Protein AF-A0A0S7ZNC5-F1 (afdb_monomer)

pLDDT: mean 86.97, std 15.05, range [23.03, 98.75]

Radius of gyration: 23.92 Å; Cα contacts (8 Å, |Δi|>4): 588; chains: 1; bounding box: 57×58×69 Å

Sequence (385 aa):
SVFAGPYMVTHHKSTLLIAGLWSFFNAGSGTNQSNHMYKLGPVHQGVFERGCKSGSFSYHIMECHVSPFTVIIGKHMANVNISPFPFSILTELHSKSNLLPGLNLYSIGTYRDGIKWPARDRRKCRKKRDLIIFDVFSPYTVERMRKGRVILQELLEKAPRKGSFVHYGGVQIKRLLLKKSIHLYTLAIDRYLIGKVLDAIEREAPSATTWSEVTRIFRNSEGKIGPAAWLDLAGLIASAERVEKIVREVRTGTIDTVKSLISRFDEVYIAYEEDERAYVKAALKEEYGISPASMTVDELFRLGELWKTSAFSLNALTLESVKGEFSEAARISYGLDQDEERRQRDFSAVRGSFEENPVTQAVIEEGERIGKRIEGLKALIGRLI

Mean predicted aligned error: 6.97 Å

Secondary structure (DSSP, 8-state):
-----TT------S-----EEESSEEPPTT-EEE---TTT-S---EEE-TTEEE-TT-EEESSEEEPTT-EEESEE-S--B-TT--S-EEEEETTEEEEETTGGGG-HHHHHHHHHHHHH-----SS--S-----SSSHHHHHHHHHHHHHHHHHHHS--TT-SEEEETTEEEEGGGHHHHHHHHHHHHHHHHHHHHHHHHHHH-TT--SHHHHHHTTTT------SPPEEEETTEEEEHHHHHHHHHHHHTTSS-SHHHHHHHHHHHHHTHHHHHHHHHHHHHHHHHS--TTT--HHHHHHHHHHHHHHHHHHHHHHHHHHHGGGSGGGGTTSSTT--HHHHHHHHHHHH--TTT-HHHHHHHHHHHHHHHHHHHHHHHHHHH-

Nearest PDB structures (foldseek):
  7tgh-assembly1_C2  TM=8.176E-01  e=5.622E-01  Tetrahymena thermophila
  4aaw-assembly1_A  TM=8.217E-01  e=1.093E+00  Streptococcus pneumoniae
  7k47-assembly1_A  TM=7.154E-01  e=2.352E+00  Stenotrophomonas maltophilia K279a
  3eh0-assembly1_C  TM=4.873E-01  e=4.127E+00  Escherichia coli K-12

Foldseek 3Di:
DDDDDPPPDDDDDQDPDPEEDEQAEEEAASEHEDCPDVPPPSPFYEYDYALEYEHHNEYDYGQEYHDHNEYEYHYDPDHFYPNLAHLWYWYDDPNATEIQGLLNLLALSLVVQLVVVVVPPPDPDPDDLDQADSDPDALQNLLSLVVSLVVLVVQLVPPDPPDQWTDDRRHTYGSVNSVVNNVSSLLSNLLPLLVLLLVQCVVQPLPPLAPLSSLVSLVPLPDPLESAHWDDPSRQIAHPVLVVVLVVCVVVCVPVDPVVSSVSSVVRSVCRVSSRSNHSQNVCCVPPVAGSNDHDLVRNLVSLVSNLVSQLVSLVSNLVSLVVCVDPVVLPPAPVVDDPVRSNVRCCVVQNDCVPHPSNVVSVVSNVVSVVSSVSSVVVSVSHD

Structure (mmCIF, N/CA/C/O backbone):
data_AF-A0A0S7ZNC5-F1
#
_entry.id   AF-A0A0S7ZNC5-F1
#
loop_
_atom_site.group_PDB
_atom_site.id
_atom_site.type_symbol
_atom_site.label_atom_id
_atom_site.label_alt_id
_atom_site.label_comp_id
_atom_site.label_asym_id
_atom_site.label_entity_id
_atom_site.label_seq_id
_atom_site.pdbx_PDB_ins_code
_atom_site.Cartn_x
_atom_site.Cartn_y
_atom_site.Cartn_z
_atom_site.occupancy
_atom_site.B_iso_or_equiv
_atom_site.auth_seq_id
_atom_site.auth_comp_id
_atom_site.auth_asym_id
_atom_site.auth_atom_id
_atom_site.pdbx_PDB_model_num
ATOM 1 N N . SER A 1 1 ? -17.867 -15.619 -35.790 1.00 31.95 1 SER A N 1
ATOM 2 C CA . SER A 1 1 ? -18.874 -16.697 -35.747 1.00 31.95 1 SER A CA 1
ATOM 3 C C . SER A 1 1 ? -18.158 -18.019 -35.939 1.00 31.95 1 SER A C 1
ATOM 5 O O . SER A 1 1 ? -17.188 -18.011 -36.686 1.00 31.95 1 SER A O 1
ATOM 7 N N . VAL A 1 2 ? -18.559 -19.102 -35.260 1.00 33.81 2 VAL A N 1
ATOM 8 C CA . VAL A 1 2 ? -17.978 -20.440 -35.483 1.00 33.81 2 VAL A CA 1
ATOM 9 C C . VAL A 1 2 ? -19.044 -21.380 -36.040 1.00 33.81 2 VAL A C 1
ATOM 11 O O . VAL A 1 2 ? -20.194 -21.320 -35.611 1.00 33.81 2 VAL A O 1
ATOM 14 N N . PHE A 1 3 ? -18.652 -22.228 -36.987 1.00 31.34 3 PHE A N 1
ATOM 15 C CA . PHE A 1 3 ? -19.417 -23.385 -37.441 1.00 31.34 3 PHE A CA 1
ATOM 16 C C . PHE A 1 3 ? -18.745 -24.630 -36.847 1.00 31.34 3 PHE A C 1
ATOM 18 O O . PHE A 1 3 ? -17.545 -24.819 -37.046 1.00 31.34 3 PHE A O 1
ATOM 25 N N . ALA A 1 4 ? -19.481 -25.416 -36.056 1.00 38.22 4 ALA A N 1
ATOM 26 C CA . ALA A 1 4 ? -18.933 -26.466 -35.198 1.00 38.22 4 ALA A CA 1
ATOM 27 C C . ALA A 1 4 ? -19.590 -27.834 -35.435 1.00 38.22 4 ALA A C 1
ATOM 29 O O . ALA A 1 4 ? -20.812 -27.916 -35.524 1.00 38.22 4 ALA A O 1
ATOM 30 N N . GLY A 1 5 ? -18.780 -28.897 -35.517 1.00 31.48 5 GLY A N 1
ATOM 31 C CA . GLY A 1 5 ? -19.235 -30.289 -35.637 1.00 31.48 5 GLY A CA 1
ATOM 32 C C . GLY A 1 5 ? -19.460 -30.987 -34.282 1.00 31.48 5 GLY A C 1
ATOM 33 O O . GLY A 1 5 ? -19.137 -30.415 -33.235 1.00 31.48 5 GLY A O 1
ATOM 34 N N . PRO A 1 6 ? -19.984 -32.231 -34.278 1.00 23.03 6 PRO A N 1
ATOM 35 C CA . PRO A 1 6 ? -20.134 -33.027 -33.058 1.00 23.03 6 PRO A CA 1
ATOM 36 C C . PRO A 1 6 ? -18.765 -33.267 -32.396 1.00 23.03 6 PRO A C 1
ATOM 38 O O . PRO A 1 6 ? -17.778 -33.475 -33.098 1.00 23.03 6 PRO A O 1
ATOM 41 N N . TYR A 1 7 ? -18.712 -33.246 -31.058 1.00 30.20 7 TYR A N 1
ATOM 42 C CA . TYR A 1 7 ? -17.499 -33.337 -30.215 1.00 30.20 7 TYR A CA 1
ATOM 43 C C . TYR A 1 7 ? -16.603 -32.084 -30.122 1.00 30.20 7 TYR A C 1
ATOM 45 O O . TYR A 1 7 ? -15.518 -32.160 -29.545 1.00 30.20 7 TYR A O 1
ATOM 53 N N . MET A 1 8 ? -17.038 -30.906 -30.588 1.00 32.22 8 MET A N 1
ATOM 54 C CA . MET A 1 8 ? -16.387 -29.653 -30.170 1.00 32.22 8 MET A CA 1
ATOM 55 C C . MET A 1 8 ? -16.670 -29.362 -28.688 1.00 32.22 8 MET A C 1
ATOM 57 O O . MET A 1 8 ? -17.823 -29.204 -28.298 1.00 32.22 8 MET A O 1
ATOM 61 N N . VAL A 1 9 ? -15.614 -29.284 -27.868 1.00 39.34 9 VAL A N 1
ATOM 62 C CA . VAL A 1 9 ? -15.733 -29.185 -26.399 1.00 39.34 9 VAL A CA 1
ATOM 63 C C . VAL A 1 9 ? -15.761 -27.733 -25.904 1.00 39.34 9 VAL A C 1
ATOM 65 O O . VAL A 1 9 ? -16.554 -27.416 -25.023 1.00 39.34 9 VAL A O 1
ATOM 68 N N . THR A 1 10 ? -14.957 -26.822 -26.471 1.00 42.34 10 THR A N 1
ATOM 69 C CA . THR A 1 10 ? -14.986 -25.384 -26.129 1.00 42.34 10 THR A CA 1
ATOM 70 C C . THR A 1 10 ? -14.574 -24.499 -27.316 1.00 42.34 10 THR A C 1
ATOM 72 O O . THR A 1 10 ? -13.691 -24.843 -28.098 1.00 42.34 10 THR A O 1
ATOM 75 N N . HIS A 1 11 ? -15.208 -23.327 -27.453 1.00 37.25 11 HIS A N 1
ATOM 76 C CA . HIS A 1 11 ? -14.797 -22.258 -28.373 1.00 37.25 11 HIS A CA 1
ATOM 77 C C . HIS A 1 11 ? -14.895 -20.910 -27.641 1.00 37.25 11 HIS A C 1
ATOM 79 O O . HIS A 1 11 ? -15.992 -20.391 -27.422 1.00 37.25 11 HIS A O 1
ATOM 85 N N . HIS A 1 12 ? -13.762 -20.339 -27.223 1.00 48.53 12 HIS A N 1
ATOM 86 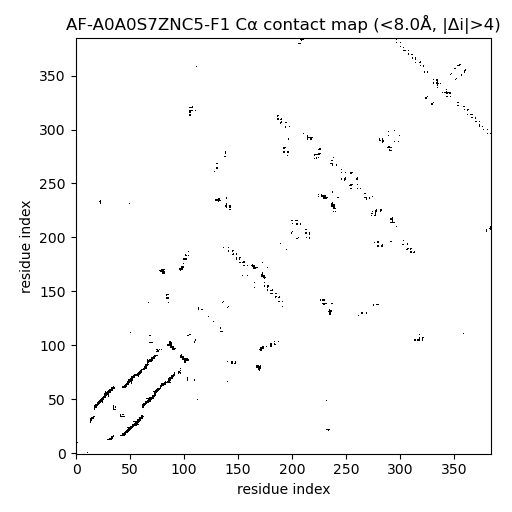C CA . HIS A 1 12 ? -13.755 -19.115 -26.418 1.00 48.53 12 HIS A CA 1
ATOM 87 C C . HIS A 1 12 ? -13.739 -17.860 -27.296 1.00 48.53 12 HIS A C 1
ATOM 89 O O . HIS A 1 12 ? -12.799 -17.610 -28.048 1.00 48.53 12 HIS A O 1
ATOM 95 N N . LYS A 1 13 ? -14.764 -17.016 -27.139 1.00 42.66 13 LYS A N 1
ATOM 96 C CA . LYS A 1 13 ? -14.627 -15.577 -27.388 1.00 42.66 13 LYS A CA 1
ATOM 97 C C . LYS A 1 13 ? -13.716 -15.030 -26.281 1.00 42.66 13 LYS A C 1
ATOM 99 O O . LYS A 1 13 ? -13.785 -15.518 -25.155 1.00 42.66 13 LYS A O 1
ATOM 104 N N . SER A 1 14 ? -12.853 -14.065 -26.589 1.00 44.44 14 SER A N 1
ATOM 105 C CA . SER A 1 14 ? -12.018 -13.363 -25.602 1.00 44.44 14 SER A CA 1
ATOM 106 C C . SER A 1 14 ? -12.862 -13.010 -24.370 1.00 44.44 14 SER A C 1
ATOM 108 O O . SER A 1 14 ? -13.779 -12.201 -24.506 1.00 44.44 14 SER A O 1
ATOM 110 N N . THR A 1 15 ? -12.571 -13.655 -23.227 1.00 42.91 15 THR A N 1
ATOM 111 C CA . THR A 1 15 ? -13.317 -13.729 -21.942 1.00 42.91 15 THR A CA 1
ATOM 112 C C . THR A 1 15 ? -14.393 -14.833 -21.801 1.00 42.91 15 THR A C 1
ATOM 114 O O . THR A 1 15 ? -15.584 -14.549 -21.760 1.00 42.91 15 THR A O 1
ATOM 117 N N . LEU A 1 16 ? -13.997 -16.103 -21.596 1.00 46.97 16 LEU A N 1
ATOM 118 C CA . LEU A 1 16 ? -14.813 -17.002 -20.753 1.00 46.97 16 LEU A CA 1
ATOM 119 C C . LEU A 1 16 ? -14.295 -16.896 -19.315 1.00 46.97 16 LEU A C 1
ATOM 121 O O . LEU A 1 16 ? -13.298 -17.510 -18.948 1.00 46.97 16 LEU A O 1
ATOM 125 N N . LEU A 1 17 ? -14.969 -16.070 -18.523 1.00 50.31 17 LEU A N 1
ATOM 126 C CA . LEU A 1 17 ? -14.771 -15.950 -17.082 1.00 50.31 17 LEU A CA 1
ATOM 127 C C . LEU A 1 17 ? -15.658 -16.988 -16.392 1.00 50.31 17 LEU A C 1
ATOM 129 O O . LEU A 1 17 ? -16.878 -16.876 -16.466 1.00 50.31 17 LEU A O 1
ATOM 133 N N . ILE A 1 18 ? -15.065 -17.991 -15.742 1.00 50.50 18 ILE A N 1
ATOM 134 C CA . ILE A 1 18 ? -15.836 -18.980 -14.970 1.00 50.50 18 ILE A CA 1
ATOM 135 C C . ILE A 1 18 ? -15.943 -18.567 -13.499 1.00 50.50 18 ILE A C 1
ATOM 137 O O . ILE A 1 18 ? -17.039 -18.575 -12.950 1.00 50.50 18 ILE A O 1
ATOM 141 N N . ALA A 1 19 ? -14.837 -18.145 -12.875 1.00 50.62 19 ALA A N 1
ATOM 142 C CA . ALA A 1 19 ? -14.831 -17.574 -11.528 1.00 50.62 19 ALA A CA 1
ATOM 143 C C . ALA A 1 19 ? -13.580 -16.709 -11.292 1.00 50.62 19 ALA A C 1
ATOM 145 O O . ALA A 1 19 ? -12.474 -17.078 -11.693 1.00 50.62 19 ALA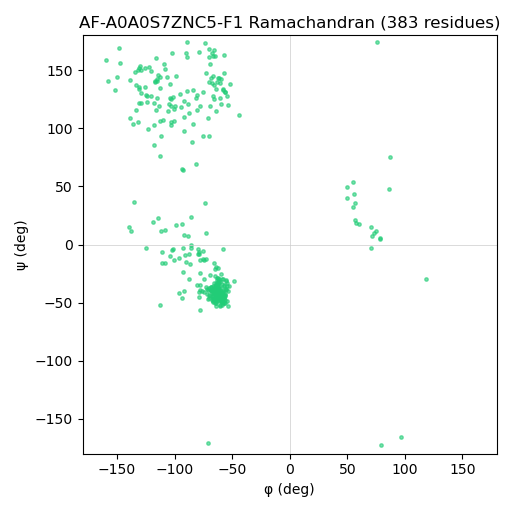 A O 1
ATOM 146 N N . GLY A 1 20 ? -13.741 -15.577 -10.607 1.00 49.81 20 GLY A N 1
ATOM 147 C CA . GLY A 1 20 ? -12.638 -14.753 -10.117 1.00 49.81 20 GLY A CA 1
ATOM 148 C C . GLY A 1 20 ? -13.091 -13.840 -8.977 1.00 49.81 20 GLY A C 1
ATOM 149 O O . GLY A 1 20 ? -14.286 -13.602 -8.805 1.00 49.81 20 GLY A O 1
ATOM 150 N N . LEU A 1 21 ? -12.135 -13.377 -8.171 1.00 53.06 21 LEU A N 1
ATOM 151 C CA . LEU A 1 21 ? -12.364 -12.449 -7.059 1.00 53.06 21 LEU A CA 1
ATOM 152 C C . LEU A 1 21 ? -11.658 -11.122 -7.351 1.00 53.06 21 LEU A C 1
ATOM 154 O O . LEU A 1 21 ? -10.448 -11.123 -7.592 1.00 53.06 21 LEU A O 1
ATOM 158 N N . TRP A 1 22 ? -12.405 -10.013 -7.293 1.00 61.75 22 TRP A N 1
ATOM 159 C CA . TRP A 1 22 ? -11.914 -8.653 -7.545 1.00 61.75 22 TRP A CA 1
ATOM 160 C C . TRP A 1 22 ? -12.504 -7.660 -6.540 1.00 61.75 22 TRP A C 1
ATOM 162 O O . TRP A 1 22 ? -13.684 -7.737 -6.217 1.00 61.75 22 TRP A O 1
ATOM 172 N N . SER A 1 23 ? -11.693 -6.699 -6.093 1.00 42.72 23 SER A N 1
ATOM 173 C CA . SER A 1 23 ? -12.124 -5.600 -5.207 1.00 42.72 23 SER A CA 1
ATOM 174 C C . SER A 1 23 ? -12.064 -4.250 -5.940 1.00 42.72 23 SER A C 1
ATOM 176 O O . SER A 1 23 ? -13.069 -3.566 -6.097 1.00 42.72 23 SER A O 1
ATOM 178 N N . PHE A 1 24 ? -10.915 -3.928 -6.544 1.00 54.81 24 PHE A N 1
ATOM 179 C CA . PHE A 1 24 ? -10.749 -2.810 -7.481 1.00 54.81 24 PHE A CA 1
ATOM 180 C C . PHE A 1 24 ? -9.867 -3.288 -8.637 1.00 54.81 24 PHE A C 1
ATOM 182 O O . PHE A 1 24 ? -8.681 -3.523 -8.424 1.00 54.81 24 PHE A O 1
ATOM 189 N N . PHE A 1 25 ? -10.419 -3.471 -9.838 1.00 65.94 25 PHE A N 1
ATOM 190 C CA . PHE A 1 25 ? -9.677 -4.015 -10.981 1.00 65.94 25 PHE A CA 1
ATOM 191 C C . PHE A 1 25 ? -9.866 -3.158 -12.235 1.00 65.94 25 PHE A C 1
ATOM 193 O O . PHE A 1 25 ? -10.986 -2.769 -12.563 1.00 65.94 25 PHE A O 1
ATOM 200 N N . ASN A 1 26 ? -8.772 -2.864 -12.942 1.00 61.38 26 ASN A N 1
ATOM 201 C CA . ASN A 1 26 ? -8.807 -2.187 -14.240 1.00 61.38 26 ASN A CA 1
ATOM 202 C C . ASN A 1 26 ? -8.253 -3.113 -15.333 1.00 61.38 26 ASN A C 1
ATOM 204 O O . ASN A 1 26 ? -7.078 -3.493 -15.306 1.00 61.38 26 ASN A O 1
ATOM 208 N N . ALA A 1 27 ? -9.114 -3.485 -16.280 1.00 64.44 27 ALA A N 1
ATOM 209 C CA . ALA A 1 27 ? -8.752 -4.343 -17.396 1.00 64.44 27 ALA A CA 1
ATOM 210 C C . ALA A 1 27 ? -8.314 -3.517 -18.615 1.00 64.44 27 ALA A C 1
ATOM 212 O O . ALA A 1 27 ? -9.084 -2.695 -19.114 1.00 64.44 27 ALA A O 1
ATOM 213 N N . GLY A 1 28 ? -7.103 -3.769 -19.115 1.00 58.16 28 GLY A N 1
ATOM 214 C CA . GLY A 1 28 ? -6.641 -3.242 -20.396 1.00 58.16 28 GLY A CA 1
ATOM 215 C C . GLY A 1 28 ? -7.442 -3.796 -21.581 1.00 58.16 28 GLY A C 1
ATOM 216 O O . GLY A 1 28 ? -8.135 -4.814 -21.486 1.00 58.16 28 GLY A O 1
ATOM 217 N N . SER A 1 29 ? -7.354 -3.130 -22.734 1.00 57.34 29 SER A N 1
ATOM 218 C CA . SER A 1 29 ? -8.018 -3.602 -23.953 1.00 57.34 29 SER A CA 1
ATOM 219 C C . SER A 1 29 ? -7.447 -4.953 -24.399 1.00 57.34 29 SER A C 1
ATOM 221 O O . SER A 1 29 ? -6.234 -5.147 -24.434 1.00 57.34 29 SER A O 1
ATOM 223 N N . GLY A 1 30 ? -8.319 -5.909 -24.736 1.00 65.12 30 GLY A N 1
ATOM 224 C CA . GLY A 1 30 ? -7.895 -7.245 -25.169 1.00 65.12 30 GLY A CA 1
ATOM 225 C C . GLY A 1 30 ? -7.294 -8.125 -24.064 1.00 65.12 30 GLY A C 1
ATOM 226 O O . GLY A 1 30 ? -6.666 -9.131 -24.395 1.00 65.12 30 GLY A O 1
ATOM 227 N N . THR A 1 31 ? -7.468 -7.774 -22.781 1.00 66.69 31 THR A N 1
ATOM 228 C CA . THR A 1 31 ? -7.079 -8.644 -21.663 1.00 66.69 31 THR A CA 1
ATOM 229 C C . THR A 1 31 ? -7.826 -9.971 -21.749 1.00 66.69 31 THR A C 1
ATOM 231 O O . THR A 1 31 ? -9.056 -10.015 -21.715 1.00 66.69 31 THR A O 1
ATOM 234 N N . ASN A 1 32 ? -7.067 -11.060 -21.847 1.00 72.12 32 ASN A N 1
ATOM 235 C CA . ASN A 1 32 ? -7.585 -12.413 -21.962 1.00 72.12 32 ASN A CA 1
ATOM 236 C C . ASN A 1 32 ? -7.221 -13.242 -20.737 1.00 72.12 32 ASN A C 1
ATOM 238 O O . ASN A 1 32 ? -6.159 -13.106 -20.133 1.00 72.12 32 ASN A O 1
ATOM 242 N N . GLN A 1 33 ? -8.131 -14.130 -20.380 1.00 69.75 33 GLN A N 1
ATOM 243 C CA . GLN A 1 33 ? -8.005 -15.004 -19.232 1.00 69.75 33 GLN A CA 1
ATOM 244 C C . GLN A 1 33 ? -8.381 -16.405 -19.676 1.00 69.75 33 GLN A C 1
ATOM 246 O O . GLN A 1 33 ? -9.337 -16.573 -20.434 1.00 69.75 33 GLN A O 1
ATOM 251 N N . SER A 1 34 ? -7.607 -17.391 -19.242 1.00 66.69 34 SER A N 1
ATOM 252 C CA . SER A 1 34 ? -7.831 -18.778 -19.624 1.00 66.69 34 SER A CA 1
ATOM 253 C C . SER A 1 34 ? -7.861 -19.657 -18.399 1.00 66.69 34 SER A C 1
ATOM 255 O O . SER A 1 34 ? -6.888 -19.743 -17.663 1.00 66.69 34 SER A O 1
ATOM 257 N N . ASN A 1 35 ? -8.967 -20.354 -18.213 1.00 62.00 35 ASN A N 1
ATOM 258 C CA . ASN A 1 35 ? -9.093 -21.470 -17.289 1.00 62.00 35 ASN A CA 1
ATOM 259 C C . ASN A 1 35 ? -8.834 -22.814 -17.985 1.00 62.00 35 ASN A C 1
ATOM 261 O O . ASN A 1 35 ? -9.249 -23.856 -17.493 1.00 62.00 35 ASN A O 1
ATOM 265 N N . HIS A 1 36 ? -8.199 -22.803 -19.158 1.00 59.88 36 HIS A N 1
ATOM 266 C CA . HIS A 1 36 ? -8.070 -23.979 -20.002 1.00 59.88 36 HIS A CA 1
ATOM 267 C C . HIS A 1 36 ? -6.917 -24.895 -19.553 1.00 59.88 36 HIS A C 1
ATOM 269 O O . HIS A 1 36 ? -5.920 -25.048 -20.261 1.00 59.88 36 HIS A O 1
ATOM 275 N N . MET A 1 37 ? -7.055 -25.556 -18.401 1.00 58.62 37 MET A N 1
ATOM 276 C CA . MET A 1 37 ? -6.150 -26.630 -17.986 1.00 58.62 37 MET A CA 1
ATOM 277 C C . MET A 1 37 ? -6.843 -27.980 -18.201 1.00 58.62 37 MET A C 1
ATOM 279 O O . MET A 1 37 ? -7.726 -28.380 -17.451 1.00 58.62 37 MET A O 1
ATOM 283 N N . TYR A 1 38 ? -6.436 -28.717 -19.238 1.00 55.06 38 TYR A N 1
ATOM 284 C CA . TYR A 1 38 ? -7.050 -29.994 -19.651 1.00 55.06 38 TYR A CA 1
ATOM 285 C C . TYR A 1 38 ? -7.062 -31.103 -18.571 1.00 55.06 38 TYR A C 1
ATOM 287 O O . TYR A 1 38 ? -7.594 -32.180 -18.817 1.00 55.06 38 TYR A O 1
ATOM 295 N N . LYS A 1 39 ? -6.466 -30.883 -17.392 1.00 55.12 39 LYS A N 1
ATOM 296 C CA . LYS A 1 39 ? -6.197 -31.931 -16.400 1.00 55.12 39 LYS A CA 1
ATOM 297 C C . LYS A 1 39 ? -7.288 -32.116 -15.337 1.00 55.12 39 LYS A C 1
ATOM 299 O O . LYS A 1 39 ? -7.347 -33.203 -14.777 1.00 55.12 39 LYS A O 1
ATOM 304 N N . LEU A 1 40 ? -8.123 -31.108 -15.048 1.00 53.38 40 LEU A N 1
ATOM 305 C CA . LEU A 1 40 ? -9.097 -31.153 -13.933 1.00 53.38 40 LEU A CA 1
ATOM 306 C C . LEU A 1 40 ? -10.494 -30.580 -14.271 1.00 53.38 40 LEU A C 1
ATOM 308 O O . LEU A 1 40 ? -11.323 -30.402 -13.380 1.00 53.38 40 LEU A O 1
ATOM 312 N N . GLY A 1 41 ? -10.791 -30.320 -15.549 1.00 58.97 41 GLY A N 1
ATOM 313 C CA . GLY A 1 41 ? -12.046 -29.680 -15.967 1.00 58.97 41 GLY A CA 1
ATOM 314 C C . GLY A 1 41 ? -12.038 -28.152 -15.771 1.00 58.97 41 GLY A C 1
ATOM 315 O O . GLY A 1 41 ? -11.002 -27.578 -15.475 1.00 58.97 41 GLY A O 1
ATOM 316 N N . PRO A 1 42 ? -13.166 -27.447 -15.960 1.00 56.31 42 PRO A N 1
ATOM 317 C CA . PRO A 1 42 ? -13.210 -25.977 -16.022 1.00 56.31 42 PRO A CA 1
ATOM 318 C C . PRO A 1 42 ? -13.021 -25.223 -14.683 1.00 56.31 42 PRO A C 1
ATOM 320 O O . PRO A 1 42 ? -13.234 -24.008 -14.640 1.00 56.31 42 PRO A O 1
ATOM 323 N N . VAL A 1 43 ? -12.637 -25.895 -13.592 1.00 61.94 43 VAL A N 1
ATOM 324 C CA . VAL A 1 43 ? -12.670 -25.355 -12.217 1.00 61.94 43 VAL A CA 1
ATOM 325 C C . VAL A 1 43 ? -11.327 -24.725 -11.826 1.00 61.94 43 VAL A C 1
ATOM 327 O O . VAL A 1 43 ? -10.635 -25.191 -10.927 1.00 61.94 43 VAL A O 1
ATOM 330 N N . HIS A 1 44 ? -10.955 -23.643 -12.507 1.00 70.38 44 HIS A N 1
ATOM 331 C CA . HIS A 1 44 ? -9.741 -22.880 -12.204 1.00 70.38 44 HIS A CA 1
ATOM 332 C C . HIS A 1 44 ? -10.102 -21.436 -11.854 1.00 70.38 44 HIS A C 1
ATOM 334 O O . HIS A 1 44 ? -10.804 -20.773 -12.619 1.00 70.38 44 HIS A O 1
ATOM 340 N N . GLN A 1 45 ? -9.619 -20.948 -10.707 1.00 72.75 45 GLN A N 1
ATOM 341 C CA . GLN A 1 45 ? -9.911 -19.603 -10.198 1.00 72.75 45 GLN A CA 1
ATOM 342 C C . GLN A 1 45 ? -8.672 -18.707 -10.195 1.00 72.75 45 GLN A C 1
ATOM 344 O O . GLN A 1 45 ? -7.558 -19.155 -9.919 1.00 72.75 45 GLN A O 1
ATOM 349 N N . GLY A 1 46 ? -8.871 -17.422 -10.473 1.00 79.19 46 GLY A N 1
ATOM 350 C CA . GLY A 1 46 ? -7.860 -16.383 -10.290 1.00 79.19 46 GLY A CA 1
ATOM 351 C C . GLY A 1 46 ? -8.268 -15.415 -9.187 1.00 79.19 46 GLY A C 1
ATOM 352 O O . GLY A 1 46 ? -9.406 -14.945 -9.152 1.00 79.19 46 GLY A O 1
ATOM 353 N N . VAL A 1 47 ? -7.330 -15.090 -8.302 1.00 83.38 47 VAL A N 1
ATOM 354 C CA . VAL A 1 47 ? -7.498 -14.063 -7.272 1.00 83.38 47 VAL A CA 1
ATOM 355 C C . VAL A 1 47 ? -6.703 -12.833 -7.686 1.00 83.38 47 VAL A C 1
ATOM 357 O O . VAL A 1 47 ? -5.474 -12.878 -7.759 1.00 83.38 47 VAL A O 1
ATOM 360 N N . PHE A 1 48 ? -7.408 -11.733 -7.950 1.00 84.94 48 PHE A N 1
ATOM 361 C CA . PHE A 1 48 ? -6.813 -10.439 -8.268 1.00 84.94 48 PHE A CA 1
ATOM 362 C C . PHE A 1 48 ? -7.233 -9.447 -7.199 1.00 84.94 48 PHE A C 1
ATOM 364 O O . PHE A 1 48 ? -8.364 -8.961 -7.167 1.00 84.94 48 PHE A O 1
ATOM 371 N N . GLU A 1 49 ? -6.315 -9.160 -6.289 1.00 86.94 49 GLU A N 1
ATOM 372 C CA . GLU A 1 49 ? -6.644 -8.336 -5.139 1.00 86.94 49 GLU A CA 1
ATOM 373 C C . GLU A 1 49 ? -6.813 -6.855 -5.506 1.00 86.94 49 GLU A C 1
ATOM 375 O O . GLU A 1 49 ? -6.601 -6.432 -6.647 1.00 86.94 49 GLU A O 1
ATOM 380 N N . ARG A 1 50 ? -7.241 -6.041 -4.536 1.00 88.06 50 ARG A N 1
ATOM 381 C CA . ARG A 1 50 ? -7.564 -4.630 -4.769 1.00 88.06 50 ARG A CA 1
ATOM 382 C C . ARG A 1 50 ? -6.459 -3.857 -5.473 1.00 88.06 50 ARG A C 1
ATOM 384 O O . ARG A 1 50 ? -5.285 -3.977 -5.145 1.00 88.06 50 ARG A O 1
ATOM 391 N N . GLY A 1 51 ? -6.852 -3.021 -6.419 1.00 85.06 51 GLY A N 1
ATOM 392 C CA . GLY A 1 51 ? -5.968 -2.138 -7.165 1.00 85.06 51 GLY A CA 1
ATOM 393 C C . GLY A 1 51 ? -5.187 -2.819 -8.282 1.00 85.06 51 GLY A C 1
ATOM 394 O O . GLY A 1 51 ? -4.352 -2.160 -8.896 1.00 85.06 51 GLY A O 1
ATOM 395 N N . CYS A 1 52 ? -5.422 -4.106 -8.565 1.00 87.12 52 CYS A N 1
ATOM 396 C CA . CYS A 1 52 ? -4.770 -4.764 -9.692 1.00 87.12 52 CYS A CA 1
ATOM 397 C C . CYS A 1 52 ? -5.152 -4.107 -11.025 1.00 87.12 52 CYS A C 1
ATOM 399 O O . CYS A 1 52 ? -6.298 -3.704 -11.253 1.00 87.12 52 CYS A O 1
ATOM 401 N N . LYS A 1 53 ? -4.187 -4.037 -11.941 1.00 86.31 53 LYS A N 1
ATOM 402 C CA . LYS A 1 53 ? -4.382 -3.504 -13.292 1.00 86.31 53 LYS A CA 1
ATOM 403 C C . LYS A 1 53 ? -3.746 -4.417 -14.316 1.00 8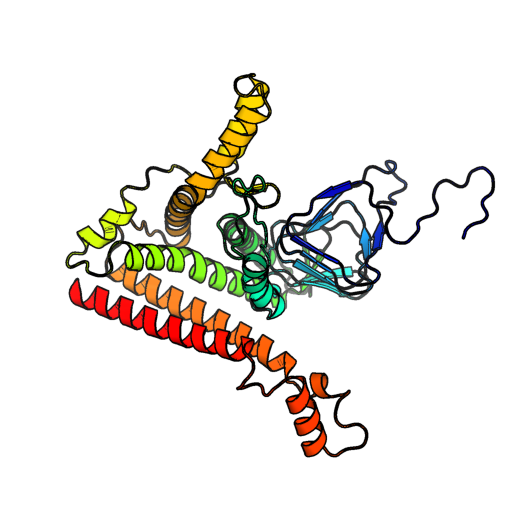6.31 53 LYS A C 1
ATOM 405 O O . LYS A 1 53 ? -2.707 -5.007 -14.046 1.00 86.31 53 LYS A O 1
ATOM 410 N N . SER A 1 54 ? -4.320 -4.472 -15.509 1.00 86.38 54 SER A N 1
ATOM 411 C CA . SER A 1 54 ? -3.682 -5.111 -16.660 1.00 86.38 54 SER A CA 1
ATOM 412 C C . SER A 1 54 ? -3.408 -4.102 -17.771 1.00 86.38 54 SER A C 1
ATOM 414 O O . SER A 1 54 ? -4.219 -3.213 -18.025 1.00 86.38 54 SER A O 1
ATOM 416 N N . GLY A 1 55 ? -2.252 -4.235 -18.417 1.00 83.25 55 GLY A N 1
ATOM 417 C CA . GLY A 1 55 ? -1.963 -3.585 -19.690 1.00 83.25 55 GLY A CA 1
ATOM 418 C C . GLY A 1 55 ? -2.776 -4.190 -20.836 1.00 83.25 55 GLY A C 1
ATOM 419 O O . GLY A 1 55 ? -3.405 -5.241 -20.692 1.00 83.25 55 GLY A O 1
ATOM 420 N N . SER A 1 56 ? -2.768 -3.521 -21.989 1.00 78.00 56 SER A N 1
ATOM 421 C CA . SER A 1 56 ? -3.427 -4.039 -23.189 1.00 78.00 56 SER A CA 1
ATOM 422 C C . SER A 1 56 ? -2.815 -5.371 -23.627 1.00 78.00 56 SER A C 1
ATOM 424 O O . SER A 1 56 ? -1.603 -5.568 -23.538 1.00 78.00 56 SER A O 1
ATOM 426 N N . PHE A 1 57 ? -3.664 -6.276 -24.116 1.00 81.12 57 PHE A N 1
ATOM 427 C CA . PHE A 1 57 ? -3.311 -7.627 -24.567 1.00 81.12 57 PHE A CA 1
ATOM 428 C C . PHE A 1 57 ? -2.616 -8.509 -23.519 1.00 81.12 57 PHE A C 1
ATOM 430 O O . PHE A 1 57 ? -1.978 -9.506 -23.871 1.00 81.12 57 PHE A O 1
ATOM 437 N N . SER A 1 58 ? -2.764 -8.183 -22.233 1.00 86.00 58 SER A N 1
ATOM 438 C CA . SER A 1 58 ? -2.314 -9.057 -21.155 1.00 86.00 58 SER A CA 1
ATOM 439 C C . SER A 1 58 ? -3.073 -10.386 -21.178 1.00 86.00 58 SER A C 1
ATOM 441 O O . SER A 1 58 ? -4.282 -10.429 -21.413 1.00 86.00 58 SER A O 1
ATOM 443 N N . TYR A 1 59 ? -2.365 -11.485 -20.927 1.00 85.19 59 TYR A N 1
ATOM 444 C CA . TYR A 1 59 ? -2.952 -12.825 -20.866 1.00 85.19 59 TYR A CA 1
ATOM 445 C C . TYR A 1 59 ? -2.539 -13.532 -19.587 1.00 85.19 59 TYR A C 1
ATOM 447 O O . TYR A 1 59 ? -1.344 -13.574 -19.297 1.00 85.19 59 TYR A O 1
ATOM 455 N N . HIS A 1 60 ? -3.482 -14.113 -18.842 1.00 84.00 60 HIS A N 1
ATOM 456 C CA . HIS A 1 60 ? -3.183 -14.877 -17.622 1.00 84.00 60 HIS A CA 1
ATOM 457 C C . HIS A 1 60 ? -3.897 -16.230 -17.628 1.00 84.00 60 HIS A C 1
ATOM 459 O O . HIS A 1 60 ? -5.090 -16.312 -17.938 1.00 84.00 60 HIS A O 1
ATOM 465 N N . ILE A 1 61 ? -3.171 -17.280 -17.243 1.0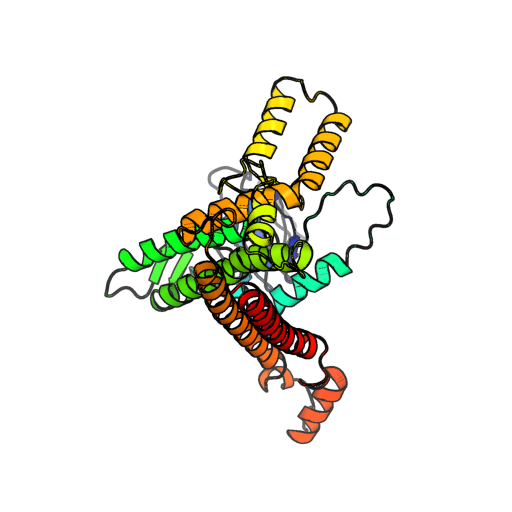0 82.88 61 ILE A N 1
ATOM 466 C CA . ILE A 1 61 ? -3.775 -18.561 -16.869 1.00 82.88 61 ILE A CA 1
ATOM 467 C C . ILE A 1 61 ? -4.406 -18.436 -15.474 1.00 82.88 61 ILE A C 1
ATOM 469 O O . ILE A 1 61 ? -3.782 -17.922 -14.546 1.00 82.88 61 ILE A O 1
ATOM 473 N N . MET A 1 62 ? -5.652 -18.892 -15.348 1.00 71.94 62 MET A N 1
ATOM 474 C CA . MET A 1 62 ? -6.389 -19.032 -14.091 1.00 71.94 62 MET A CA 1
ATOM 475 C C . MET A 1 62 ? -5.830 -20.214 -13.292 1.00 71.94 62 MET A C 1
ATOM 477 O O . MET A 1 62 ? -5.418 -21.203 -13.884 1.00 71.94 62 MET A O 1
ATOM 481 N N . GLU A 1 63 ? -5.852 -20.118 -11.960 1.00 82.75 63 GLU A N 1
ATOM 482 C CA . GLU A 1 63 ? -4.849 -20.615 -10.989 1.00 82.75 63 GLU A CA 1
ATOM 483 C C . GLU A 1 63 ? -3.702 -19.629 -10.728 1.00 82.75 63 GLU A C 1
ATOM 485 O O . GLU A 1 63 ? -2.513 -19.965 -10.720 1.00 82.75 63 GLU A O 1
ATOM 490 N N . CYS A 1 64 ? -4.082 -18.378 -10.475 1.00 87.56 64 CYS A N 1
ATOM 491 C CA . CYS A 1 64 ? -3.158 -17.329 -10.079 1.00 87.56 64 CYS A CA 1
ATOM 492 C C . CYS A 1 64 ? -3.647 -16.559 -8.850 1.00 87.56 64 CYS A C 1
ATOM 494 O O . CYS A 1 64 ? -4.848 -16.400 -8.637 1.00 87.56 64 CYS A O 1
ATOM 496 N N . HIS A 1 65 ? -2.708 -16.017 -8.080 1.00 92.12 65 HIS A N 1
ATOM 497 C CA . HIS A 1 65 ? -2.966 -15.118 -6.963 1.00 92.12 65 HIS A CA 1
ATOM 498 C C . HIS A 1 65 ? -2.061 -13.893 -7.069 1.00 92.12 65 HIS A C 1
ATOM 500 O O . HIS A 1 65 ? -0.853 -13.951 -6.822 1.00 92.12 65 HIS A O 1
ATOM 506 N N . VAL A 1 66 ? -2.665 -12.779 -7.473 1.00 92.69 66 VAL A N 1
ATOM 507 C CA . VAL A 1 66 ? -2.007 -11.495 -7.696 1.00 92.69 66 VAL A CA 1
ATOM 508 C C . VAL A 1 66 ? -2.263 -10.569 -6.506 1.00 92.69 66 VAL A C 1
ATOM 510 O O . VAL A 1 66 ? -3.405 -10.352 -6.108 1.00 92.69 66 VAL A O 1
ATOM 513 N N . SER A 1 67 ? -1.178 -10.032 -5.947 1.00 95.00 67 SER A N 1
ATOM 514 C CA . SER A 1 67 ? -1.174 -9.152 -4.771 1.00 95.00 67 SER A CA 1
ATOM 515 C C . SER A 1 67 ? -1.761 -7.761 -5.062 1.00 95.00 67 SER A C 1
ATOM 517 O O . SER A 1 67 ? -1.777 -7.349 -6.227 1.00 95.00 67 SER A O 1
ATOM 519 N N . PRO A 1 68 ? -2.166 -6.982 -4.040 1.00 94.56 68 PRO A N 1
ATOM 520 C CA . PRO A 1 68 ? -2.801 -5.684 -4.213 1.00 94.56 68 PRO A CA 1
ATOM 521 C C . PRO A 1 68 ? -1.938 -4.715 -5.009 1.00 94.56 68 PRO A C 1
ATOM 523 O O . PRO A 1 68 ? -0.711 -4.727 -4.903 1.00 94.56 68 PRO A O 1
ATOM 526 N N . PHE A 1 69 ? -2.589 -3.835 -5.764 1.00 95.56 69 PHE A N 1
ATOM 527 C CA . PHE A 1 69 ? -1.949 -2.771 -6.532 1.00 95.56 69 PHE A CA 1
ATOM 528 C C . PHE A 1 69 ? -0.861 -3.284 -7.483 1.00 95.56 69 PHE A C 1
ATOM 530 O O . PHE A 1 69 ? 0.129 -2.596 -7.723 1.00 95.56 69 PHE A O 1
ATOM 537 N N . THR A 1 70 ? -1.017 -4.496 -8.020 1.00 96.62 70 THR A N 1
ATOM 538 C CA . THR A 1 70 ? -0.081 -5.044 -9.005 1.00 96.62 70 THR A CA 1
ATOM 539 C C . THR A 1 70 ? -0.499 -4.664 -10.420 1.00 96.62 70 THR A C 1
ATOM 541 O O . THR A 1 70 ? -1.654 -4.854 -10.806 1.00 96.62 70 THR A O 1
ATOM 544 N N . VAL A 1 71 ? 0.445 -4.167 -11.219 1.00 95.44 71 VAL A N 1
ATOM 545 C CA . VAL A 1 71 ? 0.244 -3.944 -12.659 1.00 95.44 71 VAL A CA 1
ATOM 546 C C . VAL A 1 71 ? 0.769 -5.150 -13.424 1.00 95.44 71 VAL A C 1
ATOM 548 O O . VAL A 1 71 ? 1.903 -5.565 -13.202 1.00 95.44 71 VAL A O 1
ATOM 551 N N . ILE A 1 72 ? -0.037 -5.698 -14.330 1.00 94.69 72 ILE A N 1
ATOM 552 C CA . ILE A 1 72 ? 0.281 -6.912 -15.079 1.00 94.69 72 ILE A CA 1
ATOM 553 C C . ILE A 1 72 ? 0.361 -6.620 -16.575 1.00 94.69 72 ILE A C 1
ATOM 555 O O . ILE A 1 72 ? -0.610 -6.166 -17.184 1.00 94.69 72 ILE A O 1
ATOM 559 N N . ILE A 1 73 ? 1.510 -6.897 -17.182 1.00 94.25 73 ILE A N 1
ATOM 560 C CA . ILE A 1 73 ? 1.826 -6.538 -18.565 1.00 94.25 73 ILE A CA 1
ATOM 561 C C . ILE A 1 73 ? 2.376 -7.762 -19.301 1.00 94.25 73 ILE A C 1
ATOM 563 O O . ILE A 1 73 ? 3.428 -8.291 -18.944 1.00 94.25 73 ILE A O 1
ATOM 567 N N . GLY A 1 74 ? 1.712 -8.153 -20.387 1.00 92.38 74 GLY A N 1
ATOM 568 C CA . GLY A 1 74 ? 2.159 -9.244 -21.256 1.00 92.38 74 GLY A CA 1
ATOM 569 C C . GLY A 1 74 ? 1.487 -10.583 -20.951 1.00 92.38 74 GLY A C 1
ATOM 570 O O . GLY A 1 74 ? 0.436 -10.646 -20.302 1.00 92.38 74 GLY A O 1
ATOM 571 N N . LYS A 1 75 ? 2.054 -11.667 -21.489 1.00 91.88 75 LYS A N 1
ATOM 572 C CA . LYS A 1 75 ? 1.442 -12.998 -21.466 1.00 91.88 75 LYS A CA 1
ATOM 573 C C . LYS A 1 75 ? 2.103 -13.888 -20.419 1.00 91.88 75 LYS A C 1
ATOM 575 O O . LYS A 1 75 ? 3.280 -14.229 -20.481 1.00 91.88 75 LYS A O 1
ATOM 580 N N . HIS A 1 76 ? 1.292 -14.322 -19.468 1.00 92.62 76 HIS A N 1
ATOM 581 C CA . HIS A 1 76 ? 1.673 -15.143 -18.331 1.00 92.62 76 HIS A CA 1
ATOM 582 C C . HIS A 1 76 ? 1.040 -16.524 -18.479 1.00 92.62 76 HIS A C 1
ATOM 584 O O . HIS A 1 76 ? -0.107 -16.760 -18.099 1.00 92.62 76 HIS A O 1
ATOM 590 N N . MET A 1 77 ? 1.816 -17.426 -19.080 1.00 87.06 77 MET A N 1
ATOM 591 C CA . MET A 1 77 ? 1.409 -18.793 -19.431 1.00 87.06 77 MET A CA 1
ATOM 592 C C . MET A 1 77 ? 1.652 -19.811 -18.305 1.00 87.06 77 MET A C 1
ATOM 594 O O . MET A 1 77 ? 1.543 -21.010 -18.533 1.00 87.06 77 MET A O 1
ATOM 598 N N . ALA A 1 78 ? 2.042 -19.357 -17.117 1.00 87.25 78 ALA A N 1
ATOM 599 C CA . ALA A 1 78 ? 2.293 -20.202 -15.957 1.00 87.25 78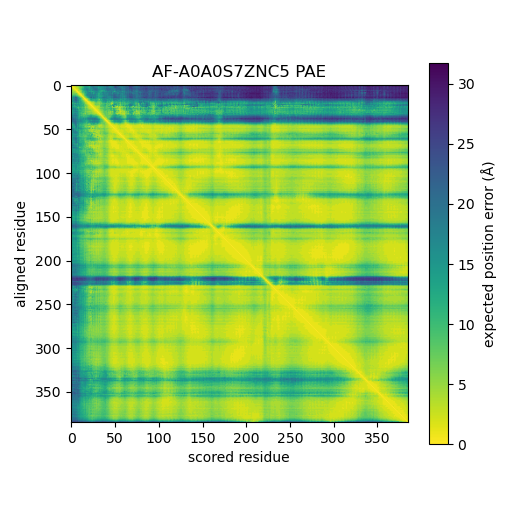 ALA A CA 1
ATOM 600 C C . ALA A 1 78 ? 1.464 -19.707 -14.774 1.00 87.25 78 ALA A C 1
ATOM 602 O O . ALA A 1 78 ? 1.195 -18.508 -14.666 1.00 87.25 78 ALA A O 1
ATOM 603 N N . ASN A 1 79 ? 1.111 -20.625 -13.878 1.00 89.88 79 ASN A N 1
ATOM 604 C CA . ASN A 1 79 ? 0.506 -20.309 -12.593 1.00 89.88 79 ASN A CA 1
ATOM 605 C C . ASN A 1 79 ? 1.420 -19.358 -11.816 1.00 89.88 79 ASN A C 1
ATOM 607 O O . ASN A 1 79 ? 2.619 -19.616 -11.686 1.00 89.88 79 ASN A O 1
ATOM 611 N N . VAL A 1 80 ? 0.855 -18.279 -11.279 1.00 92.62 80 VAL A N 1
ATOM 612 C CA . VAL A 1 80 ? 1.601 -17.303 -10.476 1.00 92.62 80 VAL A CA 1
ATOM 613 C C . VAL A 1 80 ? 0.951 -17.141 -9.111 1.00 92.62 80 VAL A C 1
ATOM 615 O O . VAL A 1 80 ? -0.238 -16.866 -9.020 1.00 92.62 80 VAL A O 1
ATOM 618 N N . ASN A 1 81 ? 1.725 -17.270 -8.040 1.00 95.50 81 ASN A N 1
ATOM 619 C CA . ASN A 1 81 ? 1.314 -16.904 -6.690 1.00 95.50 81 ASN A CA 1
ATOM 620 C C . ASN A 1 81 ? 2.307 -15.884 -6.140 1.00 95.50 81 ASN A C 1
ATOM 622 O O . ASN A 1 81 ? 3.393 -16.224 -5.678 1.00 95.50 81 ASN A O 1
ATO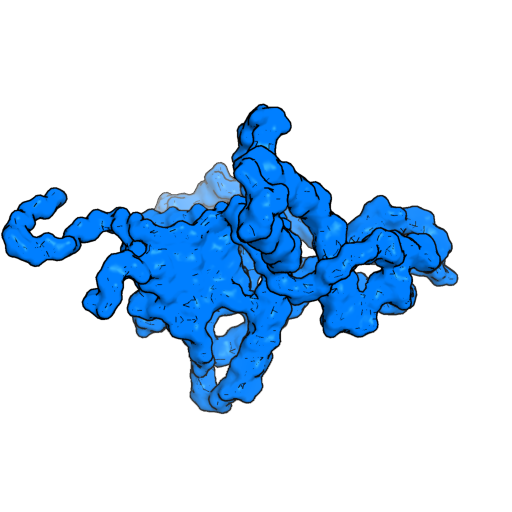M 626 N N . ILE A 1 82 ? 1.912 -14.621 -6.212 1.00 96.25 82 ILE A N 1
ATOM 627 C CA . ILE A 1 82 ? 2.709 -13.482 -5.760 1.00 96.25 82 ILE A CA 1
ATOM 628 C C . ILE A 1 82 ? 1.999 -12.720 -4.644 1.00 96.25 82 ILE A C 1
ATOM 630 O O . ILE A 1 82 ? 2.327 -11.567 -4.391 1.00 96.25 82 ILE A O 1
ATOM 634 N N . SER A 1 83 ? 1.033 -13.353 -3.971 1.00 94.06 83 SER A N 1
ATOM 635 C CA . SER A 1 83 ? 0.211 -12.751 -2.916 1.00 94.06 83 SER A CA 1
ATOM 636 C C . SER A 1 83 ? 0.979 -11.976 -1.832 1.00 94.06 83 SER A C 1
ATOM 638 O O . SER A 1 83 ? 0.439 -10.954 -1.394 1.00 94.06 83 SER A O 1
ATOM 640 N N . PRO A 1 84 ? 2.229 -12.310 -1.447 1.00 95.56 84 PRO A N 1
ATOM 641 C CA . PRO A 1 84 ? 2.972 -11.521 -0.460 1.00 95.56 84 PRO A CA 1
ATOM 642 C C . PRO A 1 84 ? 3.605 -10.229 -0.991 1.00 95.56 84 PRO A C 1
ATOM 644 O O . PRO A 1 84 ? 4.163 -9.480 -0.198 1.00 95.56 84 PRO A O 1
ATOM 647 N N . PHE A 1 85 ? 3.571 -9.960 -2.301 1.00 97.88 85 PHE A N 1
ATOM 648 C CA . PHE A 1 85 ? 4.301 -8.845 -2.918 1.00 97.88 85 PHE A CA 1
ATOM 649 C C . PHE A 1 85 ? 3.364 -7.758 -3.473 1.00 97.88 85 PHE A C 1
ATOM 651 O O . PHE A 1 85 ? 3.178 -7.672 -4.694 1.00 97.88 85 PHE A O 1
ATOM 658 N N . PRO A 1 86 ? 2.775 -6.902 -2.616 1.00 97.69 86 PRO A N 1
ATOM 659 C CA . PRO A 1 86 ? 1.901 -5.822 -3.059 1.00 97.69 86 PRO A CA 1
ATOM 660 C C . PRO A 1 86 ? 2.692 -4.773 -3.844 1.00 97.69 86 PRO A C 1
ATOM 662 O O . PRO A 1 86 ? 3.922 -4.689 -3.746 1.00 97.69 86 PRO A O 1
ATOM 665 N N . PHE A 1 87 ? 1.981 -3.938 -4.599 1.00 98.38 87 PHE A N 1
ATOM 666 C CA . PHE A 1 87 ? 2.562 -2.849 -5.384 1.00 98.38 87 PHE A CA 1
ATOM 667 C C . PHE A 1 87 ? 3.634 -3.323 -6.372 1.00 98.38 87 PHE A C 1
ATOM 669 O O . PHE A 1 87 ? 4.645 -2.653 -6.591 1.00 98.38 87 PHE A O 1
ATOM 676 N N . SER A 1 88 ? 3.447 -4.501 -6.956 1.00 98.31 88 SER A N 1
ATOM 677 C CA . SER A 1 88 ? 4.400 -5.062 -7.907 1.00 98.31 88 SER A CA 1
ATOM 678 C C . SER A 1 88 ? 4.107 -4.629 -9.343 1.00 98.31 88 SER A C 1
ATOM 680 O O . SER A 1 88 ? 2.993 -4.238 -9.686 1.00 98.31 88 SER A O 1
ATOM 682 N N . ILE A 1 89 ? 5.103 -4.757 -10.216 1.00 97.69 89 ILE A N 1
ATOM 683 C CA . ILE A 1 89 ? 4.874 -4.807 -11.663 1.00 97.69 89 ILE A CA 1
ATOM 684 C C . ILE A 1 89 ? 5.264 -6.204 -12.145 1.00 97.69 89 ILE A C 1
ATOM 686 O O . ILE A 1 89 ? 6.404 -6.633 -11.967 1.00 97.69 89 ILE A O 1
ATOM 690 N N . LEU A 1 90 ? 4.303 -6.925 -12.711 1.00 97.44 90 LEU A N 1
ATOM 691 C CA . LEU A 1 90 ? 4.477 -8.245 -13.301 1.00 97.44 90 LEU A CA 1
ATOM 692 C C . LEU A 1 90 ? 4.562 -8.080 -14.821 1.00 97.44 90 LEU A C 1
ATOM 694 O O . LEU A 1 90 ? 3.611 -7.620 -15.446 1.00 97.44 90 LEU A O 1
ATOM 698 N N . THR A 1 91 ? 5.706 -8.424 -15.406 1.00 96.69 91 THR A N 1
ATOM 699 C CA . THR A 1 91 ? 5.970 -8.293 -16.843 1.00 96.69 91 THR A CA 1
ATOM 700 C C . THR A 1 91 ? 6.341 -9.628 -17.467 1.00 96.69 91 THR A C 1
ATOM 702 O O . THR A 1 91 ? 6.893 -10.507 -16.806 1.00 96.69 91 THR A O 1
ATOM 705 N N . GLU A 1 92 ? 6.079 -9.799 -18.754 1.00 94.31 92 GLU A N 1
ATOM 706 C CA . GLU A 1 92 ? 6.662 -10.895 -19.525 1.00 94.31 92 GLU A CA 1
ATOM 707 C C . GLU A 1 92 ? 8.098 -10.540 -19.954 1.00 94.31 92 GLU A C 1
ATOM 709 O O . GLU A 1 92 ? 8.344 -9.480 -20.528 1.00 94.31 92 GLU A O 1
ATOM 714 N N . LEU A 1 93 ? 9.059 -11.427 -19.684 1.00 91.69 93 LEU A N 1
ATOM 715 C CA . LEU A 1 93 ? 10.427 -11.343 -20.199 1.00 91.69 93 LEU A CA 1
ATOM 716 C C . LEU A 1 93 ? 10.842 -12.713 -20.741 1.00 91.69 93 LEU A C 1
ATOM 718 O O . LEU A 1 93 ? 10.939 -13.666 -19.971 1.00 91.69 93 LEU A O 1
ATOM 722 N N . HIS A 1 94 ? 11.092 -12.808 -22.050 1.00 88.69 94 HIS A N 1
ATOM 723 C CA . HIS A 1 94 ? 11.436 -14.064 -22.738 1.00 88.69 94 HIS A CA 1
ATOM 724 C C . HIS A 1 94 ? 10.458 -15.211 -22.408 1.00 88.69 94 HIS A C 1
ATOM 726 O O . HIS A 1 94 ? 10.868 -16.296 -21.994 1.00 88.69 94 HIS A O 1
ATOM 732 N N . SER A 1 95 ? 9.149 -14.942 -22.514 1.00 87.94 95 SER A N 1
ATOM 733 C CA . SER A 1 95 ? 8.069 -15.895 -22.203 1.00 87.94 95 SER A CA 1
ATOM 734 C C . SER A 1 95 ? 8.045 -16.407 -20.754 1.00 87.94 95 SER A C 1
ATOM 736 O O . SER A 1 95 ? 7.415 -17.422 -20.451 1.00 87.94 95 SER A O 1
ATOM 738 N N . LYS A 1 96 ? 8.723 -15.712 -19.835 1.00 93.38 96 LYS A N 1
ATOM 739 C CA . LYS A 1 96 ? 8.687 -15.970 -18.393 1.00 93.38 96 LYS A CA 1
ATOM 740 C C . LYS A 1 96 ? 8.071 -14.786 -17.658 1.00 93.38 96 LYS A C 1
ATOM 742 O O . LYS A 1 96 ? 8.337 -13.629 -17.975 1.00 93.38 96 LYS A O 1
ATOM 747 N N . SER A 1 97 ? 7.296 -15.090 -16.624 1.00 96.44 97 SER A N 1
ATOM 748 C CA . SER A 1 97 ? 6.723 -14.098 -15.716 1.00 96.44 97 SER A CA 1
ATOM 749 C C . SER A 1 97 ? 7.819 -13.491 -14.837 1.00 96.44 97 SER A C 1
ATOM 751 O O . SER A 1 97 ? 8.352 -14.164 -13.959 1.00 96.44 97 SER A O 1
ATOM 753 N N . ASN A 1 98 ? 8.171 -12.232 -15.076 1.00 97.12 98 ASN A N 1
ATOM 754 C CA . ASN A 1 98 ? 9.165 -11.472 -14.328 1.00 97.12 98 ASN A CA 1
ATOM 755 C C . ASN A 1 98 ? 8.483 -10.481 -13.375 1.00 97.12 98 ASN A C 1
ATOM 757 O O . ASN A 1 98 ? 7.696 -9.643 -13.805 1.00 97.12 98 ASN A O 1
ATOM 761 N N . LEU A 1 99 ? 8.812 -10.546 -12.089 1.00 98.06 99 LEU A N 1
ATOM 762 C CA . LEU A 1 99 ? 8.231 -9.693 -11.058 1.00 98.06 99 LEU A CA 1
ATOM 763 C C . LEU A 1 99 ? 9.210 -8.591 -10.633 1.00 98.06 99 LEU A C 1
ATOM 765 O O . LEU A 1 99 ? 10.403 -8.829 -10.435 1.00 98.06 99 LEU A O 1
ATOM 769 N N . LEU A 1 100 ? 8.674 -7.385 -10.459 1.00 97.94 100 LEU A N 1
ATOM 770 C CA . LEU A 1 100 ? 9.353 -6.199 -9.943 1.00 97.94 100 LEU A CA 1
ATOM 771 C C . LEU A 1 100 ? 8.648 -5.765 -8.640 1.00 97.94 100 LEU A C 1
ATOM 773 O O . LEU A 1 100 ? 7.731 -4.938 -8.694 1.00 97.94 100 LEU A O 1
ATOM 777 N N . PRO A 1 101 ? 9.013 -6.341 -7.476 1.00 98.25 101 PRO A N 1
ATOM 778 C CA . PRO A 1 101 ? 8.295 -6.100 -6.227 1.00 98.25 101 PRO A CA 1
ATOM 779 C C . PRO A 1 101 ? 8.417 -4.654 -5.741 1.00 98.25 101 PRO A C 1
ATOM 781 O O . PRO A 1 101 ? 9.506 -4.072 -5.788 1.00 98.25 101 PRO A O 1
ATOM 784 N N . GLY A 1 102 ? 7.304 -4.082 -5.277 1.00 97.88 102 GLY A N 1
ATOM 785 C CA . GLY A 1 102 ? 7.228 -2.727 -4.714 1.00 97.88 102 GLY A CA 1
ATOM 786 C C . GLY A 1 102 ? 7.396 -1.584 -5.722 1.00 97.88 102 GLY A C 1
ATOM 787 O O . GLY A 1 102 ? 7.271 -0.421 -5.351 1.00 97.88 102 GLY A O 1
ATOM 788 N N . LEU A 1 103 ? 7.659 -1.873 -6.999 1.00 97.19 103 LEU A N 1
ATOM 789 C CA . LEU A 1 103 ? 7.947 -0.844 -8.000 1.00 97.19 103 LEU A CA 1
ATOM 790 C C . LEU A 1 103 ? 6.747 0.077 -8.275 1.00 97.19 103 LEU A C 1
ATOM 792 O O . LEU A 1 103 ? 6.925 1.235 -8.639 1.00 97.19 103 LEU A O 1
ATOM 796 N N . ASN A 1 104 ? 5.528 -0.422 -8.075 1.00 97.50 104 ASN A N 1
ATOM 797 C CA . ASN A 1 104 ? 4.307 0.335 -8.304 1.00 97.50 104 ASN A CA 1
ATOM 798 C C . ASN A 1 104 ? 3.976 1.316 -7.157 1.00 97.50 104 ASN A C 1
ATOM 800 O O . ASN A 1 104 ? 3.088 2.148 -7.339 1.00 97.50 104 ASN A O 1
ATOM 804 N N . LEU A 1 105 ? 4.700 1.268 -6.021 1.00 97.25 105 LEU A N 1
ATOM 805 C CA . LEU A 1 105 ? 4.484 2.127 -4.839 1.00 97.25 105 LEU A CA 1
ATOM 806 C C . LEU A 1 105 ? 4.522 3.621 -5.163 1.00 97.25 105 LEU A C 1
ATOM 808 O O . LEU A 1 105 ? 3.741 4.390 -4.616 1.00 97.25 105 LEU A O 1
ATOM 812 N N . TYR A 1 106 ? 5.437 4.016 -6.045 1.00 94.62 106 TYR A N 1
ATOM 813 C CA . TYR A 1 106 ? 5.675 5.411 -6.417 1.00 94.62 106 TYR A CA 1
ATOM 814 C C . TYR A 1 106 ? 5.182 5.733 -7.834 1.00 94.62 106 TYR A C 1
ATOM 816 O O . TYR A 1 106 ? 5.527 6.759 -8.412 1.00 94.62 106 TYR A O 1
ATOM 824 N N . SER A 1 107 ? 4.392 4.843 -8.439 1.00 94.56 107 SER A N 1
ATOM 825 C CA . SER A 1 107 ? 3.846 5.099 -9.770 1.00 94.56 107 SER A CA 1
ATOM 826 C C . SER A 1 107 ? 2.792 6.206 -9.726 1.00 94.56 107 SER A C 1
ATOM 828 O O . SER A 1 107 ? 1.893 6.212 -8.876 1.00 94.56 107 SER A O 1
ATOM 830 N N . ILE A 1 108 ? 2.811 7.080 -10.732 1.00 91.19 108 ILE A N 1
ATOM 831 C CA . ILE A 1 108 ? 1.760 8.088 -10.916 1.00 91.19 108 ILE A CA 1
ATOM 832 C C . ILE A 1 108 ? 0.364 7.466 -11.069 1.00 91.19 108 ILE A C 1
ATOM 834 O O . ILE A 1 108 ? -0.647 8.046 -10.669 1.00 91.19 108 ILE A O 1
ATOM 838 N N . GLY A 1 109 ? 0.299 6.246 -11.612 1.00 90.00 109 GLY A N 1
ATOM 839 C CA . GLY A 1 109 ? -0.934 5.477 -11.735 1.00 90.00 109 GLY A CA 1
ATOM 840 C C . GLY A 1 109 ? -1.546 5.106 -10.384 1.00 90.00 109 GLY A C 1
ATOM 841 O O . GLY A 1 109 ? -2.760 5.220 -10.234 1.00 90.00 109 GLY A O 1
ATOM 842 N N . THR A 1 110 ? -0.730 4.690 -9.413 1.00 92.38 110 THR A N 1
ATOM 843 C CA . THR A 1 110 ? -1.194 4.346 -8.057 1.00 92.38 110 THR A CA 1
ATOM 844 C C . THR A 1 110 ? -1.530 5.595 -7.255 1.00 92.38 110 THR A C 1
ATOM 846 O O . THR A 1 110 ? -2.578 5.642 -6.614 1.00 92.38 110 THR A O 1
ATOM 849 N N . TYR A 1 111 ? -0.711 6.646 -7.367 1.00 91.62 111 TYR A N 1
ATOM 850 C CA . TYR A 1 111 ? -1.002 7.945 -6.754 1.00 91.62 111 TYR A CA 1
ATOM 851 C C . TYR A 1 111 ? -2.379 8.477 -7.189 1.00 91.62 111 TYR A C 1
ATOM 853 O O . TYR A 1 111 ? -3.228 8.819 -6.366 1.00 91.62 111 TYR A O 1
ATOM 861 N N . ARG A 1 112 ? -2.656 8.459 -8.501 1.00 88.88 112 ARG A N 1
ATOM 862 C CA . ARG A 1 112 ? -3.950 8.887 -9.052 1.00 88.88 112 ARG A CA 1
ATOM 863 C C . ARG A 1 112 ? -5.115 8.011 -8.615 1.00 88.88 112 ARG A C 1
ATOM 865 O O . ARG A 1 112 ? -6.213 8.541 -8.482 1.00 88.88 112 ARG A O 1
ATOM 872 N N . ASP A 1 113 ? -4.921 6.707 -8.447 1.00 88.38 113 ASP A N 1
ATOM 873 C CA . ASP A 1 113 ? -5.988 5.816 -7.977 1.00 88.38 113 ASP A CA 1
ATOM 874 C C . ASP A 1 113 ? -6.460 6.203 -6.578 1.00 88.38 113 ASP A C 1
ATOM 876 O O . ASP A 1 113 ? -7.666 6.347 -6.373 1.00 88.38 113 ASP A O 1
ATOM 880 N N . GLY A 1 114 ? -5.516 6.452 -5.663 1.00 88.00 114 GLY A N 1
ATOM 881 C CA . GLY A 1 114 ? -5.822 6.854 -4.289 1.00 88.00 114 GLY A CA 1
ATOM 882 C C . GLY A 1 114 ? -6.671 8.125 -4.215 1.00 88.00 114 GLY A C 1
ATOM 883 O O . GLY A 1 114 ? -7.571 8.213 -3.390 1.00 88.00 114 GLY A O 1
ATOM 884 N N . ILE A 1 115 ? -6.455 9.073 -5.133 1.00 87.88 115 ILE A N 1
ATOM 885 C CA . ILE A 1 115 ? -7.261 10.300 -5.234 1.00 87.88 115 ILE A CA 1
ATOM 886 C C . ILE A 1 115 ? -8.597 10.033 -5.942 1.00 87.88 115 ILE A C 1
ATOM 888 O O . ILE A 1 115 ? -9.657 10.507 -5.529 1.00 87.88 115 ILE A O 1
ATOM 892 N N . LYS A 1 116 ? -8.566 9.288 -7.052 1.00 85.44 116 LYS A N 1
ATOM 893 C CA . LYS A 1 116 ? -9.726 9.122 -7.933 1.00 85.44 116 LYS A CA 1
ATOM 894 C C . LYS A 1 116 ? -10.804 8.237 -7.333 1.00 85.44 116 LYS A C 1
ATOM 896 O O . LYS A 1 116 ? -11.970 8.492 -7.619 1.00 85.44 116 LYS A O 1
ATOM 901 N N . TRP A 1 117 ? -10.468 7.184 -6.591 1.00 85.12 117 TRP A N 1
ATOM 902 C CA . TRP A 1 117 ? -11.488 6.252 -6.104 1.00 85.12 117 TRP A CA 1
ATOM 903 C C . TRP A 1 117 ? -12.467 6.898 -5.118 1.00 85.12 117 TRP A C 1
ATOM 905 O O . TRP A 1 117 ? -13.663 6.825 -5.409 1.00 85.12 117 TRP A O 1
ATOM 915 N N . PRO A 1 118 ? -12.027 7.613 -4.059 1.00 87.06 118 PRO A N 1
ATOM 916 C CA . PRO A 1 118 ? -12.945 8.365 -3.203 1.00 87.06 118 PRO A CA 1
ATOM 917 C C . PRO A 1 118 ? -13.754 9.402 -3.991 1.00 87.06 118 PRO A C 1
ATOM 919 O O . PRO A 1 118 ? -14.975 9.456 -3.877 1.00 87.06 118 PRO A O 1
ATOM 922 N N . ALA A 1 119 ? -13.098 10.178 -4.864 1.00 87.31 119 ALA A N 1
ATOM 923 C CA . ALA A 1 119 ? -13.754 11.226 -5.654 1.00 87.31 119 ALA A CA 1
ATOM 924 C C . ALA A 1 119 ? -14.794 10.689 -6.660 1.00 87.31 119 ALA A C 1
ATOM 926 O O . ALA A 1 119 ? -15.667 11.424 -7.130 1.00 87.31 119 ALA A O 1
ATOM 927 N N . ARG A 1 120 ? -14.702 9.405 -7.026 1.00 85.69 120 ARG A N 1
ATOM 928 C CA . ARG A 1 120 ? -15.649 8.720 -7.915 1.00 85.69 120 ARG A CA 1
ATOM 929 C C . ARG A 1 120 ? -16.797 8.049 -7.168 1.00 85.69 120 ARG A C 1
ATOM 931 O O . ARG A 1 120 ? -17.742 7.627 -7.837 1.00 85.69 120 ARG A O 1
ATOM 938 N N . ASP A 1 121 ? -16.768 7.972 -5.836 1.00 84.50 121 ASP A N 1
ATOM 939 C CA . ASP A 1 121 ? -17.907 7.466 -5.069 1.00 84.50 121 ASP A CA 1
ATOM 940 C C . ASP A 1 121 ? -19.075 8.462 -5.128 1.00 84.50 121 ASP A C 1
ATOM 942 O O . ASP A 1 121 ? -19.192 9.393 -4.335 1.00 84.50 121 ASP A O 1
ATOM 946 N N . ARG A 1 122 ? -19.972 8.250 -6.095 1.00 87.81 122 ARG A N 1
ATOM 947 C CA . ARG A 1 122 ? -21.188 9.050 -6.304 1.00 87.81 122 ARG A CA 1
ATOM 948 C C . ARG A 1 122 ? -22.438 8.398 -5.709 1.00 87.81 122 ARG A C 1
ATOM 950 O O . ARG A 1 122 ? -23.551 8.756 -6.101 1.00 87.81 122 ARG A O 1
ATOM 957 N N . ARG A 1 123 ? -22.298 7.421 -4.803 1.00 87.12 123 ARG A N 1
ATOM 958 C CA . ARG A 1 123 ? -23.449 6.752 -4.173 1.00 87.12 123 ARG A CA 1
ATOM 959 C C . ARG A 1 123 ? -24.239 7.758 -3.331 1.00 87.12 123 ARG A C 1
ATOM 961 O O . ARG A 1 123 ? -23.740 8.259 -2.328 1.00 87.12 123 ARG A O 1
ATOM 968 N N . LYS A 1 124 ? -25.484 8.026 -3.741 1.00 88.88 124 LYS A N 1
ATOM 969 C CA . LYS A 1 124 ? -26.404 8.991 -3.102 1.00 88.88 124 LYS A CA 1
ATOM 970 C C . LYS A 1 124 ? -27.336 8.366 -2.057 1.00 88.88 124 LYS A C 1
ATOM 972 O O . LYS A 1 124 ? -28.156 9.064 -1.469 1.00 88.88 124 LYS A O 1
ATOM 977 N N . CYS A 1 125 ? -27.279 7.049 -1.863 1.00 85.81 125 CYS A N 1
ATOM 978 C CA . CYS A 1 125 ? -28.169 6.360 -0.935 1.00 85.81 125 CYS A CA 1
ATOM 979 C C . CYS A 1 125 ? -27.866 6.748 0.522 1.00 85.81 125 CYS A C 1
ATOM 981 O O . CYS A 1 125 ? -26.708 6.815 0.928 1.00 85.81 125 CYS A O 1
ATOM 983 N N . ARG A 1 126 ? -28.921 6.951 1.329 1.00 83.81 126 ARG A N 1
ATOM 984 C CA . ARG A 1 126 ? -28.789 7.291 2.759 1.00 83.81 126 ARG A CA 1
ATOM 985 C C . ARG A 1 126 ? -28.083 6.191 3.556 1.00 83.81 126 ARG A C 1
ATOM 987 O O . ARG A 1 126 ? -27.333 6.488 4.475 1.00 83.81 126 ARG A O 1
ATOM 994 N N . LYS A 1 127 ? -28.331 4.925 3.201 1.00 83.12 127 LYS A N 1
ATOM 995 C CA . LYS A 1 127 ? -27.615 3.764 3.741 1.00 83.12 127 LYS A CA 1
ATOM 996 C C . LYS A 1 127 ? -26.782 3.125 2.630 1.00 83.12 127 LYS A C 1
ATOM 998 O O . LYS A 1 127 ? -27.337 2.463 1.752 1.00 83.12 127 LYS A O 1
ATOM 1003 N N . LYS A 1 128 ? -25.464 3.320 2.685 1.00 82.38 128 LYS A N 1
ATOM 1004 C CA . LYS A 1 128 ? -24.492 2.619 1.836 1.00 82.38 128 LYS A CA 1
ATOM 1005 C C . LYS A 1 128 ? -24.295 1.213 2.407 1.00 82.38 128 LYS A C 1
ATOM 1007 O O . LYS A 1 128 ? -23.938 1.087 3.569 1.00 82.38 128 LYS A O 1
ATOM 1012 N N . ARG A 1 129 ? -24.615 0.176 1.625 1.00 80.81 129 ARG A N 1
ATOM 1013 C CA . ARG A 1 129 ? -24.469 -1.228 2.054 1.00 80.81 129 ARG A CA 1
ATOM 1014 C C . ARG A 1 129 ? -23.079 -1.783 1.763 1.00 80.81 129 ARG A C 1
ATOM 1016 O O . ARG A 1 129 ? -22.622 -2.639 2.505 1.00 80.81 129 ARG A O 1
ATOM 1023 N N . ASP A 1 130 ? -22.411 -1.285 0.723 1.00 83.94 130 ASP A N 1
ATOM 1024 C CA . ASP A 1 130 ? -21.007 -1.616 0.484 1.00 83.94 130 ASP A CA 1
ATOM 1025 C C . ASP A 1 130 ? -20.148 -0.736 1.389 1.00 83.94 130 ASP A C 1
ATOM 1027 O O . ASP A 1 130 ? -20.136 0.498 1.270 1.00 83.94 130 ASP A O 1
ATOM 1031 N N . LEU A 1 131 ? -19.452 -1.392 2.303 1.00 88.94 131 LEU A N 1
ATOM 1032 C CA . LEU A 1 131 ? -18.576 -0.783 3.286 1.00 88.94 131 LEU A CA 1
ATOM 1033 C C . LEU A 1 131 ? -17.181 -0.754 2.670 1.00 88.94 131 LEU A C 1
ATOM 1035 O O . LEU A 1 131 ? -16.599 -1.803 2.417 1.00 88.94 131 LEU A O 1
ATOM 1039 N N . ILE A 1 132 ? -16.695 0.439 2.321 1.00 88.44 132 ILE A N 1
ATOM 1040 C CA . ILE A 1 132 ? -15.505 0.592 1.479 1.00 88.44 132 ILE A CA 1
ATOM 1041 C C . ILE A 1 132 ? -14.472 1.451 2.193 1.00 88.44 132 ILE A C 1
ATOM 1043 O O . ILE A 1 132 ? -14.735 2.613 2.491 1.00 88.44 132 ILE A O 1
ATOM 1047 N N . ILE A 1 133 ? -13.279 0.895 2.379 1.00 93.19 133 ILE A N 1
ATOM 1048 C CA . ILE A 1 133 ? -12.090 1.607 2.844 1.00 93.19 133 ILE A CA 1
ATOM 1049 C C . ILE A 1 133 ? -11.219 1.896 1.625 1.00 93.19 133 ILE A C 1
ATOM 1051 O O . ILE A 1 133 ? -10.616 1.001 1.029 1.00 93.19 133 ILE A O 1
ATOM 1055 N N . PHE A 1 134 ? -11.194 3.158 1.200 1.00 90.56 134 PHE A N 1
ATOM 1056 C CA . PHE A 1 134 ? -10.538 3.560 -0.046 1.00 90.56 134 PHE A CA 1
ATOM 1057 C C . PHE A 1 134 ? -9.014 3.665 0.058 1.00 90.56 134 PHE A C 1
ATOM 1059 O O . PHE A 1 134 ? -8.352 3.716 -0.979 1.00 90.56 134 PHE A O 1
ATOM 1066 N N . ASP A 1 135 ? -8.459 3.667 1.271 1.00 93.94 135 ASP A N 1
ATOM 1067 C CA . ASP A 1 135 ? -7.038 3.902 1.506 1.00 93.94 135 ASP A CA 1
ATOM 1068 C C . ASP A 1 135 ? -6.146 2.923 0.741 1.00 93.94 135 ASP A C 1
ATOM 1070 O O . ASP A 1 135 ? -6.332 1.703 0.789 1.00 93.94 135 ASP A O 1
ATOM 1074 N N . VAL A 1 136 ? -5.142 3.465 0.050 1.00 93.88 136 VAL A N 1
ATOM 1075 C CA . VAL A 1 136 ? -4.114 2.676 -0.647 1.00 93.88 136 VAL A CA 1
ATOM 1076 C C . VAL A 1 136 ? -3.180 2.011 0.366 1.00 93.88 136 VAL A C 1
ATOM 1078 O O . VAL A 1 136 ? -2.906 0.808 0.290 1.00 93.88 136 VAL A O 1
ATOM 1081 N N . PHE A 1 137 ? -2.730 2.788 1.350 1.00 96.00 137 PHE A N 1
ATOM 1082 C CA . PHE A 1 137 ? -1.976 2.300 2.498 1.00 96.00 137 PHE A CA 1
ATOM 1083 C C . PHE A 1 137 ? -2.936 2.035 3.653 1.00 96.00 137 PHE A C 1
ATOM 1085 O O . PHE A 1 137 ? -3.612 2.937 4.127 1.00 96.00 137 PHE A O 1
ATOM 1092 N N . SER A 1 138 ? -2.998 0.782 4.078 1.00 96.00 138 SER A N 1
ATOM 1093 C CA . SER A 1 138 ? -3.864 0.287 5.151 1.00 96.00 138 SER A CA 1
ATOM 1094 C C . SER A 1 138 ? -3.143 -0.867 5.847 1.00 96.00 138 SER A C 1
ATOM 1096 O O . SER A 1 138 ? -2.167 -1.384 5.282 1.00 96.00 138 SER A O 1
ATOM 1098 N N . PRO A 1 139 ? -3.626 -1.359 6.999 1.00 96.06 139 PRO A N 1
ATOM 1099 C CA . PRO A 1 139 ? -3.031 -2.534 7.629 1.00 96.06 139 PRO A CA 1
ATOM 1100 C C . PRO A 1 139 ? -2.963 -3.735 6.674 1.00 96.06 139 PRO A C 1
ATOM 1102 O O . PRO A 1 139 ? -1.986 -4.477 6.662 1.00 96.06 139 PRO A O 1
ATOM 1105 N N . TYR A 1 140 ? -3.947 -3.857 5.775 1.00 95.56 140 TYR A N 1
ATOM 1106 C CA . TYR A 1 140 ? -3.984 -4.874 4.727 1.00 95.56 140 TYR A CA 1
ATOM 1107 C C . TYR A 1 140 ? -2.776 -4.849 3.786 1.00 95.56 140 TYR A C 1
ATOM 1109 O O . TYR A 1 140 ? -2.153 -5.884 3.537 1.00 95.56 140 TYR A O 1
ATOM 1117 N N . THR A 1 141 ? -2.438 -3.682 3.239 1.00 96.56 141 THR A N 1
ATOM 1118 C CA . THR A 1 141 ? -1.324 -3.565 2.292 1.00 96.56 141 THR A CA 1
ATOM 1119 C C . THR A 1 141 ? 0.022 -3.514 3.004 1.00 96.56 141 THR A C 1
ATOM 1121 O O . THR A 1 141 ? 0.991 -4.094 2.516 1.00 96.56 141 THR A O 1
ATOM 1124 N N . VAL A 1 142 ? 0.084 -2.888 4.179 1.00 97.31 142 VAL A N 1
ATOM 1125 C CA . VAL A 1 142 ? 1.317 -2.720 4.957 1.00 97.31 142 VAL A CA 1
ATOM 1126 C C . VAL A 1 142 ? 1.774 -4.032 5.570 1.00 97.31 142 VAL A C 1
ATOM 1128 O O . VAL A 1 142 ? 2.947 -4.371 5.443 1.00 97.31 142 VAL A O 1
ATOM 1131 N N . GLU A 1 143 ? 0.867 -4.840 6.115 1.00 95.69 143 GLU A N 1
ATOM 1132 C CA . GLU A 1 143 ? 1.231 -6.150 6.655 1.00 95.69 143 GLU A CA 1
ATOM 1133 C C . GLU A 1 143 ? 1.756 -7.091 5.560 1.00 95.69 143 GLU A C 1
ATOM 1135 O O . GLU A 1 143 ? 2.692 -7.864 5.775 1.00 95.69 143 GLU A O 1
ATOM 1140 N N . ARG A 1 144 ? 1.232 -6.976 4.333 1.00 95.25 144 ARG A N 1
ATOM 1141 C CA . ARG A 1 144 ? 1.793 -7.685 3.176 1.00 95.25 144 ARG A CA 1
ATOM 1142 C C . ARG A 1 144 ? 3.169 -7.164 2.789 1.00 95.25 144 ARG A C 1
ATOM 1144 O O . ARG A 1 144 ? 4.029 -7.978 2.483 1.00 95.25 144 ARG A O 1
ATOM 1151 N N . MET A 1 145 ? 3.416 -5.854 2.842 1.00 98.00 145 MET A N 1
ATOM 1152 C CA . MET A 1 145 ? 4.765 -5.313 2.633 1.00 98.00 145 MET A CA 1
ATOM 1153 C C . MET A 1 145 ? 5.745 -5.821 3.694 1.00 98.00 145 MET A C 1
ATOM 1155 O O . MET A 1 145 ? 6.850 -6.219 3.335 1.00 98.00 145 MET A O 1
ATOM 1159 N N . ARG A 1 146 ? 5.344 -5.874 4.974 1.00 97.44 146 ARG A N 1
ATOM 1160 C CA . ARG A 1 146 ? 6.171 -6.413 6.070 1.00 97.44 146 ARG A CA 1
ATOM 1161 C C . ARG A 1 146 ? 6.554 -7.870 5.801 1.00 97.44 146 ARG A C 1
ATOM 1163 O O . ARG A 1 146 ? 7.741 -8.188 5.750 1.00 97.44 146 ARG A O 1
ATOM 1170 N N . LYS A 1 147 ? 5.572 -8.730 5.505 1.00 95.88 147 LYS A N 1
ATOM 1171 C CA . LYS A 1 147 ? 5.798 -10.149 5.156 1.00 95.88 147 LYS A CA 1
ATOM 1172 C C . LYS A 1 147 ? 6.608 -10.321 3.870 1.00 95.88 147 LYS A C 1
ATOM 1174 O O . LYS A 1 147 ? 7.559 -11.096 3.829 1.00 95.88 147 LYS A O 1
ATOM 1179 N N . GLY A 1 148 ? 6.263 -9.575 2.824 1.00 97.56 148 GLY A N 1
ATOM 1180 C CA . GLY A 1 148 ? 6.963 -9.584 1.543 1.00 97.56 148 GLY A CA 1
ATOM 1181 C C . GLY A 1 148 ? 8.424 -9.167 1.682 1.00 97.56 148 GLY A C 1
ATOM 1182 O O . GLY A 1 148 ? 9.293 -9.783 1.073 1.00 97.56 148 GLY A O 1
ATOM 1183 N N . ARG A 1 149 ? 8.722 -8.173 2.526 1.00 98.25 149 ARG A N 1
ATOM 1184 C CA . ARG A 1 149 ? 10.092 -7.737 2.822 1.00 98.25 149 ARG A CA 1
ATOM 1185 C C . ARG A 1 149 ? 10.918 -8.848 3.471 1.00 98.25 149 ARG A C 1
ATOM 1187 O O . ARG A 1 149 ? 12.043 -9.056 3.025 1.00 98.25 149 ARG A O 1
ATOM 1194 N N . VAL A 1 150 ? 10.357 -9.582 4.436 1.00 97.88 150 VAL A N 1
ATOM 1195 C CA . VAL A 1 150 ? 11.019 -10.751 5.053 1.00 97.88 150 VAL A CA 1
ATOM 1196 C C . VAL A 1 150 ? 11.322 -11.816 3.998 1.00 97.88 150 VAL A C 1
ATOM 1198 O O . VAL A 1 150 ? 12.461 -12.253 3.864 1.00 97.88 150 VAL A O 1
ATOM 1201 N N . ILE A 1 151 ? 10.346 -12.155 3.150 1.00 98.12 151 ILE A N 1
ATOM 1202 C CA . ILE A 1 151 ? 10.551 -13.130 2.066 1.00 98.12 151 ILE A CA 1
ATOM 1203 C C . ILE A 1 151 ? 11.648 -12.661 1.096 1.00 98.12 151 ILE A C 1
ATOM 1205 O O . ILE A 1 151 ? 12.486 -13.455 0.675 1.00 98.12 151 ILE A O 1
ATOM 1209 N N . LEU A 1 152 ? 11.677 -11.376 0.729 1.00 98.38 152 LEU A N 1
ATOM 1210 C CA . LEU A 1 152 ? 12.713 -10.832 -0.155 1.00 98.38 152 LEU A CA 1
ATOM 1211 C C . LEU A 1 152 ? 14.108 -10.878 0.481 1.00 98.38 152 LEU A C 1
ATOM 1213 O O . LEU A 1 152 ? 15.081 -11.110 -0.238 1.00 98.38 152 LEU A O 1
ATOM 1217 N N . GLN A 1 153 ? 14.211 -10.664 1.795 1.00 98.12 153 GLN A N 1
ATOM 1218 C CA . GLN A 1 153 ? 15.463 -10.801 2.545 1.00 98.12 153 GLN A CA 1
ATOM 1219 C C . GLN A 1 153 ? 15.950 -12.251 2.517 1.00 98.12 153 GLN A C 1
ATOM 1221 O O . GLN A 1 153 ? 17.080 -12.498 2.101 1.00 98.12 153 GLN A O 1
ATOM 1226 N N . GLU A 1 154 ? 15.076 -13.217 2.803 1.00 97.69 154 GLU A N 1
ATOM 1227 C CA . GLU A 1 154 ? 15.426 -14.637 2.706 1.00 97.69 154 GLU A CA 1
ATOM 1228 C C . GLU A 1 154 ? 15.842 -15.047 1.286 1.00 97.69 154 GLU A C 1
ATOM 1230 O O . GLU A 1 154 ? 16.795 -15.806 1.097 1.00 97.69 154 GLU A O 1
ATOM 1235 N N . LEU A 1 155 ? 15.137 -14.552 0.263 1.00 96.56 155 LEU A N 1
ATOM 1236 C CA . LEU A 1 155 ? 15.488 -14.801 -1.136 1.00 96.56 155 LEU A CA 1
ATOM 1237 C C . LEU A 1 155 ? 16.857 -14.211 -1.484 1.00 96.56 155 LEU A C 1
ATOM 1239 O O . LEU A 1 155 ? 17.593 -14.818 -2.261 1.00 96.56 155 LEU A O 1
ATOM 1243 N N . LEU A 1 156 ? 17.202 -13.045 -0.932 1.00 95.75 156 LEU A N 1
ATOM 1244 C CA . LEU A 1 156 ? 18.503 -12.408 -1.125 1.00 95.75 156 LEU A CA 1
ATOM 1245 C C . LEU A 1 156 ? 19.626 -13.207 -0.456 1.00 95.75 156 LEU A C 1
ATOM 1247 O O . LEU A 1 156 ? 20.675 -13.386 -1.072 1.00 95.75 156 LEU A O 1
ATOM 1251 N N . GLU A 1 157 ? 19.402 -13.711 0.756 1.00 94.88 157 GLU A N 1
ATOM 1252 C CA . GLU A 1 157 ? 20.358 -14.545 1.495 1.00 94.88 157 GLU A CA 1
ATOM 1253 C C . GLU A 1 157 ? 20.612 -15.888 0.802 1.00 94.88 157 GLU A C 1
ATOM 1255 O O . GLU A 1 157 ? 21.757 -16.322 0.672 1.00 94.88 157 GLU A O 1
ATOM 1260 N N . LYS A 1 158 ? 19.550 -16.522 0.290 1.00 93.75 158 LYS A N 1
ATOM 1261 C CA . LYS A 1 158 ? 19.611 -17.813 -0.417 1.00 93.75 158 LYS A CA 1
ATOM 1262 C C . LYS A 1 158 ? 20.060 -17.679 -1.882 1.00 93.75 158 LYS A C 1
ATOM 1264 O O . LYS A 1 158 ? 20.272 -18.691 -2.553 1.00 93.75 158 LYS A O 1
ATOM 1269 N N . ALA A 1 159 ? 20.191 -16.460 -2.416 1.00 89.88 159 ALA A N 1
ATOM 1270 C CA . ALA A 1 159 ? 20.476 -16.242 -3.833 1.00 89.88 159 ALA A CA 1
ATOM 1271 C C . ALA A 1 159 ? 21.884 -16.742 -4.230 1.00 89.88 159 ALA A C 1
ATOM 1273 O O . ALA A 1 159 ? 22.887 -16.293 -3.668 1.00 89.88 159 ALA A O 1
ATOM 1274 N N . PRO A 1 160 ? 22.017 -17.581 -5.278 1.00 84.50 160 PRO A N 1
ATOM 1275 C CA . PRO A 1 160 ? 23.322 -18.026 -5.757 1.00 84.50 160 PRO A CA 1
ATOM 1276 C C . PRO A 1 160 ? 24.191 -16.852 -6.219 1.00 84.50 160 PRO A C 1
ATOM 1278 O O . PRO A 1 160 ? 23.728 -15.973 -6.954 1.00 84.50 160 PRO A O 1
ATOM 1281 N N . ARG A 1 161 ? 25.492 -16.871 -5.893 1.00 79.12 161 ARG A N 1
ATOM 1282 C CA . ARG A 1 161 ? 26.449 -15.811 -6.285 1.00 79.12 161 ARG A CA 1
ATOM 1283 C C . ARG A 1 161 ? 26.580 -15.613 -7.801 1.00 79.12 161 ARG A C 1
ATOM 1285 O O . ARG A 1 161 ? 26.877 -14.498 -8.225 1.00 79.12 161 ARG A O 1
ATOM 1292 N N . LYS A 1 162 ? 26.295 -16.636 -8.611 1.00 80.12 162 LYS A N 1
ATOM 1293 C CA . LYS A 1 162 ? 26.351 -16.578 -10.086 1.00 80.12 162 LYS A CA 1
ATOM 1294 C C . LYS A 1 162 ? 24.978 -16.442 -10.773 1.00 80.12 162 LYS A C 1
ATOM 1296 O O . LYS A 1 162 ? 24.935 -16.305 -11.987 1.00 80.12 162 LYS A O 1
ATOM 1301 N N . GLY A 1 163 ? 23.866 -16.476 -10.031 1.00 78.12 163 GLY A N 1
ATOM 1302 C CA . GLY A 1 163 ? 22.517 -16.422 -10.608 1.00 78.12 163 GLY A CA 1
ATOM 1303 C C . GLY A 1 163 ? 22.031 -14.996 -10.886 1.00 78.12 163 GLY A C 1
ATOM 1304 O O . GLY A 1 163 ? 22.112 -14.131 -10.012 1.00 78.12 163 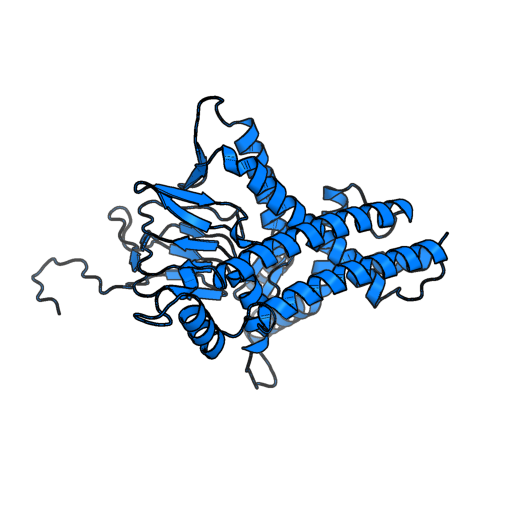GLY A O 1
ATOM 1305 N N . SER A 1 164 ? 21.483 -14.754 -12.081 1.00 90.56 164 SER A N 1
ATOM 1306 C CA . SER A 1 164 ? 20.874 -13.463 -12.452 1.00 90.56 164 SER A CA 1
ATOM 1307 C C . SER A 1 164 ? 19.467 -13.273 -11.873 1.00 90.56 164 SER A C 1
ATOM 1309 O O . SER A 1 164 ? 19.032 -12.136 -11.668 1.00 90.56 164 SER A O 1
ATOM 1311 N N . PHE A 1 165 ? 18.769 -14.373 -11.579 1.00 94.56 165 PHE A N 1
ATOM 1312 C CA . PHE A 1 165 ? 17.388 -14.388 -11.102 1.00 94.56 165 PHE A CA 1
ATOM 1313 C C . PHE A 1 165 ? 17.224 -15.298 -9.882 1.00 94.56 165 PHE A C 1
ATOM 1315 O O . PHE A 1 165 ? 17.920 -16.304 -9.748 1.00 94.56 165 PHE A O 1
ATOM 1322 N N . VAL A 1 166 ? 16.266 -14.950 -9.028 1.00 95.69 166 VAL A N 1
ATOM 1323 C CA . VAL A 1 166 ? 15.674 -15.842 -8.022 1.00 95.69 166 VAL A CA 1
ATOM 1324 C C . VAL A 1 166 ? 14.246 -16.182 -8.441 1.00 95.69 166 VAL A C 1
ATOM 1326 O O . VAL A 1 166 ? 13.629 -15.421 -9.186 1.00 95.69 166 VAL A O 1
ATOM 1329 N N . HIS A 1 167 ? 13.722 -17.315 -7.981 1.00 95.12 167 HIS A N 1
ATOM 1330 C CA . HIS A 1 167 ? 12.387 -17.788 -8.346 1.00 95.12 167 HIS A CA 1
ATOM 1331 C C . HIS A 1 167 ? 11.491 -17.856 -7.115 1.00 95.12 167 HIS A C 1
ATOM 1333 O O . HIS A 1 167 ? 11.932 -18.275 -6.047 1.00 95.12 167 HIS A O 1
ATOM 1339 N N . TYR A 1 168 ? 10.233 -17.461 -7.275 1.00 96.12 168 TYR A N 1
ATOM 1340 C CA . TYR A 1 168 ? 9.221 -17.537 -6.227 1.00 96.12 168 TYR A CA 1
ATOM 1341 C C . TYR A 1 168 ? 7.847 -17.684 -6.870 1.00 96.12 168 TYR A C 1
ATOM 1343 O O . TYR A 1 168 ? 7.545 -16.941 -7.795 1.00 96.12 168 TYR A O 1
ATOM 1351 N N . GLY A 1 169 ? 7.010 -18.614 -6.403 1.00 93.94 169 GLY A N 1
ATOM 1352 C CA . GLY A 1 169 ? 5.588 -18.657 -6.771 1.00 93.94 169 GLY A CA 1
ATOM 1353 C C . GLY A 1 169 ? 5.297 -18.581 -8.277 1.00 93.94 169 GLY A C 1
ATOM 1354 O O . GLY A 1 169 ? 4.392 -17.862 -8.687 1.00 93.94 169 GLY A O 1
ATOM 1355 N N . GLY A 1 170 ? 6.095 -19.254 -9.113 1.00 94.12 170 GLY A N 1
ATOM 1356 C CA . GLY A 1 170 ? 5.920 -19.257 -10.573 1.00 94.12 170 GLY A CA 1
ATOM 1357 C C . GLY A 1 170 ? 6.434 -18.012 -11.314 1.00 94.12 170 GLY A C 1
ATOM 1358 O O . GLY A 1 170 ? 6.268 -17.916 -12.530 1.00 94.12 170 GLY A O 1
ATOM 1359 N N . VAL A 1 171 ? 7.090 -17.077 -10.621 1.00 96.69 171 VAL A N 1
ATOM 1360 C CA . VAL A 1 171 ? 7.747 -15.904 -11.217 1.00 96.69 171 VAL A CA 1
ATOM 1361 C C . VAL A 1 171 ? 9.261 -15.921 -11.000 1.00 96.69 171 VAL A C 1
ATOM 1363 O O . VAL A 1 171 ? 9.776 -16.585 -10.098 1.00 96.69 171 VAL A O 1
ATOM 1366 N N . GLN A 1 172 ? 9.976 -15.155 -11.821 1.00 96.69 172 GLN A N 1
ATOM 1367 C CA . GLN A 1 172 ? 11.388 -14.826 -11.632 1.00 96.69 172 GLN A CA 1
ATOM 1368 C C . GLN A 1 172 ? 11.549 -13.368 -11.183 1.00 96.69 172 GLN A C 1
ATOM 1370 O O . GLN A 1 172 ? 10.817 -12.489 -11.632 1.00 96.69 172 GLN A O 1
ATOM 1375 N N . ILE A 1 173 ? 12.524 -13.093 -10.321 1.00 96.88 173 ILE A N 1
ATOM 1376 C CA . ILE A 1 173 ? 12.887 -11.748 -9.862 1.00 96.88 173 ILE A CA 1
ATOM 1377 C C . ILE A 1 173 ? 14.376 -11.548 -10.138 1.00 96.88 173 ILE A C 1
ATOM 1379 O O . ILE A 1 173 ? 15.199 -12.376 -9.743 1.00 96.88 173 ILE A O 1
ATOM 1383 N N . LYS A 1 174 ? 14.755 -10.446 -10.799 1.00 95.19 174 LYS A N 1
ATOM 1384 C CA . LYS A 1 174 ? 16.177 -10.112 -10.998 1.00 95.19 174 LYS A CA 1
ATOM 1385 C C . LYS A 1 174 ? 16.855 -9.946 -9.640 1.00 95.19 174 LYS A C 1
ATOM 1387 O O . LYS A 1 174 ? 16.441 -9.105 -8.844 1.00 95.19 174 LYS A O 1
ATOM 1392 N N . ARG A 1 175 ? 17.954 -10.666 -9.404 1.00 94.31 175 ARG A N 1
ATOM 1393 C CA . ARG A 1 175 ? 18.682 -10.628 -8.122 1.00 94.31 175 ARG A CA 1
ATOM 1394 C C . ARG A 1 175 ? 19.104 -9.208 -7.734 1.00 94.31 175 ARG A C 1
ATOM 1396 O O . ARG A 1 175 ? 19.017 -8.828 -6.572 1.00 94.31 175 ARG A O 1
ATOM 1403 N N . LEU A 1 176 ? 19.518 -8.409 -8.720 1.00 93.25 176 LEU A N 1
ATOM 1404 C CA . LEU A 1 176 ? 19.940 -7.017 -8.524 1.00 93.25 176 LEU A CA 1
ATOM 1405 C C . LEU A 1 176 ? 18.815 -6.098 -8.019 1.00 93.25 176 LEU A C 1
ATOM 1407 O O . LEU A 1 176 ? 19.103 -5.042 -7.467 1.00 93.25 176 LEU A O 1
ATOM 1411 N N . LEU A 1 177 ? 17.548 -6.491 -8.179 1.00 94.38 177 LEU A N 1
ATOM 1412 C CA . LEU A 1 177 ? 16.404 -5.707 -7.717 1.00 94.38 177 LEU A CA 1
ATOM 1413 C C . LEU A 1 177 ? 15.979 -6.035 -6.287 1.00 94.38 177 LEU A C 1
ATOM 1415 O O . LEU A 1 177 ? 15.279 -5.225 -5.694 1.00 94.38 177 LEU A O 1
ATOM 1419 N N . LEU A 1 178 ? 16.430 -7.151 -5.702 1.00 96.44 178 LEU A N 1
ATOM 1420 C CA . LEU A 1 178 ? 16.002 -7.568 -4.361 1.00 96.44 178 LEU A CA 1
ATOM 1421 C C . LEU A 1 178 ? 16.274 -6.486 -3.309 1.00 96.44 178 LEU A C 1
ATOM 1423 O O . LEU A 1 178 ? 15.367 -6.104 -2.578 1.00 96.44 178 LEU A O 1
ATOM 1427 N N . LYS A 1 179 ? 17.489 -5.918 -3.294 1.00 97.31 179 LYS A N 1
ATOM 1428 C CA . LYS A 1 179 ? 17.845 -4.823 -2.374 1.00 97.31 179 LYS A CA 1
ATOM 1429 C C . LYS A 1 179 ? 16.961 -3.590 -2.571 1.00 97.31 179 LYS A C 1
ATOM 1431 O O . LYS A 1 179 ? 16.518 -2.998 -1.592 1.00 97.31 179 LYS A O 1
ATOM 1436 N N . LYS A 1 180 ? 16.673 -3.230 -3.828 1.00 97.81 180 LYS A N 1
ATOM 1437 C CA . LYS A 1 180 ? 15.785 -2.106 -4.153 1.00 97.81 180 LYS A CA 1
ATOM 1438 C C . LYS A 1 180 ? 14.363 -2.376 -3.657 1.00 97.81 180 LYS A C 1
ATOM 1440 O O . LYS A 1 180 ? 13.777 -1.508 -3.028 1.00 97.81 180 LYS A O 1
ATOM 1445 N N . SER A 1 181 ? 13.822 -3.566 -3.896 1.00 98.19 181 SER A N 1
ATOM 1446 C CA . SER A 1 181 ? 12.477 -3.943 -3.454 1.00 98.19 181 SER A CA 1
ATOM 1447 C C . SER A 1 181 ? 12.342 -3.978 -1.930 1.00 98.19 181 SER A C 1
ATOM 1449 O O . SER A 1 181 ? 11.367 -3.453 -1.402 1.00 98.19 181 SER A O 1
ATOM 1451 N N . ILE A 1 182 ? 13.340 -4.521 -1.220 1.00 98.69 182 ILE A N 1
ATOM 1452 C CA . ILE A 1 182 ? 13.404 -4.488 0.252 1.00 98.69 182 ILE A CA 1
ATOM 1453 C C . ILE A 1 182 ? 13.374 -3.040 0.742 1.00 98.69 182 ILE A C 1
ATOM 1455 O O . ILE A 1 182 ? 12.576 -2.703 1.611 1.00 98.69 182 ILE A O 1
ATOM 1459 N N . HIS A 1 183 ? 14.208 -2.180 0.152 1.00 98.62 183 HIS A N 1
ATOM 1460 C CA . HIS A 1 183 ? 14.272 -0.770 0.514 1.00 98.62 183 HIS A CA 1
ATOM 1461 C C . HIS A 1 183 ? 12.939 -0.048 0.274 1.00 98.62 183 HIS A C 1
ATOM 1463 O O . HIS A 1 183 ? 12.464 0.644 1.166 1.00 98.62 183 HIS A O 1
ATOM 1469 N N . LEU A 1 184 ? 12.295 -0.258 -0.879 1.00 98.69 184 LEU A N 1
ATOM 1470 C CA . LEU A 1 184 ? 10.993 0.343 -1.188 1.00 98.69 184 LEU A CA 1
ATOM 1471 C C . LEU A 1 184 ? 9.911 -0.054 -0.175 1.00 98.69 184 LEU A C 1
ATOM 1473 O O . LEU A 1 184 ? 9.158 0.810 0.272 1.00 98.69 184 LEU A O 1
ATOM 1477 N N . TYR A 1 185 ? 9.850 -1.331 0.218 1.00 98.75 185 TYR A N 1
ATOM 1478 C CA . TYR A 1 185 ? 8.932 -1.757 1.276 1.00 98.75 185 TYR A CA 1
ATOM 1479 C C . TYR A 1 185 ? 9.279 -1.135 2.623 1.00 98.75 185 TYR A C 1
ATOM 1481 O O . TYR A 1 185 ? 8.363 -0.684 3.298 1.00 98.75 185 TYR A O 1
ATOM 1489 N N . THR A 1 186 ? 10.558 -1.030 2.994 1.00 98.69 186 THR A N 1
ATOM 1490 C CA . THR A 1 186 ? 10.954 -0.321 4.221 1.00 98.69 186 THR A CA 1
ATOM 1491 C C . THR A 1 186 ? 10.461 1.125 4.219 1.00 98.69 186 THR A C 1
ATOM 1493 O O . THR A 1 186 ? 9.746 1.500 5.140 1.00 98.69 186 THR A O 1
ATOM 1496 N N . LEU A 1 187 ? 10.711 1.898 3.153 1.00 98.69 187 LEU A N 1
ATOM 1497 C CA . LEU A 1 187 ? 10.240 3.287 3.071 1.00 98.69 187 LEU A CA 1
ATOM 1498 C C . LEU A 1 187 ? 8.714 3.389 3.242 1.00 98.69 187 LEU A C 1
ATOM 1500 O O . LEU A 1 187 ? 8.212 4.274 3.929 1.00 98.69 187 LEU A O 1
ATOM 1504 N N . ALA A 1 188 ? 7.963 2.486 2.610 1.00 98.56 188 ALA A N 1
ATOM 1505 C CA . ALA A 1 188 ? 6.505 2.491 2.671 1.00 98.56 188 ALA A CA 1
ATOM 1506 C C . ALA A 1 188 ? 5.958 2.077 4.048 1.00 98.56 188 ALA A C 1
ATOM 1508 O O . ALA A 1 188 ? 4.987 2.671 4.519 1.00 98.56 188 ALA A O 1
ATOM 1509 N N . ILE A 1 189 ? 6.589 1.093 4.696 1.00 98.62 189 ILE A N 1
ATOM 1510 C CA . ILE A 1 189 ? 6.260 0.656 6.060 1.00 98.62 189 ILE A CA 1
ATOM 1511 C C . ILE A 1 189 ? 6.525 1.798 7.045 1.00 98.62 189 ILE A C 1
ATOM 1513 O O . ILE A 1 189 ? 5.615 2.166 7.788 1.00 98.62 189 ILE A O 1
ATOM 1517 N N . ASP A 1 190 ? 7.712 2.411 6.990 1.00 98.62 190 ASP A N 1
ATOM 1518 C CA . ASP A 1 190 ? 8.091 3.534 7.854 1.00 98.62 190 ASP A CA 1
ATOM 1519 C C . ASP A 1 190 ? 7.124 4.715 7.677 1.00 98.62 190 ASP A C 1
ATOM 1521 O O . ASP A 1 190 ? 6.595 5.258 8.650 1.00 98.62 190 ASP A O 1
ATOM 1525 N N . ARG A 1 191 ? 6.843 5.092 6.417 1.00 98.19 191 ARG A N 1
ATOM 1526 C CA . ARG A 1 191 ? 5.939 6.203 6.087 1.00 98.19 191 ARG A CA 1
ATOM 1527 C C . ARG A 1 191 ? 4.546 5.987 6.674 1.00 98.19 191 ARG A C 1
ATOM 1529 O O . ARG A 1 191 ? 3.950 6.947 7.159 1.00 98.19 191 ARG A O 1
ATOM 1536 N N . TYR A 1 192 ? 4.026 4.762 6.616 1.00 98.38 192 TYR A N 1
ATOM 1537 C CA . TYR A 1 192 ? 2.692 4.451 7.120 1.00 98.38 192 TYR A CA 1
ATOM 1538 C C . TYR A 1 192 ? 2.654 4.329 8.647 1.00 98.38 192 TYR A C 1
ATOM 1540 O O . TYR A 1 192 ? 1.879 5.038 9.281 1.00 98.38 192 TYR A O 1
ATOM 1548 N N . LEU A 1 193 ? 3.476 3.458 9.246 1.00 97.94 193 LEU A N 1
ATOM 1549 C CA . LEU A 1 193 ? 3.395 3.166 10.682 1.00 97.94 193 LEU A CA 1
ATOM 1550 C C . LEU A 1 193 ? 3.695 4.406 11.516 1.00 97.94 193 LEU A C 1
ATOM 1552 O O . LEU A 1 193 ? 2.924 4.761 12.406 1.00 97.94 193 LEU A O 1
ATOM 1556 N N . ILE A 1 194 ? 4.789 5.094 11.193 1.00 98.38 194 ILE A N 1
ATOM 1557 C CA . ILE A 1 194 ? 5.180 6.297 11.921 1.00 98.38 194 ILE A CA 1
ATOM 1558 C C . ILE A 1 194 ? 4.226 7.442 11.581 1.00 98.38 194 ILE A C 1
ATOM 1560 O O . ILE A 1 194 ? 3.810 8.172 12.475 1.00 98.38 194 ILE A O 1
ATOM 1564 N N . GLY A 1 195 ? 3.799 7.552 10.319 1.00 97.94 195 GLY A N 1
ATOM 1565 C CA . GLY A 1 195 ? 2.825 8.557 9.893 1.00 97.94 195 GLY A CA 1
ATOM 1566 C C . GLY A 1 195 ? 1.528 8.482 10.695 1.00 97.94 195 GLY A C 1
ATOM 1567 O O . GLY A 1 195 ? 1.065 9.506 11.178 1.00 97.94 195 GLY A O 1
ATOM 1568 N N . LYS A 1 196 ? 1.004 7.276 10.943 1.00 97.25 196 LYS A N 1
ATOM 1569 C CA . LYS A 1 196 ? -0.203 7.073 11.761 1.00 97.25 196 LYS A CA 1
ATOM 1570 C C . LYS A 1 196 ? -0.012 7.460 13.230 1.00 97.25 196 LYS A C 1
ATOM 1572 O O . LYS A 1 196 ? -0.950 7.952 13.854 1.00 97.25 196 LYS A O 1
ATOM 1577 N N . VAL A 1 197 ? 1.187 7.271 13.786 1.00 96.81 197 VAL A N 1
ATOM 1578 C CA . VAL A 1 197 ? 1.524 7.765 15.135 1.00 96.81 197 VAL A CA 1
ATOM 1579 C C . VAL A 1 197 ? 1.527 9.292 15.151 1.00 96.81 197 VAL A C 1
ATOM 1581 O O . VAL A 1 197 ? 0.903 9.891 16.024 1.00 96.81 197 VAL A O 1
ATOM 1584 N N . LEU A 1 198 ? 2.178 9.919 14.171 1.00 96.88 198 LEU A N 1
ATOM 1585 C CA . LEU A 1 198 ? 2.216 11.374 14.045 1.00 96.88 198 LEU A CA 1
ATOM 1586 C C . LEU A 1 198 ? 0.809 11.957 13.808 1.00 96.88 198 LEU A C 1
ATOM 1588 O O . LEU A 1 198 ? 0.467 12.962 14.424 1.00 96.88 198 LEU A O 1
ATOM 1592 N N . ASP A 1 199 ? -0.036 11.300 13.000 1.00 95.81 199 ASP A N 1
ATOM 1593 C CA . ASP A 1 199 ? -1.410 11.740 12.709 1.00 95.81 199 ASP A CA 1
ATOM 1594 C C . ASP A 1 199 ? -2.237 11.767 14.004 1.00 95.81 199 ASP A C 1
ATOM 1596 O O . ASP A 1 199 ? -2.993 12.705 14.259 1.00 95.81 199 ASP A O 1
ATOM 1600 N N . ALA A 1 200 ? -2.072 10.747 14.855 1.00 94.75 200 ALA A N 1
ATOM 1601 C CA . ALA A 1 200 ? -2.740 10.682 16.149 1.00 94.75 200 ALA A CA 1
ATOM 1602 C C . ALA A 1 200 ? -2.280 11.811 17.086 1.00 94.75 200 ALA A C 1
ATOM 1604 O O . ALA A 1 200 ? -3.119 12.449 17.719 1.00 94.75 200 ALA A O 1
ATOM 1605 N N . ILE A 1 201 ? -0.974 12.095 17.145 1.00 95.00 201 ILE A N 1
ATOM 1606 C CA . ILE A 1 201 ? -0.423 13.186 17.966 1.00 95.00 201 ILE A CA 1
ATOM 1607 C C . ILE A 1 201 ? -0.944 14.544 17.485 1.00 95.00 201 ILE A C 1
ATOM 1609 O O . ILE A 1 201 ? -1.403 15.344 18.294 1.00 95.00 201 ILE A O 1
ATOM 1613 N N . GLU A 1 202 ? -0.930 14.796 16.178 1.00 94.19 202 GLU A N 1
ATOM 1614 C CA . GLU A 1 202 ? -1.412 16.050 15.588 1.00 94.19 202 GLU A CA 1
ATOM 1615 C C . GLU A 1 202 ? -2.908 16.268 15.821 1.00 94.19 202 GLU A C 1
ATOM 1617 O O . GLU A 1 202 ? -3.343 17.395 16.056 1.00 94.19 202 GLU A O 1
ATOM 1622 N N . ARG A 1 203 ? -3.702 15.194 15.787 1.00 93.56 203 ARG A N 1
ATOM 1623 C CA . ARG A 1 203 ? -5.151 15.271 15.981 1.00 93.56 203 ARG A CA 1
ATOM 1624 C C . ARG A 1 203 ? -5.552 15.403 17.449 1.00 93.56 203 ARG A C 1
ATOM 1626 O O . ARG A 1 203 ? -6.486 16.136 17.755 1.00 93.56 203 ARG A O 1
ATOM 1633 N N . GLU A 1 204 ? -4.898 14.668 18.344 1.00 93.62 204 GLU A N 1
ATOM 1634 C CA . GLU A 1 204 ? -5.371 14.472 19.726 1.00 93.62 204 GLU A CA 1
ATOM 1635 C C . GLU A 1 204 ? -4.490 15.157 20.779 1.00 93.62 204 GLU A C 1
ATOM 1637 O O . GLU A 1 204 ? -4.934 15.357 21.908 1.00 93.62 204 GLU A O 1
ATOM 1642 N N . ALA A 1 205 ? -3.266 15.550 20.422 1.00 92.00 205 ALA A N 1
ATOM 1643 C CA . ALA A 1 205 ? -2.310 16.220 21.301 1.00 92.00 205 ALA A CA 1
ATOM 1644 C C . ALA A 1 205 ? -1.587 17.441 20.660 1.00 92.00 205 ALA A C 1
ATOM 1646 O O . ALA A 1 205 ? -0.415 17.669 20.974 1.00 92.00 205 ALA A O 1
ATOM 1647 N N . PRO A 1 206 ? -2.232 18.281 19.814 1.00 88.50 206 PRO A N 1
ATOM 1648 C CA . PRO A 1 206 ? -1.548 19.380 19.104 1.00 88.50 206 PRO A CA 1
ATOM 1649 C C . PRO A 1 206 ? -0.958 20.455 20.036 1.00 88.50 206 PRO A C 1
ATOM 1651 O O . PRO A 1 206 ? 0.042 21.110 19.718 1.00 88.50 206 PRO A O 1
ATOM 1654 N N . SER A 1 207 ? -1.574 20.626 21.205 1.00 88.88 207 SER A N 1
ATOM 1655 C CA . SER A 1 207 ? -1.205 21.620 22.219 1.00 88.88 207 SER A CA 1
ATOM 1656 C C . SER A 1 207 ? -0.692 20.978 23.507 1.00 88.88 207 SER A C 1
ATOM 1658 O O . SER A 1 207 ? -0.781 21.599 24.562 1.00 88.88 207 SER A O 1
ATOM 1660 N N . ALA A 1 208 ? -0.198 19.736 23.441 1.00 90.56 208 ALA A N 1
ATOM 1661 C CA . ALA A 1 208 ? 0.372 19.076 24.608 1.00 90.56 208 ALA A CA 1
ATOM 1662 C C . ALA A 1 208 ? 1.536 19.899 25.185 1.00 90.56 208 ALA A C 1
ATOM 1664 O O . ALA A 1 208 ? 2.408 20.372 24.455 1.00 90.56 208 ALA A O 1
ATOM 1665 N N . THR A 1 209 ? 1.519 20.053 26.505 1.00 89.62 209 THR A N 1
ATOM 1666 C CA . THR A 1 209 ? 2.519 20.766 27.313 1.00 89.62 209 THR A CA 1
ATOM 1667 C C . THR A 1 209 ? 3.371 19.807 28.133 1.00 89.62 209 THR A C 1
ATOM 1669 O O . THR A 1 209 ? 4.441 20.176 28.604 1.00 89.62 209 THR A O 1
ATOM 1672 N N . THR A 1 210 ? 2.923 18.558 28.284 1.00 92.12 210 THR A N 1
ATOM 1673 C CA . THR A 1 210 ? 3.681 17.511 28.971 1.00 92.12 210 THR A CA 1
ATOM 1674 C C . THR A 1 210 ? 3.783 16.251 28.123 1.00 92.12 210 THR A C 1
ATOM 1676 O O . THR A 1 210 ? 2.879 15.899 27.363 1.00 92.12 210 THR A O 1
ATOM 1679 N N . TRP A 1 211 ? 4.875 15.504 28.291 1.00 93.38 211 TRP A N 1
ATOM 1680 C CA . TRP A 1 211 ? 5.065 14.238 27.578 1.00 93.38 211 TRP A CA 1
ATOM 1681 C C . TRP A 1 211 ? 4.000 13.181 27.926 1.00 93.38 211 TRP A C 1
ATOM 1683 O O . TRP A 1 211 ? 3.618 12.336 27.110 1.00 93.38 211 TRP A O 1
ATOM 1693 N N . SER A 1 212 ? 3.463 13.257 29.145 1.00 91.69 212 SER A N 1
ATOM 1694 C CA . SER A 1 212 ? 2.367 12.400 29.596 1.00 91.69 212 SER A CA 1
ATOM 1695 C C . SER A 1 212 ? 1.100 12.605 28.759 1.00 91.69 212 SER A C 1
ATOM 1697 O O . SER A 1 212 ? 0.429 11.631 28.427 1.00 91.69 212 SER A O 1
ATOM 1699 N N . GLU A 1 213 ? 0.792 13.842 28.351 1.00 92.44 213 GLU A N 1
ATOM 1700 C CA . GLU A 1 213 ? -0.365 14.134 27.494 1.00 92.44 213 GLU A CA 1
ATOM 1701 C C . GLU A 1 213 ? -0.242 13.468 26.123 1.00 92.44 213 GLU A C 1
ATOM 1703 O O . GLU A 1 213 ? -1.216 12.874 25.660 1.00 92.44 213 GLU A O 1
ATOM 1708 N N . VAL A 1 214 ? 0.957 13.482 25.529 1.00 92.75 214 VAL A N 1
ATOM 1709 C CA . VAL A 1 214 ? 1.241 12.819 24.246 1.00 92.75 214 VAL A CA 1
ATOM 1710 C C . VAL A 1 214 ? 1.086 11.305 24.370 1.00 92.75 214 VAL A C 1
ATOM 1712 O O . VAL A 1 214 ? 0.344 10.692 23.611 1.00 92.75 214 VAL A O 1
ATOM 1715 N N . THR A 1 215 ? 1.743 10.673 25.344 1.00 92.88 215 THR A N 1
ATOM 1716 C CA . THR A 1 215 ? 1.703 9.203 25.472 1.00 92.88 215 THR A CA 1
ATOM 1717 C C . THR A 1 215 ? 0.331 8.671 25.902 1.00 92.88 215 THR A C 1
ATOM 1719 O O . THR A 1 215 ? -0.034 7.541 25.564 1.00 92.88 215 THR A O 1
ATOM 1722 N N . ARG A 1 216 ? -0.475 9.478 26.609 1.00 92.06 216 ARG A N 1
ATOM 1723 C CA . ARG A 1 216 ? -1.814 9.095 27.084 1.00 92.06 216 ARG A CA 1
ATOM 1724 C C . ARG A 1 216 ? -2.788 8.777 25.946 1.00 92.06 216 ARG A C 1
ATOM 1726 O O . ARG A 1 216 ? -3.600 7.870 26.122 1.00 92.06 216 ARG A O 1
ATOM 1733 N N . ILE A 1 217 ? -2.680 9.423 24.780 1.00 91.81 217 ILE A N 1
ATOM 1734 C CA . ILE A 1 217 ? -3.592 9.181 23.637 1.00 91.81 217 ILE A CA 1
ATOM 1735 C C . ILE A 1 217 ? -3.505 7.738 23.101 1.00 91.81 217 ILE A C 1
ATOM 1737 O O . ILE A 1 217 ? -4.430 7.228 22.467 1.00 91.81 217 ILE A O 1
ATOM 1741 N N . PHE A 1 218 ? -2.402 7.042 23.394 1.00 89.06 218 PHE A N 1
ATOM 1742 C CA . PHE A 1 218 ? -2.173 5.660 22.979 1.00 89.06 218 PHE A CA 1
ATOM 1743 C C . PHE A 1 218 ? -2.544 4.622 24.049 1.00 89.06 218 PHE A C 1
ATOM 1745 O O . PHE A 1 218 ? -2.622 3.432 23.730 1.00 89.06 218 PHE A O 1
ATOM 1752 N N . ARG A 1 219 ? -2.804 5.042 25.299 1.00 82.44 219 ARG A N 1
ATOM 1753 C CA . ARG A 1 219 ? -3.140 4.136 26.416 1.00 82.44 219 ARG A CA 1
ATOM 1754 C C . ARG A 1 219 ? -4.563 3.582 26.330 1.00 82.44 219 ARG A C 1
ATOM 1756 O O . ARG A 1 219 ? -4.779 2.447 26.726 1.00 82.44 219 ARG A O 1
ATOM 1763 N N . ASN A 1 220 ? -5.493 4.338 25.744 1.00 64.31 220 ASN A N 1
ATOM 1764 C CA . ASN A 1 220 ? -6.921 3.988 25.697 1.00 64.31 220 ASN A CA 1
ATOM 1765 C C . ASN A 1 220 ? -7.322 3.070 24.529 1.00 64.31 220 ASN A C 1
ATOM 1767 O O . ASN A 1 220 ? -8.492 2.738 24.391 1.00 64.31 220 ASN A O 1
ATOM 1771 N N . SER A 1 221 ? -6.391 2.673 23.656 1.00 60.09 221 SER A N 1
ATOM 1772 C CA . SER A 1 221 ? -6.715 1.707 22.594 1.00 60.09 221 SER A CA 1
ATOM 1773 C C . SER A 1 221 ? -6.586 0.290 23.144 1.00 60.09 221 SER A C 1
ATOM 1775 O O . SER A 1 221 ? -5.516 -0.316 23.084 1.00 60.09 221 SER A O 1
ATOM 1777 N N . GLU A 1 222 ? -7.675 -0.214 23.714 1.00 51.19 222 GLU A N 1
ATOM 1778 C CA . GLU A 1 222 ? -7.780 -1.562 24.289 1.00 51.19 222 GLU A CA 1
ATOM 1779 C C . GLU A 1 222 ? -7.898 -2.671 23.229 1.00 51.19 222 GLU A C 1
ATOM 1781 O O . GLU A 1 222 ? -7.850 -3.858 23.560 1.00 51.19 222 GLU A O 1
ATOM 1786 N N . GLY A 1 223 ? -8.005 -2.306 21.945 1.00 55.88 223 GLY A N 1
ATOM 1787 C CA . GLY A 1 223 ? -8.031 -3.251 20.834 1.00 55.88 223 GLY A CA 1
ATOM 1788 C C . GLY A 1 223 ? -6.833 -4.207 20.854 1.00 55.88 223 GLY A C 1
ATOM 1789 O O . GLY A 1 223 ? -5.678 -3.794 20.750 1.00 55.88 223 GLY A O 1
ATOM 1790 N N . LYS A 1 224 ? -7.118 -5.511 20.949 1.00 63.25 224 LYS A N 1
ATOM 1791 C CA . LYS A 1 224 ? -6.134 -6.608 20.878 1.00 63.25 224 LYS A CA 1
ATOM 1792 C C . LYS A 1 224 ? -5.838 -7.047 19.440 1.00 63.25 224 LYS A C 1
ATOM 1794 O O . LYS A 1 224 ? -5.414 -8.177 19.218 1.00 63.25 224 LYS A O 1
ATOM 1799 N N . ILE A 1 225 ? -6.062 -6.174 18.458 1.00 70.62 225 ILE A N 1
ATOM 1800 C CA . ILE A 1 225 ? -5.759 -6.478 17.060 1.00 70.62 225 ILE A CA 1
ATOM 1801 C C . ILE A 1 225 ? -4.243 -6.378 16.886 1.00 70.62 225 ILE A C 1
ATOM 1803 O O . ILE A 1 225 ? -3.686 -5.299 16.690 1.00 70.62 225 ILE A O 1
ATOM 1807 N N . GLY A 1 226 ? -3.567 -7.516 17.031 1.00 65.12 226 GLY A N 1
ATOM 1808 C CA . GLY A 1 226 ? -2.148 -7.643 16.718 1.00 65.12 226 GLY A CA 1
ATOM 1809 C C . GLY A 1 226 ? -1.885 -7.599 15.204 1.00 65.12 226 GLY A C 1
ATOM 1810 O O . GLY A 1 226 ? -2.800 -7.376 14.408 1.00 65.12 226 GLY A O 1
ATOM 1811 N N . PRO A 1 227 ? -0.654 -7.897 14.764 1.00 62.50 227 PRO A N 1
ATOM 1812 C CA . PRO A 1 227 ? -0.283 -8.009 13.349 1.00 62.50 227 PRO A CA 1
ATOM 1813 C C . PRO A 1 227 ? -0.815 -9.295 12.686 1.00 62.50 227 PRO A C 1
ATOM 1815 O O . PRO A 1 227 ? -0.191 -9.901 11.814 1.00 62.50 227 PRO A O 1
ATOM 1818 N N . ALA A 1 228 ? -2.012 -9.723 13.092 1.00 69.19 228 ALA A N 1
ATOM 1819 C CA . ALA A 1 228 ? -2.744 -10.808 12.467 1.00 69.19 228 ALA A CA 1
ATOM 1820 C C . ALA A 1 228 ? -2.986 -10.522 10.974 1.00 69.19 228 ALA A C 1
ATOM 1822 O O . ALA A 1 228 ? -2.861 -9.394 10.491 1.00 69.19 228 ALA A O 1
ATOM 1823 N N . ALA A 1 229 ? -3.337 -11.561 10.213 1.00 82.00 229 ALA A N 1
ATOM 1824 C CA . ALA A 1 229 ? -3.689 -11.383 8.811 1.00 82.00 229 ALA A CA 1
ATOM 1825 C C . ALA A 1 229 ? -4.862 -10.399 8.676 1.00 82.00 229 ALA A C 1
ATOM 1827 O O . ALA A 1 229 ? -5.865 -10.510 9.374 1.00 82.00 229 ALA A O 1
ATOM 1828 N N . TRP A 1 230 ? -4.730 -9.445 7.764 1.00 92.94 230 TRP A N 1
ATOM 1829 C CA . TRP A 1 230 ? -5.805 -8.547 7.369 1.00 92.94 230 TRP A CA 1
ATOM 1830 C C . TRP A 1 230 ? -6.423 -9.054 6.070 1.00 92.94 230 TRP A C 1
ATOM 1832 O O . TRP A 1 230 ? -5.719 -9.586 5.206 1.00 92.94 230 TRP A O 1
ATOM 1842 N N . LEU A 1 231 ? -7.732 -8.882 5.931 1.00 92.38 231 LEU A N 1
ATOM 1843 C CA . LEU A 1 231 ? -8.523 -9.348 4.798 1.00 92.38 231 LEU A CA 1
ATOM 1844 C C . LEU A 1 231 ? -9.205 -8.163 4.114 1.00 92.38 231 LEU A C 1
ATOM 1846 O O . LEU A 1 231 ? -9.563 -7.188 4.770 1.00 92.38 231 LEU A O 1
ATOM 1850 N N . ASP A 1 232 ? -9.402 -8.277 2.802 1.00 89.12 232 ASP A N 1
ATOM 1851 C CA . ASP A 1 232 ? -10.241 -7.375 2.013 1.00 89.12 232 ASP A CA 1
ATOM 1852 C C . ASP A 1 232 ? -11.500 -8.132 1.573 1.00 89.12 232 ASP A C 1
ATOM 1854 O O . ASP A 1 232 ? -11.451 -9.004 0.701 1.00 89.12 232 ASP A O 1
ATOM 1858 N N . LEU A 1 233 ? -12.630 -7.804 2.196 1.00 87.44 233 LEU A N 1
ATOM 1859 C CA . LEU A 1 233 ? -13.948 -8.343 1.878 1.00 87.44 233 LEU A CA 1
ATOM 1860 C C . LEU A 1 233 ? -14.653 -7.430 0.865 1.00 87.44 233 LEU A C 1
ATOM 1862 O O . LEU A 1 233 ? -15.673 -6.813 1.170 1.00 87.44 233 LEU A O 1
ATOM 1866 N N . ALA A 1 234 ? -14.082 -7.332 -0.339 1.00 82.31 234 ALA A N 1
ATOM 1867 C CA . ALA A 1 234 ? -14.602 -6.525 -1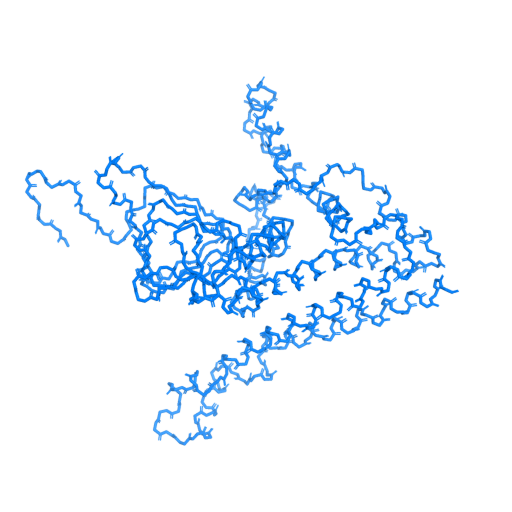.450 1.00 82.31 234 ALA A CA 1
ATOM 1868 C C . ALA A 1 234 ? -14.811 -5.033 -1.104 1.00 82.31 234 ALA A C 1
ATOM 1870 O O . ALA A 1 234 ? -15.818 -4.423 -1.459 1.00 82.31 234 ALA A O 1
ATOM 1871 N N . GLY A 1 235 ? -13.842 -4.443 -0.407 1.00 83.44 235 GLY A N 1
ATOM 1872 C CA . GLY A 1 235 ? -13.826 -3.048 0.022 1.00 83.44 235 GLY A CA 1
ATOM 1873 C C . GLY A 1 235 ? -13.788 -2.899 1.540 1.00 83.44 235 GLY A C 1
ATOM 1874 O O . GLY A 1 235 ? -13.186 -1.939 2.028 1.00 83.44 235 GLY A O 1
ATOM 1875 N N . LEU A 1 236 ? -14.363 -3.848 2.285 1.00 90.75 236 LEU A N 1
ATOM 1876 C CA . LEU A 1 236 ? -14.294 -3.854 3.743 1.00 90.75 236 LEU A CA 1
ATOM 1877 C C . LEU A 1 236 ? -12.982 -4.500 4.183 1.00 90.75 236 LEU A C 1
ATOM 1879 O O . LEU A 1 236 ? -12.826 -5.721 4.150 1.00 90.75 236 LEU A O 1
ATOM 1883 N N . ILE A 1 237 ? -12.040 -3.666 4.606 1.00 93.81 237 ILE A N 1
ATOM 1884 C CA . ILE A 1 237 ? -10.796 -4.115 5.223 1.00 93.81 237 ILE A CA 1
ATOM 1885 C C . ILE A 1 237 ? -11.057 -4.431 6.692 1.00 93.81 237 ILE A C 1
ATOM 1887 O O . ILE A 1 237 ? -11.557 -3.589 7.434 1.00 93.81 237 ILE A O 1
ATOM 1891 N N . ALA A 1 238 ? -10.698 -5.640 7.109 1.00 94.06 238 ALA A N 1
ATOM 1892 C CA . ALA A 1 238 ? -10.913 -6.112 8.470 1.00 94.06 238 ALA A CA 1
ATOM 1893 C C . ALA A 1 238 ? -9.800 -7.065 8.914 1.00 94.06 238 ALA A C 1
ATOM 1895 O O . ALA A 1 238 ? -9.157 -7.722 8.089 1.00 94.06 238 ALA A O 1
ATOM 1896 N N . SER A 1 239 ? -9.591 -7.182 10.224 1.00 93.00 239 SER A N 1
ATOM 1897 C CA . SER A 1 239 ? -8.726 -8.229 10.766 1.00 93.00 239 SER A CA 1
ATOM 1898 C C . SER A 1 239 ? -9.346 -9.609 10.530 1.00 93.00 239 SER A C 1
ATOM 1900 O O . SER A 1 239 ? -10.566 -9.786 10.615 1.00 93.00 239 SER A O 1
ATOM 1902 N N . ALA A 1 240 ? -8.509 -10.616 10.276 1.00 91.62 240 ALA A N 1
ATOM 1903 C CA . ALA A 1 240 ? -8.963 -11.998 10.157 1.00 91.62 240 ALA A CA 1
ATOM 1904 C C . ALA A 1 240 ? -9.702 -12.456 11.422 1.00 91.62 240 ALA A C 1
ATOM 1906 O O . ALA A 1 240 ? -10.704 -13.149 11.309 1.00 91.62 240 ALA A O 1
ATOM 1907 N N . GLU A 1 241 ? -9.293 -11.993 12.607 1.00 89.81 241 GLU A N 1
ATOM 1908 C CA . GLU A 1 241 ? -9.956 -12.314 13.875 1.00 89.81 241 GLU A CA 1
ATOM 1909 C C . GLU A 1 241 ? -11.431 -11.878 13.898 1.00 89.81 241 GLU A C 1
ATOM 1911 O O . GLU A 1 241 ? -12.309 -12.660 14.280 1.00 89.81 241 GLU A O 1
ATOM 1916 N N . ARG A 1 242 ? -11.736 -10.650 13.450 1.00 92.00 242 ARG A N 1
ATOM 1917 C CA . ARG A 1 242 ? -13.124 -10.164 13.370 1.00 92.00 242 ARG A CA 1
ATOM 1918 C C . ARG A 1 242 ? -13.935 -10.961 12.358 1.00 92.00 242 ARG A C 1
ATOM 1920 O O . ARG A 1 242 ? -15.079 -11.319 12.637 1.00 92.00 242 ARG A O 1
ATOM 1927 N N . VAL A 1 243 ? -13.343 -11.276 11.208 1.00 93.31 243 VAL A N 1
ATOM 1928 C CA . VAL A 1 243 ? -14.008 -12.064 10.163 1.00 93.31 243 VAL A CA 1
ATOM 1929 C C . VAL A 1 243 ? -14.269 -13.494 10.637 1.00 93.31 243 VAL A C 1
ATOM 1931 O O . VAL A 1 243 ? -15.380 -13.995 10.488 1.00 93.31 243 VAL A O 1
ATOM 1934 N N . GLU A 1 244 ? -13.299 -14.141 11.277 1.00 93.06 244 GLU A N 1
ATOM 1935 C CA . GLU A 1 244 ? -13.450 -15.478 11.854 1.00 93.06 244 GLU A CA 1
ATOM 1936 C C . GLU A 1 244 ? -14.524 -15.514 12.940 1.00 93.06 244 GLU A C 1
ATOM 1938 O O . GLU A 1 244 ? -15.288 -16.477 13.017 1.00 93.06 244 GLU A O 1
ATOM 1943 N N . LYS A 1 245 ? -14.631 -14.459 13.757 1.00 94.00 245 LYS A N 1
ATOM 1944 C CA . LYS A 1 245 ? -15.719 -14.328 14.727 1.00 94.00 245 LYS A CA 1
ATOM 1945 C C . LYS A 1 245 ? -17.084 -14.323 14.034 1.00 94.00 245 LYS A C 1
ATOM 1947 O O . LYS A 1 245 ? -17.947 -15.095 14.440 1.00 94.00 245 LYS A O 1
ATOM 1952 N N . ILE A 1 246 ? -17.252 -13.541 12.966 1.00 95.94 246 ILE A N 1
ATOM 1953 C CA . ILE A 1 246 ? -18.493 -13.524 12.173 1.00 95.94 246 ILE A CA 1
ATOM 1954 C C . ILE A 1 246 ? -18.771 -14.908 11.571 1.00 95.94 246 ILE A C 1
ATOM 1956 O O . ILE A 1 246 ? -19.885 -15.412 11.678 1.00 95.94 246 ILE A O 1
ATOM 1960 N N . VAL A 1 247 ? -17.761 -15.566 10.990 1.00 96.06 247 VAL A N 1
ATOM 1961 C CA . VAL A 1 247 ? -17.903 -16.920 10.424 1.00 96.06 247 VAL A CA 1
ATOM 1962 C C . VAL A 1 247 ? -18.353 -17.925 11.487 1.00 96.06 247 VAL A C 1
ATOM 1964 O O . VAL A 1 247 ? -19.221 -18.756 11.215 1.00 96.06 247 VAL A O 1
ATOM 1967 N N . ARG A 1 248 ? -17.794 -17.854 12.702 1.00 97.44 248 ARG A N 1
ATOM 1968 C CA . ARG A 1 248 ? -18.228 -18.694 13.827 1.00 97.44 248 ARG A CA 1
ATOM 1969 C C . ARG A 1 248 ? -19.678 -18.411 14.206 1.00 97.44 248 ARG A C 1
ATOM 1971 O O . ARG A 1 248 ? -20.443 -19.357 14.313 1.00 97.44 248 ARG A O 1
ATOM 1978 N N . GLU A 1 249 ? -20.058 -17.145 14.344 1.00 97.56 249 GLU A N 1
ATOM 1979 C CA . GLU A 1 249 ? -21.419 -16.743 14.719 1.00 97.56 249 GLU A CA 1
ATOM 1980 C C . GLU A 1 249 ? -22.473 -17.164 13.682 1.00 97.56 249 GLU A C 1
ATOM 1982 O O . GLU A 1 249 ? -23.577 -17.552 14.058 1.00 97.56 249 GLU A O 1
ATOM 1987 N N . VAL A 1 250 ? -22.134 -17.157 12.388 1.00 97.31 250 VAL A N 1
ATOM 1988 C CA . VAL A 1 250 ? -22.993 -17.721 11.330 1.00 97.31 250 VAL A CA 1
ATOM 1989 C C . VAL A 1 250 ? -23.106 -19.239 11.475 1.00 97.31 250 VAL A C 1
ATOM 1991 O O . VAL A 1 250 ? -24.203 -19.790 11.434 1.00 97.31 250 VAL A O 1
ATOM 1994 N N . ARG A 1 251 ? -21.982 -19.936 11.681 1.00 97.06 251 ARG A N 1
ATOM 1995 C CA . ARG A 1 251 ? -21.962 -21.402 11.833 1.00 97.06 251 ARG A CA 1
ATOM 1996 C C . ARG A 1 251 ? -22.749 -21.894 13.045 1.00 97.06 251 ARG A C 1
ATOM 1998 O O . ARG A 1 251 ? -23.321 -22.975 12.980 1.00 97.06 251 ARG A O 1
ATOM 2005 N N . THR A 1 252 ? -22.762 -21.132 14.136 1.00 97.31 252 THR A N 1
ATOM 2006 C CA . THR A 1 252 ? -23.494 -21.477 15.364 1.00 97.31 252 THR A CA 1
ATOM 2007 C C . THR A 1 252 ? -24.958 -21.040 15.337 1.00 97.31 252 THR A C 1
ATOM 2009 O O . THR A 1 252 ? -25.673 -21.304 16.298 1.00 97.31 252 THR A O 1
ATOM 2012 N N . GLY A 1 253 ? -25.411 -20.358 14.280 1.00 96.31 253 GLY A N 1
ATOM 2013 C CA . GLY A 1 253 ? -26.765 -19.804 14.194 1.00 96.31 253 GLY A CA 1
ATOM 2014 C C . GLY A 1 253 ? -26.996 -18.571 15.074 1.00 96.31 253 GLY A C 1
ATOM 2015 O O . GLY A 1 253 ? -28.127 -18.125 15.210 1.00 96.31 253 GLY A O 1
ATOM 2016 N N . THR A 1 254 ? -25.944 -17.993 15.668 1.00 97.31 254 THR A N 1
ATOM 2017 C CA . THR A 1 254 ? -26.026 -16.709 16.389 1.00 97.31 254 THR A CA 1
ATOM 2018 C C . THR A 1 254 ? -26.326 -15.558 15.426 1.00 97.31 254 THR A C 1
ATOM 2020 O O . THR A 1 254 ? -27.059 -14.632 15.762 1.00 97.31 254 THR A O 1
ATOM 2023 N N . ILE A 1 255 ? -25.775 -15.629 14.212 1.00 97.25 255 ILE A N 1
ATOM 2024 C CA . ILE A 1 255 ? -26.200 -14.834 13.061 1.00 97.25 255 ILE A CA 1
ATOM 2025 C C . ILE A 1 255 ? -27.023 -15.757 12.163 1.00 97.25 255 ILE A C 1
ATOM 2027 O O . ILE A 1 255 ? -26.473 -16.579 11.434 1.00 97.25 255 ILE A O 1
ATOM 2031 N N . ASP A 1 256 ? -28.340 -15.608 12.211 1.00 96.62 256 ASP A N 1
ATOM 2032 C CA . ASP A 1 256 ? -29.319 -16.437 11.498 1.00 96.62 256 ASP A CA 1
ATOM 2033 C C . ASP A 1 256 ? -30.053 -15.693 10.368 1.00 96.62 256 ASP A C 1
ATOM 2035 O O . ASP A 1 256 ? -30.790 -16.298 9.590 1.00 96.62 256 ASP A O 1
ATOM 2039 N N . THR A 1 257 ? -29.840 -14.379 10.228 1.00 97.19 257 THR A N 1
ATOM 2040 C CA . THR A 1 257 ? -30.469 -13.563 9.185 1.00 97.19 257 THR A CA 1
ATOM 2041 C C . THR A 1 257 ? -29.457 -12.712 8.428 1.00 97.19 257 THR A C 1
ATOM 2043 O O . THR A 1 257 ? -28.430 -12.276 8.945 1.00 97.19 257 THR A O 1
ATOM 2046 N N . VAL A 1 258 ? -29.795 -12.373 7.180 1.00 94.06 258 VAL A N 1
ATOM 2047 C CA . VAL A 1 258 ? -29.007 -11.426 6.372 1.00 94.06 258 VAL A CA 1
ATOM 2048 C C . VAL A 1 258 ? -28.910 -10.059 7.060 1.00 94.06 258 VAL A C 1
ATOM 2050 O O . VAL A 1 258 ? -27.889 -9.384 6.964 1.00 94.06 258 VAL A O 1
ATOM 2053 N N . LYS A 1 259 ? -29.958 -9.642 7.784 1.00 94.12 259 LYS A N 1
ATOM 2054 C CA . LYS A 1 259 ? -29.969 -8.364 8.504 1.00 94.12 259 LYS A CA 1
ATOM 2055 C C . LYS A 1 259 ? -28.952 -8.357 9.646 1.00 94.12 259 LYS A C 1
ATOM 2057 O O . LYS A 1 259 ? -28.214 -7.381 9.751 1.00 94.12 259 LYS A O 1
ATOM 2062 N N . SER A 1 260 ? -28.893 -9.415 10.462 1.00 95.81 260 SER A N 1
ATOM 2063 C CA . SER A 1 260 ? -27.899 -9.510 11.537 1.00 95.81 260 SER A CA 1
ATOM 2064 C C . SER A 1 260 ? -26.480 -9.599 10.975 1.00 95.81 260 SER A C 1
ATOM 2066 O O . SER A 1 260 ? -25.602 -8.902 11.472 1.00 95.81 260 SER A O 1
ATOM 2068 N N . LEU A 1 261 ? -26.265 -10.325 9.872 1.00 94.62 261 LEU A N 1
ATOM 2069 C CA . LEU A 1 261 ? -24.961 -10.364 9.199 1.00 94.62 261 LEU A CA 1
ATOM 2070 C C . LEU A 1 261 ? -24.504 -8.974 8.721 1.00 94.62 261 LEU A C 1
ATOM 2072 O O . LEU A 1 261 ? -23.371 -8.575 8.981 1.00 94.62 261 LEU A O 1
ATOM 2076 N N . ILE A 1 262 ? -25.390 -8.214 8.067 1.00 92.50 262 ILE A N 1
ATOM 2077 C CA . ILE A 1 262 ? -25.091 -6.841 7.627 1.00 92.50 262 ILE A CA 1
ATOM 2078 C C . ILE A 1 262 ? -24.761 -5.946 8.825 1.00 92.50 262 ILE A C 1
ATOM 2080 O O . ILE A 1 262 ? -23.798 -5.192 8.758 1.00 92.50 262 ILE A O 1
ATOM 2084 N N . SER A 1 263 ? -25.512 -6.043 9.927 1.00 94.38 263 SER A N 1
ATOM 2085 C CA . SER A 1 263 ? -25.214 -5.284 11.148 1.00 94.38 263 SER A CA 1
ATOM 2086 C C . SER A 1 263 ? -23.828 -5.604 11.714 1.00 94.38 263 SER A C 1
ATOM 2088 O O . SER A 1 263 ? -23.129 -4.693 12.146 1.00 94.38 263 SER A O 1
ATOM 2090 N N . ARG A 1 264 ? -23.380 -6.862 11.646 1.00 95.44 264 ARG A N 1
ATOM 2091 C CA . ARG A 1 264 ? -22.025 -7.237 12.080 1.00 95.44 264 ARG A CA 1
ATOM 2092 C C . ARG A 1 264 ? -20.946 -6.670 11.165 1.00 95.44 264 ARG A C 1
ATOM 2094 O O . ARG A 1 264 ? -19.912 -6.237 11.660 1.00 95.44 264 ARG A O 1
ATOM 2101 N N . PHE A 1 265 ? -21.182 -6.605 9.855 1.00 94.75 265 PHE A N 1
ATOM 2102 C CA . PHE A 1 265 ? -20.273 -5.890 8.958 1.00 94.75 265 PHE A CA 1
ATOM 2103 C C . PHE A 1 265 ? -20.265 -4.376 9.222 1.00 94.75 265 PHE A C 1
ATOM 2105 O O . PHE A 1 265 ? -19.182 -3.794 9.241 1.00 94.75 265 PHE A O 1
ATOM 2112 N N . ASP A 1 266 ? -21.424 -3.758 9.494 1.00 95.25 266 ASP A N 1
ATOM 2113 C CA . ASP A 1 266 ? -21.526 -2.341 9.886 1.00 95.25 266 ASP A CA 1
ATOM 2114 C C . ASP A 1 266 ? -20.666 -2.070 11.148 1.00 95.25 266 ASP A C 1
ATOM 2116 O O . ASP A 1 266 ? -19.896 -1.112 11.183 1.00 95.25 266 ASP A O 1
ATOM 2120 N N . GLU A 1 267 ? -20.723 -2.949 12.156 1.00 95.25 267 GLU A N 1
ATOM 2121 C CA . GLU A 1 267 ? -19.899 -2.860 13.374 1.00 95.25 267 GLU A CA 1
ATOM 2122 C C . GLU A 1 267 ? -18.394 -2.998 13.099 1.00 95.25 267 GLU A C 1
ATOM 2124 O O . GLU A 1 267 ? -17.595 -2.253 13.666 1.00 95.25 267 GLU A O 1
ATOM 2129 N N . VAL A 1 268 ? -17.990 -3.929 12.225 1.00 94.69 268 VAL A N 1
ATOM 2130 C CA . VAL A 1 268 ? -16.582 -4.076 11.814 1.00 94.69 268 VAL A CA 1
ATOM 2131 C C . VAL A 1 268 ? -16.092 -2.818 11.103 1.00 94.69 268 VAL A C 1
ATOM 2133 O O . VAL A 1 268 ? -14.993 -2.351 11.384 1.00 94.69 268 VAL A O 1
ATOM 2136 N N . TYR A 1 269 ? -16.906 -2.246 10.218 1.00 95.44 269 TYR A N 1
ATOM 2137 C CA . TYR A 1 269 ? -16.552 -1.028 9.498 1.00 95.44 269 TYR A CA 1
ATOM 2138 C C . TYR A 1 269 ? -16.415 0.183 10.427 1.00 95.44 269 TYR A C 1
ATOM 2140 O O . TYR A 1 269 ? -15.457 0.939 10.298 1.00 95.44 269 TYR A O 1
ATOM 2148 N N . ILE A 1 270 ? -17.323 0.344 11.396 1.00 94.75 270 ILE A N 1
ATOM 2149 C CA . ILE A 1 270 ? -17.246 1.415 12.405 1.00 94.75 270 ILE A CA 1
ATOM 2150 C C . ILE A 1 270 ? -15.990 1.265 13.276 1.00 94.75 270 ILE A C 1
ATOM 2152 O O . ILE A 1 270 ? -15.366 2.263 13.627 1.00 94.75 270 ILE A O 1
ATOM 2156 N N . ALA A 1 271 ? -15.596 0.032 13.599 1.00 93.00 271 ALA A N 1
ATOM 2157 C CA . ALA A 1 271 ? -14.431 -0.239 14.437 1.00 93.00 271 ALA A CA 1
ATOM 2158 C C . ALA A 1 271 ? -13.079 -0.152 13.700 1.00 93.00 271 ALA A C 1
ATOM 2160 O O . ALA A 1 271 ? -12.036 -0.281 14.341 1.00 93.00 271 ALA A O 1
ATOM 2161 N N . TYR A 1 272 ? -13.068 0.074 12.379 1.00 94.25 272 TYR A N 1
ATOM 2162 C CA . TYR A 1 272 ? -11.843 0.033 11.574 1.00 94.25 272 TYR A CA 1
ATOM 2163 C C . TYR A 1 272 ? -10.748 0.985 12.077 1.00 94.25 272 TYR A C 1
ATOM 2165 O O . TYR A 1 272 ? -9.595 0.576 12.175 1.00 94.25 272 TYR A O 1
ATOM 2173 N N . GLU A 1 273 ? -11.081 2.233 12.426 1.00 92.12 273 GLU A N 1
ATOM 2174 C CA . GLU A 1 273 ? -10.076 3.199 12.902 1.00 92.12 273 GLU A CA 1
ATOM 2175 C C . GLU A 1 273 ? -9.432 2.767 14.230 1.00 92.12 273 GLU A C 1
ATOM 2177 O O . GLU A 1 273 ? -8.238 2.985 14.457 1.00 92.12 273 GLU A O 1
ATOM 2182 N N . GLU A 1 274 ? -10.210 2.139 15.115 1.00 91.19 274 GLU A N 1
ATOM 2183 C CA . GLU A 1 274 ? -9.706 1.610 16.381 1.00 91.19 274 GLU A CA 1
ATOM 2184 C C . GLU A 1 274 ? -8.795 0.399 16.144 1.00 91.19 274 GLU A C 1
ATOM 2186 O O . GLU A 1 274 ? -7.702 0.320 16.714 1.00 91.19 274 GLU A O 1
ATOM 2191 N N . ASP A 1 275 ? -9.207 -0.507 15.255 1.00 92.31 275 ASP A N 1
ATOM 2192 C CA . ASP A 1 275 ? -8.414 -1.673 14.870 1.00 92.31 275 ASP A CA 1
ATOM 2193 C C . ASP A 1 275 ? -7.105 -1.276 14.182 1.00 92.31 275 ASP A C 1
ATOM 2195 O O . ASP A 1 275 ? -6.054 -1.854 14.465 1.00 92.31 275 ASP A O 1
ATOM 2199 N N . GLU A 1 276 ? -7.147 -0.279 13.293 1.00 93.81 276 GLU A N 1
ATOM 2200 C CA . GLU A 1 276 ? -5.964 0.269 12.633 1.00 93.81 276 GLU A CA 1
ATOM 2201 C C . GLU A 1 276 ? -4.993 0.835 13.675 1.00 93.81 276 GLU A C 1
ATOM 2203 O O . GLU A 1 276 ? -3.798 0.538 13.632 1.00 93.81 276 GLU A O 1
ATOM 2208 N N . ARG A 1 277 ? -5.493 1.588 14.664 1.00 92.19 277 ARG A N 1
ATOM 2209 C CA . ARG A 1 277 ? -4.658 2.115 15.752 1.00 92.19 277 ARG A CA 1
ATOM 2210 C C . ARG A 1 277 ? -4.026 0.991 16.575 1.00 92.19 277 ARG A C 1
ATOM 2212 O O . ARG A 1 277 ? -2.838 1.066 16.895 1.00 92.19 277 ARG A O 1
ATOM 2219 N N . ALA A 1 278 ? -4.791 -0.043 16.923 1.00 91.69 278 ALA A N 1
ATOM 2220 C CA . ALA A 1 278 ? -4.278 -1.212 17.637 1.00 91.69 278 ALA A CA 1
ATOM 2221 C C . ALA A 1 278 ? -3.163 -1.917 16.845 1.00 91.69 278 ALA A C 1
ATOM 2223 O O . ALA A 1 278 ? -2.084 -2.164 17.395 1.00 91.69 278 ALA A O 1
ATOM 2224 N N . TYR A 1 279 ? -3.380 -2.125 15.543 1.00 93.75 279 TYR A N 1
ATOM 2225 C CA . TYR A 1 279 ? -2.383 -2.685 14.637 1.00 93.75 279 TYR A CA 1
ATOM 2226 C C . TYR A 1 279 ? -1.115 -1.838 14.571 1.00 93.75 279 TYR A C 1
ATOM 2228 O O . TYR A 1 279 ? -0.026 -2.378 14.742 1.00 93.75 279 TYR A O 1
ATOM 2236 N N . VAL A 1 280 ? -1.236 -0.521 14.373 1.00 94.31 280 VAL A N 1
ATOM 2237 C CA . VAL A 1 280 ? -0.080 0.384 14.277 1.00 94.31 280 VAL A CA 1
ATOM 2238 C C . VAL A 1 280 ? 0.777 0.298 15.536 1.00 94.31 280 VAL A C 1
ATOM 2240 O O . VAL A 1 280 ? 1.992 0.176 15.424 1.00 94.31 280 VAL A O 1
ATOM 2243 N N . LYS A 1 281 ? 0.174 0.280 16.733 1.00 92.50 281 LYS A N 1
ATOM 2244 C CA . LYS A 1 281 ? 0.931 0.115 17.986 1.00 92.50 281 LYS A CA 1
ATOM 2245 C C . LYS A 1 281 ? 1.692 -1.211 18.034 1.00 92.50 281 LYS A C 1
ATOM 2247 O O . LYS A 1 281 ? 2.853 -1.229 18.438 1.00 92.50 281 LYS A O 1
ATOM 2252 N N . ALA A 1 282 ? 1.038 -2.311 17.659 1.00 92.25 282 ALA A N 1
ATOM 2253 C CA . ALA A 1 282 ? 1.648 -3.636 17.688 1.00 92.25 282 ALA A CA 1
ATOM 2254 C C . ALA A 1 282 ? 2.776 -3.761 16.651 1.00 92.25 282 ALA A C 1
ATOM 2256 O O . ALA A 1 282 ? 3.884 -4.169 16.993 1.00 92.25 282 ALA A O 1
ATOM 2257 N N . ALA A 1 283 ? 2.521 -3.331 15.415 1.00 94.38 283 ALA A N 1
ATOM 2258 C CA . ALA A 1 283 ? 3.492 -3.345 14.331 1.00 94.38 283 ALA A CA 1
ATOM 2259 C C . ALA A 1 283 ? 4.689 -2.428 14.625 1.00 94.38 283 ALA A C 1
ATOM 2261 O O . ALA A 1 283 ? 5.823 -2.843 14.424 1.00 94.38 283 ALA A O 1
ATOM 2262 N N . LEU A 1 284 ? 4.478 -1.224 15.171 1.00 95.00 284 LEU A N 1
ATOM 2263 C CA . LEU A 1 284 ? 5.574 -0.323 15.551 1.00 95.00 284 LEU A CA 1
ATOM 2264 C C . LEU A 1 284 ? 6.483 -0.947 16.623 1.00 95.00 284 LEU A C 1
ATOM 2266 O O . LEU A 1 284 ? 7.708 -0.839 16.538 1.00 95.00 284 LEU A O 1
ATOM 2270 N N . LYS A 1 285 ? 5.889 -1.641 17.603 1.00 94.00 285 LYS A N 1
ATOM 2271 C CA . LYS A 1 285 ? 6.639 -2.351 18.644 1.00 94.00 285 LYS A CA 1
ATOM 2272 C C . LYS A 1 285 ? 7.481 -3.483 18.063 1.00 94.00 285 LYS A C 1
ATOM 2274 O O . LYS A 1 285 ? 8.621 -3.650 18.479 1.00 94.00 285 LYS A O 1
ATOM 2279 N N . GLU A 1 286 ? 6.945 -4.249 17.119 1.00 94.25 286 GLU A N 1
ATOM 2280 C CA . GLU A 1 286 ? 7.699 -5.310 16.441 1.00 94.25 286 GLU A CA 1
ATOM 2281 C C . GLU A 1 286 ? 8.810 -4.767 15.537 1.00 94.25 286 GLU A C 1
ATOM 2283 O O . GLU A 1 286 ? 9.888 -5.348 15.486 1.00 94.25 286 GLU A O 1
ATOM 2288 N N . GLU A 1 287 ? 8.556 -3.665 14.830 1.00 95.12 287 GLU A N 1
ATOM 2289 C CA . GLU A 1 287 ? 9.496 -3.084 13.864 1.00 95.12 287 GLU A CA 1
ATOM 2290 C C . GLU A 1 287 ? 10.656 -2.335 14.525 1.00 95.12 287 GLU A C 1
ATOM 2292 O O . GLU A 1 287 ? 11.794 -2.442 14.071 1.00 95.12 287 GLU A O 1
ATOM 2297 N N . TYR A 1 288 ? 10.385 -1.582 15.594 1.00 96.44 288 TYR A N 1
ATOM 2298 C CA . TYR A 1 288 ? 11.370 -0.667 16.184 1.00 96.44 288 TYR A CA 1
ATOM 2299 C C . TYR A 1 288 ? 11.619 -0.899 17.676 1.00 96.44 288 TYR A C 1
ATOM 2301 O O . TYR A 1 288 ? 12.432 -0.196 18.270 1.00 96.44 288 TYR A O 1
ATOM 2309 N N . GLY A 1 289 ? 10.912 -1.838 18.312 1.00 95.81 289 GLY A N 1
ATOM 2310 C CA . GLY A 1 289 ? 10.959 -2.018 19.767 1.00 95.81 289 GLY A CA 1
ATOM 2311 C C . GLY A 1 289 ? 10.257 -0.904 20.552 1.00 95.81 289 GLY A C 1
ATOM 2312 O O . GLY A 1 289 ? 10.338 -0.886 21.777 1.00 95.81 289 GLY A O 1
ATOM 2313 N N . ILE A 1 290 ? 9.557 0.013 19.872 1.00 95.56 290 ILE A N 1
ATOM 2314 C CA . ILE A 1 290 ? 8.964 1.215 20.471 1.00 95.56 290 ILE A CA 1
ATOM 2315 C C . ILE A 1 290 ? 7.455 1.031 20.635 1.00 95.56 290 ILE A C 1
ATOM 2317 O O . ILE A 1 290 ? 6.732 0.748 19.682 1.00 95.56 290 ILE A O 1
ATOM 2321 N N . SER A 1 291 ? 6.965 1.240 21.855 1.00 93.69 291 SER A N 1
ATOM 2322 C CA . SER A 1 291 ? 5.534 1.261 22.166 1.00 93.69 291 SER A CA 1
ATOM 2323 C C . SER A 1 291 ? 5.046 2.710 22.264 1.00 93.69 291 SER A C 1
ATOM 2325 O O . SER A 1 291 ? 5.497 3.414 23.166 1.00 93.69 291 SER A O 1
ATOM 2327 N N . PRO A 1 292 ? 4.084 3.167 21.435 1.00 92.44 292 PRO A N 1
ATOM 2328 C CA . PRO A 1 292 ? 3.614 4.560 21.465 1.00 92.44 292 PRO A CA 1
ATOM 2329 C C . PRO A 1 292 ? 3.109 5.041 22.831 1.00 92.44 292 PRO A C 1
ATOM 2331 O O . PRO A 1 292 ? 3.233 6.211 23.177 1.00 92.44 292 PRO A O 1
ATOM 2334 N N . ALA A 1 293 ? 2.561 4.131 23.639 1.00 91.69 293 ALA A N 1
ATOM 2335 C CA . ALA A 1 293 ? 2.031 4.442 24.967 1.00 91.69 293 ALA A CA 1
ATOM 2336 C C . ALA A 1 293 ? 3.112 4.693 26.035 1.00 91.69 293 ALA A C 1
ATOM 2338 O O . ALA A 1 293 ? 2.792 5.179 27.124 1.00 91.69 293 ALA A O 1
ATOM 2339 N N . SER A 1 294 ? 4.364 4.338 25.745 1.00 92.12 294 SER A N 1
ATOM 2340 C CA . SER A 1 294 ? 5.498 4.433 26.669 1.00 92.12 294 SER A CA 1
ATOM 2341 C C . SER A 1 294 ? 6.780 4.918 25.990 1.00 92.12 294 SER A C 1
ATOM 2343 O O . SER A 1 294 ? 7.853 4.736 26.558 1.00 92.12 294 SER A O 1
ATOM 2345 N N . MET A 1 295 ? 6.684 5.475 24.780 1.00 95.19 295 MET A N 1
ATOM 2346 C CA . MET A 1 295 ? 7.853 5.955 24.050 1.00 95.19 295 MET A CA 1
ATOM 2347 C C . MET A 1 295 ? 8.439 7.193 24.731 1.00 95.19 295 MET A C 1
ATOM 2349 O O . MET A 1 295 ? 7.727 7.901 25.447 1.00 95.19 295 MET A O 1
ATOM 2353 N N . THR A 1 296 ? 9.722 7.460 24.525 1.00 95.12 296 THR A N 1
ATOM 2354 C CA . THR A 1 296 ? 10.393 8.680 24.997 1.00 95.12 296 THR A CA 1
ATOM 2355 C C . THR A 1 296 ? 10.318 9.803 23.960 1.00 95.12 296 THR A C 1
ATOM 2357 O O . THR A 1 296 ? 10.018 9.573 22.786 1.00 95.12 296 THR A O 1
ATOM 2360 N N . VAL A 1 297 ? 10.615 11.037 24.382 1.00 95.06 297 VAL A N 1
ATOM 2361 C CA . VAL A 1 297 ? 10.728 12.186 23.467 1.00 95.06 297 VAL A CA 1
ATOM 2362 C C . VAL A 1 297 ? 11.802 11.924 22.400 1.00 95.06 297 VAL A C 1
ATOM 2364 O O . VAL A 1 297 ? 11.563 12.157 21.216 1.00 95.06 297 VAL A O 1
ATOM 2367 N N . ASP A 1 298 ? 12.944 11.351 22.793 1.00 94.56 298 ASP A N 1
ATOM 2368 C CA . ASP A 1 298 ? 14.034 10.994 21.874 1.00 94.56 298 ASP A CA 1
ATOM 2369 C C . ASP A 1 298 ? 13.630 9.904 20.873 1.00 94.56 298 ASP A C 1
ATOM 2371 O O . ASP A 1 298 ? 14.040 9.915 19.712 1.00 94.56 298 ASP A O 1
ATOM 2375 N N . GLU A 1 299 ? 12.819 8.936 21.301 1.00 96.44 299 GLU A N 1
ATOM 2376 C CA . GLU A 1 299 ? 12.240 7.933 20.407 1.00 96.44 299 GLU A CA 1
ATOM 2377 C C . GLU A 1 299 ? 11.308 8.570 19.383 1.00 96.44 299 GLU A C 1
ATOM 2379 O O . GLU A 1 299 ? 11.437 8.274 18.195 1.00 96.44 299 GLU A O 1
ATOM 2384 N N . LEU A 1 300 ? 10.436 9.491 19.803 1.00 96.00 300 LEU A N 1
ATOM 2385 C CA . LEU A 1 300 ? 9.581 10.233 18.879 1.00 96.00 300 LEU A CA 1
ATOM 2386 C C . LEU A 1 300 ? 10.403 11.067 17.891 1.00 96.00 300 LEU A C 1
ATOM 2388 O O . LEU A 1 300 ? 10.085 11.076 16.704 1.00 96.00 300 LEU A O 1
ATOM 2392 N N . PHE A 1 301 ? 11.476 11.719 18.344 1.00 95.56 301 PHE A N 1
ATOM 2393 C CA . PHE A 1 301 ? 12.375 12.460 17.461 1.00 95.56 301 PHE A CA 1
ATOM 2394 C C . PHE A 1 301 ? 13.009 11.547 16.400 1.00 95.56 301 PHE A C 1
ATOM 2396 O O . PHE A 1 301 ? 12.951 11.843 15.205 1.00 95.56 301 PHE A O 1
ATOM 2403 N N . ARG A 1 302 ? 13.558 10.396 16.815 1.00 96.56 302 ARG A N 1
ATOM 2404 C CA . ARG A 1 302 ? 14.155 9.409 15.896 1.00 96.56 302 ARG A CA 1
ATOM 2405 C C . ARG A 1 302 ? 13.138 8.860 14.899 1.00 96.56 302 ARG A C 1
ATOM 2407 O O . ARG A 1 302 ? 13.448 8.756 13.713 1.00 96.56 302 ARG A O 1
ATOM 2414 N N . LEU A 1 303 ? 11.929 8.537 15.361 1.00 97.62 303 LEU A N 1
ATOM 2415 C CA . LEU A 1 303 ? 10.833 8.119 14.490 1.00 97.62 303 LEU A CA 1
ATOM 2416 C C . LEU A 1 303 ? 10.464 9.234 13.503 1.00 97.62 303 LEU A C 1
ATOM 2418 O O . LEU A 1 303 ? 10.315 8.962 12.315 1.00 97.62 303 LEU A O 1
ATOM 2422 N N . GLY A 1 304 ? 10.390 10.486 13.955 1.00 97.38 304 GLY A N 1
ATOM 2423 C CA . GLY A 1 304 ? 10.140 11.651 13.107 1.00 97.38 304 GLY A CA 1
ATOM 2424 C C . GLY A 1 304 ? 11.164 11.813 11.981 1.00 97.38 304 GLY A C 1
ATOM 2425 O O . GLY A 1 304 ? 10.784 11.986 10.824 1.00 97.38 304 GLY A O 1
ATOM 2426 N N . GLU A 1 305 ? 12.458 11.688 12.278 1.00 97.31 305 GLU A N 1
ATOM 2427 C CA . GLU A 1 305 ? 13.521 11.769 11.264 1.00 97.31 305 GLU A CA 1
ATOM 2428 C C . GLU A 1 305 ? 13.507 10.580 10.287 1.00 97.31 305 GLU A C 1
ATOM 2430 O O . GLU A 1 305 ? 13.728 10.754 9.080 1.00 97.31 305 GLU A O 1
ATOM 2435 N N . LEU A 1 306 ? 13.184 9.377 10.773 1.00 97.88 306 LEU A N 1
ATOM 2436 C CA . LEU A 1 306 ? 12.992 8.208 9.914 1.00 97.88 306 LEU A CA 1
ATOM 2437 C C . LEU A 1 306 ? 11.788 8.405 8.983 1.00 97.88 306 LEU A C 1
ATOM 2439 O O . LEU A 1 306 ? 11.907 8.229 7.769 1.00 97.88 306 LEU A O 1
ATOM 2443 N N . TRP A 1 307 ? 10.655 8.854 9.526 1.00 98.38 307 TRP A N 1
ATOM 2444 C CA . TRP A 1 307 ? 9.462 9.172 8.747 1.00 98.38 307 TRP A CA 1
ATOM 2445 C C . TRP A 1 307 ? 9.745 10.246 7.702 1.00 98.38 307 TRP A C 1
ATOM 2447 O O . TRP A 1 307 ? 9.377 10.061 6.545 1.00 98.38 307 TRP A O 1
ATOM 2457 N N . LYS A 1 308 ? 10.456 11.323 8.066 1.00 97.94 308 LYS A N 1
ATOM 2458 C CA . LYS A 1 308 ? 10.877 12.384 7.139 1.00 97.94 308 LYS A CA 1
ATOM 2459 C C . LYS A 1 308 ? 11.619 11.803 5.943 1.00 97.94 308 LYS A C 1
ATOM 2461 O O . LYS A 1 308 ? 11.263 12.070 4.796 1.00 97.94 308 LYS A O 1
ATOM 2466 N N . THR A 1 309 ? 12.643 11.000 6.220 1.00 98.25 309 THR A N 1
ATOM 2467 C CA . THR A 1 309 ? 13.496 10.387 5.198 1.00 98.25 309 THR A CA 1
ATOM 2468 C C . THR A 1 309 ? 12.672 9.502 4.267 1.00 98.25 309 THR A C 1
ATOM 2470 O O . THR A 1 309 ? 12.755 9.635 3.042 1.00 98.25 309 THR A O 1
ATOM 2473 N N . SER A 1 310 ? 11.821 8.650 4.836 1.00 98.31 310 SER A N 1
ATOM 2474 C CA . SER A 1 310 ? 10.983 7.725 4.078 1.00 98.31 310 SER A CA 1
ATOM 2475 C C . SER A 1 310 ? 9.895 8.436 3.268 1.00 98.31 310 SER A C 1
ATOM 2477 O O . SER A 1 310 ? 9.675 8.118 2.094 1.00 98.31 310 SER A O 1
ATOM 2479 N N . ALA A 1 311 ? 9.270 9.464 3.843 1.00 97.94 311 ALA A N 1
ATOM 2480 C CA . ALA A 1 311 ? 8.243 10.264 3.199 1.00 97.94 311 ALA A CA 1
ATOM 2481 C C . ALA A 1 311 ? 8.797 11.076 2.020 1.00 97.94 311 ALA A C 1
ATOM 2483 O O . ALA A 1 311 ? 8.221 10.999 0.931 1.00 97.94 311 ALA A O 1
ATOM 2484 N N . PHE A 1 312 ? 9.919 11.786 2.196 1.00 98.06 312 PHE A N 1
ATOM 2485 C CA . PHE A 1 312 ? 10.561 12.531 1.108 1.00 98.06 312 PHE A CA 1
ATOM 2486 C C . PHE A 1 312 ? 11.088 11.612 0.009 1.00 98.06 312 PHE A C 1
ATOM 2488 O O . PHE A 1 312 ? 10.903 11.922 -1.165 1.00 98.06 312 PHE A O 1
ATOM 2495 N N . SER A 1 313 ? 11.683 10.467 0.359 1.00 98.12 313 SER A N 1
ATOM 2496 C CA . SER A 1 313 ? 12.200 9.517 -0.635 1.00 98.12 313 SER A CA 1
ATOM 2497 C C . SER A 1 313 ? 11.088 8.994 -1.546 1.00 98.12 313 SER A C 1
ATOM 2499 O O . SER A 1 313 ? 11.227 9.006 -2.769 1.00 98.12 313 SER A O 1
ATOM 2501 N N . LEU A 1 314 ? 9.947 8.589 -0.978 1.00 97.69 314 LEU A N 1
ATOM 2502 C CA . LEU A 1 314 ? 8.793 8.152 -1.770 1.00 97.69 314 LEU A CA 1
ATOM 2503 C C . LEU A 1 314 ? 8.162 9.296 -2.572 1.00 97.69 314 LEU A C 1
ATOM 2505 O O . LEU A 1 314 ? 7.766 9.082 -3.721 1.00 97.69 314 LEU A O 1
ATOM 2509 N N . ASN A 1 315 ? 8.090 10.506 -2.006 1.00 97.19 315 ASN A N 1
ATOM 2510 C CA . ASN A 1 315 ? 7.564 11.666 -2.723 1.00 97.19 315 ASN A CA 1
ATOM 2511 C C . ASN A 1 315 ? 8.443 12.027 -3.929 1.00 97.19 315 ASN A C 1
ATOM 2513 O O . ASN A 1 315 ? 7.929 12.239 -5.023 1.00 97.19 315 ASN A O 1
ATOM 2517 N N . ALA A 1 316 ? 9.768 12.008 -3.760 1.00 97.19 316 ALA A N 1
ATOM 2518 C CA . ALA A 1 316 ? 10.726 12.260 -4.832 1.00 97.19 316 ALA A CA 1
ATOM 2519 C C . ALA A 1 316 ? 10.626 11.212 -5.952 1.00 97.19 316 ALA A C 1
ATOM 2521 O O . ALA A 1 316 ? 10.594 11.570 -7.128 1.00 97.19 316 ALA A O 1
ATOM 2522 N N . LEU A 1 317 ? 10.501 9.925 -5.604 1.00 97.25 317 LEU A N 1
ATOM 2523 C CA . LEU A 1 317 ? 10.270 8.859 -6.586 1.00 97.25 317 LEU A CA 1
ATOM 2524 C C . LEU A 1 317 ? 8.943 9.040 -7.339 1.00 97.25 317 LEU A C 1
ATOM 2526 O O . LEU A 1 317 ? 8.871 8.781 -8.541 1.00 97.25 317 LEU A O 1
ATOM 2530 N N . THR A 1 318 ? 7.900 9.503 -6.647 1.00 96.31 318 THR A N 1
ATOM 2531 C CA . THR A 1 318 ? 6.598 9.790 -7.264 1.00 96.31 318 THR A CA 1
ATOM 2532 C C . THR A 1 318 ? 6.698 10.972 -8.220 1.00 96.31 318 THR A C 1
ATOM 2534 O O . THR A 1 318 ? 6.220 10.881 -9.349 1.00 96.31 318 THR A O 1
ATOM 2537 N N . LEU A 1 319 ? 7.381 12.047 -7.816 1.00 95.06 319 LEU A N 1
ATOM 2538 C CA . LEU A 1 319 ? 7.635 13.214 -8.657 1.00 95.06 319 LEU A CA 1
ATOM 2539 C C . LEU A 1 319 ? 8.407 12.836 -9.928 1.00 95.06 319 LEU A C 1
ATOM 2541 O O . LEU A 1 319 ? 8.060 13.293 -11.014 1.00 95.06 319 LEU A O 1
ATOM 2545 N N . GLU A 1 320 ? 9.399 11.952 -9.817 1.00 94.69 320 GLU A N 1
ATOM 2546 C CA . GLU A 1 320 ? 10.127 11.427 -10.976 1.00 94.69 320 GLU A CA 1
ATOM 2547 C C . GLU A 1 320 ? 9.211 10.626 -11.915 1.00 94.69 320 GLU A C 1
ATOM 2549 O O . GLU A 1 320 ? 9.258 10.793 -13.134 1.00 94.69 320 GLU A O 1
ATOM 2554 N N . SER A 1 321 ? 8.293 9.823 -11.363 1.00 93.44 321 SER A N 1
ATOM 2555 C CA . SER A 1 321 ? 7.267 9.154 -12.170 1.00 93.44 321 SER A CA 1
ATOM 2556 C C . SER A 1 321 ? 6.341 10.143 -12.886 1.00 93.44 321 SER A C 1
ATOM 2558 O O . SER A 1 321 ? 5.871 9.813 -13.974 1.00 93.44 321 SER A O 1
ATOM 2560 N N . VAL A 1 322 ? 6.051 11.312 -12.299 1.00 92.50 322 VAL A N 1
ATOM 2561 C CA . VAL A 1 322 ? 5.237 12.359 -12.944 1.00 92.50 322 VAL A CA 1
ATOM 2562 C C . VAL A 1 322 ? 6.005 13.005 -14.089 1.00 92.50 322 VAL A C 1
ATOM 2564 O O . VAL A 1 322 ? 5.462 13.128 -15.184 1.00 92.50 322 VAL A O 1
ATOM 2567 N N . LYS A 1 323 ? 7.280 13.354 -13.876 1.00 91.62 323 LYS A N 1
ATOM 2568 C CA . LYS A 1 323 ? 8.145 13.943 -14.914 1.00 91.62 323 LYS A CA 1
ATOM 2569 C C . LYS A 1 323 ? 8.215 13.081 -16.173 1.00 91.62 323 LYS A C 1
ATOM 2571 O O . LYS A 1 323 ? 8.216 13.617 -17.279 1.00 91.62 323 LYS A O 1
ATOM 2576 N N . GLY A 1 324 ? 8.190 11.755 -16.023 1.00 89.50 324 GLY A N 1
ATOM 2577 C CA . GLY A 1 324 ? 8.146 10.822 -17.151 1.00 89.50 324 GLY A CA 1
ATOM 2578 C C . GLY A 1 324 ? 6.973 11.051 -18.119 1.00 89.50 324 GLY A C 1
ATOM 2579 O O . GLY A 1 324 ? 7.137 10.846 -19.323 1.00 89.50 324 GLY A O 1
ATOM 2580 N N . GLU A 1 325 ? 5.820 11.539 -17.643 1.00 87.69 325 GLU A N 1
ATOM 2581 C CA . GLU A 1 325 ? 4.654 11.852 -18.492 1.00 87.69 325 GLU A CA 1
ATOM 2582 C C . GLU A 1 325 ? 4.837 13.109 -19.359 1.00 87.69 325 GLU A C 1
ATOM 2584 O O . GLU A 1 325 ? 4.051 13.331 -20.279 1.00 87.69 325 GLU A O 1
ATOM 2589 N N . PHE A 1 326 ? 5.874 13.903 -19.084 1.00 89.06 326 PHE A N 1
ATOM 2590 C CA . PHE A 1 326 ? 6.239 15.124 -19.808 1.00 89.06 326 PHE A CA 1
ATOM 2591 C C . PHE A 1 326 ? 7.553 14.964 -20.584 1.00 89.06 326 PHE A C 1
ATOM 2593 O O . PHE A 1 326 ? 8.114 15.956 -21.049 1.00 89.06 326 PHE A O 1
ATOM 2600 N N . SER A 1 327 ? 8.057 13.733 -20.712 1.00 87.88 327 SER A N 1
ATOM 2601 C CA . SER A 1 327 ? 9.281 13.412 -21.454 1.00 87.88 327 SER A CA 1
ATOM 2602 C C . SER A 1 327 ? 9.128 13.628 -22.962 1.00 87.88 327 SER A C 1
ATOM 2604 O O . SER A 1 327 ? 8.017 13.685 -23.485 1.00 87.88 327 SER A O 1
ATOM 2606 N N . GLU A 1 328 ? 10.249 13.677 -23.683 1.00 84.62 328 GLU A N 1
ATOM 2607 C CA . GLU A 1 328 ? 10.273 13.754 -25.151 1.00 84.62 328 GLU A CA 1
ATOM 2608 C C . GLU A 1 328 ? 9.448 12.630 -25.804 1.00 84.62 328 GLU A C 1
ATOM 2610 O O . GLU A 1 328 ? 8.663 12.872 -26.718 1.00 84.62 328 GLU A O 1
ATOM 2615 N N . ALA A 1 329 ? 9.518 11.410 -25.256 1.00 86.00 329 ALA A N 1
ATOM 2616 C CA . ALA A 1 329 ? 8.737 10.273 -25.740 1.00 86.00 329 ALA A CA 1
ATOM 2617 C C . ALA A 1 329 ? 7.214 10.491 -25.639 1.00 86.00 329 ALA A C 1
ATOM 2619 O O . ALA A 1 329 ? 6.460 9.973 -26.461 1.00 86.00 329 ALA A O 1
ATOM 2620 N N . ALA A 1 330 ? 6.745 11.278 -24.666 1.00 84.12 330 ALA A N 1
ATOM 2621 C CA . ALA A 1 330 ? 5.331 11.627 -24.530 1.00 84.12 330 ALA A CA 1
ATOM 2622 C C . ALA A 1 330 ? 4.870 12.680 -25.556 1.00 84.12 330 ALA A C 1
ATOM 2624 O O . ALA A 1 330 ? 3.666 12.883 -25.720 1.00 84.12 330 ALA A O 1
ATOM 2625 N N . ARG A 1 331 ? 5.810 13.334 -26.253 1.00 87.81 331 ARG A N 1
ATOM 2626 C CA . ARG A 1 331 ? 5.562 14.427 -27.207 1.00 87.81 331 ARG A CA 1
ATOM 2627 C C . ARG A 1 331 ? 5.616 13.988 -28.671 1.00 87.81 331 ARG A C 1
ATOM 2629 O O . ARG A 1 331 ? 5.322 14.797 -29.541 1.00 87.81 331 ARG A O 1
ATOM 2636 N N . ILE A 1 332 ? 5.945 12.722 -28.952 1.00 85.19 332 ILE A N 1
ATOM 2637 C CA . ILE A 1 332 ? 6.186 12.201 -30.315 1.00 85.19 332 ILE A CA 1
ATOM 2638 C C . ILE A 1 332 ? 5.031 12.497 -31.287 1.00 85.19 332 ILE A C 1
ATOM 2640 O O . ILE A 1 332 ? 5.272 12.749 -32.463 1.00 85.19 332 ILE A O 1
ATOM 2644 N N . SER A 1 333 ? 3.780 12.470 -30.819 1.00 85.19 333 SER A N 1
ATOM 2645 C CA . SER A 1 333 ? 2.594 12.687 -31.659 1.00 85.19 333 SER A CA 1
ATOM 2646 C C . SER A 1 333 ? 2.116 14.144 -31.736 1.00 85.19 333 SER A C 1
ATOM 2648 O O . SER A 1 333 ? 1.021 14.375 -32.240 1.00 85.19 333 SER A O 1
ATOM 2650 N N . TYR A 1 334 ? 2.873 15.103 -31.200 1.00 88.38 334 TYR A N 1
ATOM 2651 C CA . TYR A 1 334 ? 2.517 16.527 -31.168 1.00 88.38 334 TYR A CA 1
ATOM 2652 C C . TYR A 1 334 ? 3.390 17.327 -32.141 1.00 88.38 334 TYR A C 1
ATOM 2654 O O . TYR A 1 334 ? 4.528 16.947 -32.417 1.00 88.38 334 TYR A O 1
ATOM 2662 N N . GLY A 1 335 ? 2.864 18.435 -32.669 1.00 84.12 335 GLY A N 1
ATOM 2663 C CA . GLY A 1 335 ? 3.573 19.312 -33.605 1.00 84.12 335 GLY A CA 1
ATOM 2664 C C . GLY A 1 335 ? 4.098 18.575 -34.838 1.00 84.12 335 GLY A C 1
ATOM 2665 O O . GLY A 1 335 ? 5.295 18.633 -35.119 1.00 84.12 335 GLY A O 1
ATOM 2666 N N . LEU A 1 336 ? 3.218 17.856 -35.544 1.00 82.94 336 LEU A N 1
ATOM 2667 C CA . LEU A 1 336 ? 3.567 17.081 -36.740 1.00 82.94 336 LEU A CA 1
ATOM 2668 C C . LEU A 1 336 ? 4.272 17.978 -37.777 1.00 82.94 336 LEU A C 1
ATOM 2670 O O . LEU A 1 336 ? 3.781 19.064 -38.095 1.00 82.94 336 LEU A O 1
ATOM 2674 N N . ASP A 1 337 ? 5.437 17.541 -38.258 1.00 86.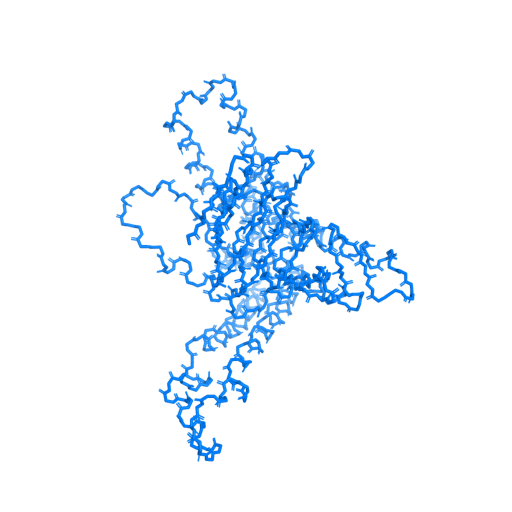06 337 ASP A N 1
ATOM 2675 C CA . ASP A 1 337 ? 6.316 18.283 -39.179 1.00 86.06 337 ASP A CA 1
ATOM 2676 C C . ASP A 1 337 ? 6.782 19.668 -38.683 1.00 86.06 337 ASP A C 1
ATOM 2678 O O . ASP A 1 337 ? 7.224 20.504 -39.471 1.00 86.06 337 ASP A O 1
ATOM 2682 N N . GLN A 1 338 ? 6.693 19.935 -37.377 1.00 88.56 338 GLN A N 1
ATOM 2683 C CA . GLN A 1 338 ? 7.182 21.172 -36.775 1.00 88.56 338 GLN A CA 1
ATOM 2684 C C . GLN A 1 338 ? 8.531 20.983 -36.066 1.00 88.56 338 GLN A C 1
ATOM 2686 O O . GLN A 1 338 ? 8.956 19.868 -35.753 1.00 88.56 338 GLN A O 1
ATOM 2691 N N . ASP A 1 339 ? 9.187 22.108 -35.780 1.00 91.06 339 ASP A N 1
ATOM 2692 C CA . ASP A 1 339 ? 10.338 22.164 -34.880 1.00 91.06 339 ASP A CA 1
ATOM 2693 C C . ASP A 1 339 ? 9.965 21.815 -33.422 1.00 91.06 339 ASP A C 1
ATOM 2695 O O . ASP A 1 339 ? 8.792 21.749 -33.038 1.00 91.06 339 ASP A O 1
ATOM 2699 N N . GLU A 1 340 ? 10.985 21.586 -32.592 1.00 88.75 340 GLU A N 1
ATOM 2700 C CA . GLU A 1 340 ? 10.809 21.185 -31.190 1.00 88.75 340 GLU A CA 1
ATOM 2701 C C . GLU A 1 340 ? 10.060 22.244 -30.362 1.00 88.75 340 GLU A C 1
ATOM 2703 O O . GLU A 1 340 ? 9.290 21.903 -29.465 1.00 88.75 340 GLU A O 1
ATOM 2708 N N . GLU A 1 341 ? 10.213 23.532 -30.680 1.00 90.38 341 GLU A N 1
ATOM 2709 C CA . GLU A 1 341 ? 9.539 24.612 -29.955 1.00 90.38 341 GLU A CA 1
ATOM 2710 C C . GLU A 1 341 ? 8.024 24.589 -30.210 1.00 90.38 341 GLU A C 1
ATOM 2712 O O . GLU A 1 341 ? 7.210 24.706 -29.291 1.00 90.38 341 GLU A O 1
ATOM 2717 N N . ARG A 1 342 ? 7.616 24.402 -31.467 1.00 90.50 342 ARG A N 1
ATOM 2718 C CA . ARG A 1 342 ? 6.211 24.256 -31.859 1.00 90.50 342 ARG A CA 1
ATOM 2719 C C . ARG A 1 342 ? 5.616 22.936 -31.380 1.00 90.50 342 ARG A C 1
ATOM 2721 O O . ARG A 1 342 ? 4.474 22.953 -30.926 1.00 90.50 342 ARG A O 1
ATOM 2728 N N . ARG A 1 343 ? 6.378 21.837 -31.396 1.00 90.88 343 ARG A N 1
ATOM 2729 C CA . ARG A 1 343 ? 5.985 20.571 -30.755 1.00 90.88 343 ARG A CA 1
ATOM 2730 C C . ARG A 1 343 ? 5.711 20.762 -29.270 1.00 90.88 343 ARG A C 1
ATOM 2732 O O . ARG A 1 343 ? 4.679 20.309 -28.779 1.00 90.88 343 ARG A O 1
ATOM 2739 N N . GLN A 1 344 ? 6.594 21.467 -28.566 1.00 90.12 344 GLN A N 1
ATOM 2740 C CA . GLN A 1 344 ? 6.409 21.754 -27.150 1.00 90.12 344 GLN A CA 1
ATOM 2741 C C . GLN A 1 344 ? 5.179 22.629 -26.901 1.00 90.12 344 GLN A C 1
ATOM 2743 O O . GLN A 1 344 ? 4.421 22.359 -25.972 1.00 90.12 344 GLN A O 1
ATOM 2748 N N . ARG A 1 345 ? 4.948 23.655 -27.728 1.00 90.31 345 ARG A N 1
ATOM 2749 C CA . ARG A 1 345 ? 3.739 24.487 -27.628 1.00 90.31 345 ARG A CA 1
ATOM 2750 C C . ARG A 1 345 ? 2.461 23.684 -27.847 1.00 90.31 345 ARG A C 1
ATOM 2752 O O . ARG A 1 345 ? 1.532 23.839 -27.062 1.00 90.31 345 ARG A O 1
ATOM 2759 N N . ASP A 1 346 ? 2.423 22.825 -28.863 1.00 91.56 346 ASP A N 1
ATOM 2760 C CA . ASP A 1 346 ? 1.264 21.974 -29.153 1.00 91.56 346 ASP A CA 1
ATOM 2761 C C . ASP A 1 346 ? 0.996 20.974 -28.016 1.00 91.56 346 ASP A C 1
ATOM 2763 O O . ASP A 1 346 ? -0.119 20.879 -27.501 1.00 91.56 346 ASP A O 1
ATOM 2767 N N . PHE A 1 347 ? 2.044 20.304 -27.522 1.00 91.69 347 PHE A N 1
ATOM 2768 C CA . PHE A 1 347 ? 1.936 19.434 -26.352 1.00 91.69 347 PHE A CA 1
ATOM 2769 C C . PHE A 1 347 ? 1.382 20.185 -25.136 1.00 91.69 347 PHE A C 1
ATOM 2771 O O . PHE A 1 347 ? 0.410 19.733 -24.526 1.00 91.69 347 PHE A O 1
ATOM 2778 N N . SER A 1 348 ? 1.958 21.343 -24.802 1.00 90.81 348 SER A N 1
ATOM 2779 C CA . SER A 1 348 ? 1.526 22.160 -23.665 1.00 90.81 348 SER A CA 1
ATOM 2780 C C . SER A 1 348 ? 0.098 22.681 -23.824 1.00 90.81 348 SER A C 1
ATOM 2782 O O . SER A 1 348 ? -0.630 22.738 -22.839 1.00 90.81 348 SER A O 1
ATOM 2784 N N . ALA A 1 349 ? -0.345 23.004 -25.042 1.00 89.56 349 ALA A N 1
ATOM 2785 C CA . ALA A 1 349 ? -1.715 23.452 -25.292 1.00 89.56 349 ALA A CA 1
ATOM 2786 C C . ALA A 1 349 ? -2.761 22.369 -24.966 1.00 89.56 349 ALA A C 1
ATOM 2788 O O . ALA A 1 349 ? -3.874 22.687 -24.551 1.00 89.56 349 ALA A O 1
ATOM 2789 N N . VAL A 1 350 ? -2.408 21.087 -25.120 1.00 88.50 350 VAL A N 1
ATOM 2790 C CA . VAL A 1 350 ? -3.317 19.954 -24.869 1.00 88.50 350 VAL A CA 1
ATOM 2791 C C . VAL A 1 350 ? -3.146 19.361 -23.470 1.00 88.50 350 VAL A C 1
ATOM 2793 O O . VAL A 1 350 ? -4.120 18.960 -22.830 1.00 88.50 350 VAL A O 1
ATOM 2796 N N . ARG A 1 351 ? -1.901 19.222 -23.009 1.00 85.38 351 ARG A N 1
ATOM 2797 C CA . ARG A 1 351 ? -1.540 18.485 -21.785 1.00 85.38 351 ARG A CA 1
ATOM 2798 C C . ARG A 1 351 ? -1.200 19.401 -20.610 1.00 85.38 351 ARG A C 1
ATOM 2800 O O . ARG A 1 351 ? -1.111 18.905 -19.485 1.00 85.38 351 ARG A O 1
ATOM 2807 N N . GLY A 1 352 ? -1.065 20.701 -20.863 1.00 87.94 352 GLY A N 1
ATOM 2808 C CA . GLY A 1 352 ? -0.509 21.670 -19.926 1.00 87.94 352 GLY A CA 1
ATOM 2809 C C . GLY A 1 352 ? 1.012 21.564 -19.826 1.00 87.94 352 GLY A C 1
ATOM 2810 O O . GLY A 1 352 ? 1.639 20.657 -20.384 1.00 87.94 352 GLY A O 1
ATOM 2811 N N . SER A 1 353 ? 1.608 22.491 -19.082 1.00 86.88 353 SER A N 1
ATOM 2812 C CA . SER A 1 353 ? 3.008 22.398 -18.673 1.00 86.88 353 SER A CA 1
ATOM 2813 C C . SER A 1 353 ? 3.172 21.442 -17.487 1.00 86.88 353 SER A C 1
ATOM 2815 O O . SER A 1 353 ? 2.201 21.046 -16.833 1.00 86.88 353 SER A O 1
ATOM 2817 N N . PHE A 1 354 ? 4.415 21.050 -17.206 1.00 86.75 354 PHE A N 1
ATOM 2818 C CA . PHE A 1 354 ? 4.716 20.252 -16.019 1.00 86.75 354 PHE A CA 1
ATOM 2819 C C . PHE A 1 354 ? 4.341 21.026 -14.749 1.00 86.75 354 PHE A C 1
ATOM 2821 O O . PHE A 1 354 ? 3.756 20.456 -13.830 1.00 86.75 354 PHE A O 1
ATOM 2828 N N . GLU A 1 355 ? 4.627 22.326 -14.747 1.00 86.56 355 GLU A N 1
ATOM 2829 C CA . GLU A 1 355 ? 4.414 23.262 -13.653 1.00 86.56 355 GLU A CA 1
ATOM 2830 C C . GLU A 1 355 ? 2.925 23.499 -13.390 1.00 86.56 355 GLU A C 1
ATOM 2832 O O . GLU A 1 355 ? 2.513 23.544 -12.242 1.00 86.56 355 GLU A O 1
ATOM 2837 N N . GLU A 1 356 ? 2.082 23.595 -14.414 1.00 86.25 356 GLU A N 1
ATOM 2838 C CA . GLU A 1 356 ? 0.649 23.874 -14.229 1.00 86.25 356 GLU A CA 1
ATOM 2839 C C . GLU A 1 356 ? -0.188 22.606 -14.016 1.00 86.25 356 GLU A C 1
ATOM 2841 O O . GLU A 1 356 ? -1.377 22.678 -13.697 1.00 86.25 356 GLU A O 1
ATOM 2846 N N . ASN A 1 357 ? 0.403 21.418 -14.190 1.00 88.81 357 ASN A N 1
ATOM 2847 C CA . ASN A 1 357 ? -0.342 20.175 -14.079 1.00 88.81 357 ASN A CA 1
ATOM 2848 C C . ASN A 1 357 ? -0.849 19.954 -12.637 1.00 88.81 357 ASN A C 1
ATOM 2850 O O . ASN A 1 357 ? -0.034 19.857 -11.714 1.00 88.81 357 ASN A O 1
ATOM 2854 N N . PRO A 1 358 ? -2.166 19.747 -12.425 1.00 88.56 358 PRO A N 1
ATOM 2855 C CA . PRO A 1 358 ? -2.728 19.590 -11.082 1.00 88.56 358 PRO A CA 1
ATOM 2856 C C . PRO A 1 358 ? -2.126 18.429 -10.286 1.00 88.56 358 PRO A C 1
ATOM 2858 O O . PRO A 1 358 ? -2.068 18.471 -9.062 1.00 88.56 358 PRO A O 1
ATOM 2861 N N . VAL A 1 359 ? -1.685 17.370 -10.971 1.00 88.88 359 VAL A N 1
ATOM 2862 C CA . VAL A 1 359 ? -1.079 16.212 -10.311 1.00 88.88 359 VAL A CA 1
ATOM 2863 C C . VAL A 1 359 ? 0.362 16.511 -9.910 1.00 88.88 359 VAL A C 1
ATOM 2865 O O . VAL A 1 359 ? 0.762 16.121 -8.818 1.00 88.88 359 VAL A O 1
ATOM 2868 N N . THR A 1 360 ? 1.121 17.226 -10.744 1.00 91.19 360 THR A N 1
ATOM 2869 C CA . THR A 1 360 ? 2.455 17.713 -10.367 1.00 91.19 360 THR A CA 1
ATOM 2870 C C . THR A 1 360 ? 2.370 18.614 -9.141 1.00 91.19 360 THR A C 1
ATOM 2872 O O . THR A 1 360 ? 3.073 18.368 -8.163 1.00 91.19 360 THR A O 1
ATOM 2875 N N . GLN A 1 361 ? 1.464 19.596 -9.160 1.00 92.62 361 GLN A N 1
ATOM 2876 C CA . GLN A 1 361 ? 1.257 20.510 -8.037 1.00 92.62 361 GLN A CA 1
ATOM 2877 C C . GLN A 1 361 ? 0.892 19.755 -6.757 1.00 92.62 361 GLN A C 1
ATOM 2879 O O . GLN A 1 361 ? 1.551 19.937 -5.741 1.00 92.62 361 GLN A O 1
ATOM 2884 N N . ALA A 1 362 ? -0.034 18.795 -6.820 1.00 92.25 362 ALA A N 1
ATOM 2885 C CA . ALA A 1 362 ? -0.402 17.991 -5.653 1.00 92.25 362 ALA A CA 1
ATOM 2886 C C . ALA A 1 362 ? 0.769 17.178 -5.052 1.00 92.25 362 ALA A C 1
ATOM 2888 O O . ALA A 1 362 ? 0.808 16.959 -3.839 1.00 92.25 362 ALA A O 1
ATOM 2889 N N . VAL A 1 363 ? 1.727 16.722 -5.871 1.00 93.62 363 VAL A N 1
ATOM 2890 C CA . VAL A 1 363 ? 2.935 16.006 -5.405 1.00 93.62 363 VAL A CA 1
ATOM 2891 C C . VAL A 1 363 ? 3.982 16.974 -4.831 1.00 93.62 363 VAL A C 1
ATOM 2893 O O . VAL A 1 363 ? 4.674 16.635 -3.867 1.00 93.62 363 VAL A O 1
ATOM 2896 N N . ILE A 1 364 ? 4.099 18.185 -5.383 1.00 94.25 364 ILE A N 1
ATOM 2897 C CA . ILE A 1 364 ? 4.960 19.245 -4.834 1.00 94.25 364 ILE A CA 1
ATOM 2898 C C . ILE A 1 364 ? 4.418 19.710 -3.479 1.00 94.25 364 ILE A C 1
ATOM 2900 O O . ILE A 1 364 ? 5.150 19.688 -2.490 1.00 94.25 364 ILE A O 1
ATOM 2904 N N . GLU A 1 365 ? 3.123 20.021 -3.409 1.00 95.19 365 GLU A N 1
ATOM 2905 C CA . GLU A 1 365 ? 2.418 20.378 -2.176 1.00 95.19 365 GLU A CA 1
ATOM 2906 C C . GLU A 1 365 ? 2.559 19.292 -1.106 1.00 95.19 365 GLU A C 1
ATOM 2908 O O . GLU A 1 365 ? 2.723 19.594 0.073 1.00 95.19 365 GLU A O 1
ATOM 2913 N N . GLU A 1 366 ? 2.532 18.013 -1.493 1.00 93.75 366 GLU A N 1
ATOM 2914 C CA . GLU A 1 366 ? 2.793 16.913 -0.565 1.00 93.75 366 GLU A CA 1
ATOM 2915 C C . GLU A 1 366 ? 4.213 16.973 0.016 1.00 93.75 366 GLU A C 1
ATOM 2917 O O . GLU A 1 366 ? 4.392 16.775 1.217 1.00 93.75 366 GLU A O 1
ATOM 2922 N N . GLY A 1 367 ? 5.217 17.312 -0.795 1.00 95.12 367 GLY A N 1
ATOM 2923 C CA . GLY A 1 367 ? 6.583 17.560 -0.326 1.00 95.12 367 GLY A CA 1
ATOM 2924 C C . GLY A 1 367 ? 6.657 18.699 0.694 1.00 95.12 367 GLY A C 1
ATOM 2925 O O . GLY A 1 367 ? 7.299 18.563 1.738 1.00 95.12 367 GLY A O 1
ATOM 2926 N N . GLU A 1 368 ? 5.951 19.799 0.437 1.00 96.19 368 GLU A N 1
ATOM 2927 C CA . GLU A 1 368 ? 5.866 20.923 1.374 1.00 96.19 368 GLU A CA 1
ATOM 2928 C C . GLU A 1 368 ? 5.143 20.548 2.670 1.00 96.19 368 GLU A C 1
ATOM 2930 O O . GLU A 1 368 ? 5.581 20.936 3.756 1.00 96.19 368 GLU A O 1
ATOM 2935 N N . ARG A 1 369 ? 4.056 19.768 2.581 1.00 95.31 369 ARG A N 1
ATOM 2936 C CA . ARG A 1 369 ? 3.332 19.249 3.750 1.00 95.31 369 ARG A CA 1
ATOM 2937 C C . ARG A 1 369 ? 4.234 18.384 4.620 1.00 95.31 369 ARG A C 1
ATOM 2939 O O . ARG A 1 369 ? 4.233 18.567 5.834 1.00 95.31 369 ARG A O 1
ATOM 2946 N N . ILE A 1 370 ? 5.037 17.502 4.020 1.00 95.88 370 ILE A N 1
ATOM 2947 C CA . ILE A 1 370 ? 6.025 16.687 4.746 1.00 95.88 370 ILE A CA 1
ATOM 2948 C C . ILE A 1 370 ? 7.005 17.592 5.506 1.00 95.88 370 ILE A C 1
ATOM 2950 O O . ILE A 1 370 ? 7.253 17.363 6.689 1.00 95.88 370 ILE A O 1
ATOM 2954 N N . GLY A 1 371 ? 7.517 18.648 4.863 1.00 94.19 371 GLY A N 1
ATOM 2955 C CA . GLY A 1 371 ? 8.410 19.621 5.500 1.00 94.19 371 GLY A CA 1
ATOM 2956 C C . GLY A 1 371 ? 7.759 20.345 6.682 1.00 94.19 371 GLY A C 1
ATOM 2957 O O . GLY A 1 371 ? 8.289 20.317 7.793 1.00 94.19 371 GLY A O 1
ATOM 2958 N N . LYS A 1 372 ? 6.574 20.932 6.472 1.00 94.94 372 LYS A N 1
ATOM 2959 C CA . LYS A 1 372 ? 5.812 21.643 7.518 1.00 94.94 372 LYS A CA 1
ATOM 2960 C C . LYS A 1 372 ? 5.500 20.746 8.712 1.00 94.94 372 LYS A C 1
ATOM 2962 O O . LYS A 1 372 ? 5.604 21.184 9.854 1.00 94.94 372 LYS A O 1
ATOM 2967 N N . ARG A 1 373 ? 5.152 19.486 8.450 1.00 95.00 373 ARG A N 1
ATOM 2968 C CA . ARG A 1 373 ? 4.845 18.496 9.481 1.00 95.00 373 ARG A CA 1
ATOM 2969 C C . ARG A 1 373 ? 6.036 18.229 10.402 1.00 95.00 373 ARG A C 1
ATOM 2971 O O . ARG A 1 373 ? 5.872 18.196 11.618 1.00 95.00 373 ARG A O 1
ATOM 2978 N N . ILE A 1 374 ? 7.238 18.099 9.842 1.00 93.88 374 ILE A N 1
ATOM 2979 C CA . ILE A 1 374 ? 8.461 17.907 10.631 1.00 93.88 374 ILE A CA 1
ATOM 2980 C C . ILE A 1 374 ? 8.803 19.130 11.472 1.00 93.88 374 ILE A C 1
ATOM 2982 O O . ILE A 1 374 ? 9.183 18.978 12.631 1.00 93.88 374 ILE A O 1
ATOM 2986 N N . GLU A 1 375 ? 8.640 20.336 10.934 1.00 94.00 375 GLU A N 1
ATOM 2987 C CA . GLU A 1 375 ? 8.850 21.548 11.729 1.00 94.00 375 GLU A CA 1
ATOM 2988 C C . GLU A 1 375 ? 7.824 21.662 12.867 1.00 94.00 375 GLU A C 1
ATOM 2990 O O . GLU A 1 375 ? 8.192 21.985 13.996 1.00 94.00 375 GLU A O 1
ATOM 2995 N N . GLY A 1 376 ? 6.565 21.281 12.621 1.00 92.88 376 GLY A N 1
ATOM 2996 C CA . GLY A 1 376 ? 5.543 21.161 13.664 1.00 92.88 376 GLY A CA 1
ATOM 2997 C C . GLY A 1 376 ? 5.916 20.150 14.754 1.00 92.88 376 GLY A C 1
ATOM 2998 O O . GLY A 1 376 ? 5.784 20.447 15.942 1.00 92.88 376 GLY A O 1
ATOM 2999 N N . LEU A 1 377 ? 6.449 18.986 14.370 1.00 92.69 377 LEU A N 1
ATOM 3000 C CA . LEU A 1 377 ? 6.927 17.971 15.310 1.00 92.69 377 LEU A CA 1
ATOM 3001 C C . LEU A 1 377 ? 8.099 18.481 16.159 1.00 92.69 377 LEU A C 1
ATOM 3003 O O . LEU A 1 377 ? 8.097 18.297 17.375 1.00 92.69 377 LEU A O 1
ATOM 3007 N N . LYS A 1 378 ? 9.084 19.149 15.549 1.00 92.81 378 LYS A N 1
ATOM 3008 C CA . LYS A 1 378 ? 10.219 19.741 16.275 1.00 92.81 378 LYS A CA 1
ATOM 3009 C C . LYS A 1 378 ? 9.764 20.819 17.252 1.00 92.81 378 LYS A C 1
ATOM 3011 O O . LYS A 1 378 ? 10.237 20.842 18.383 1.00 92.81 378 LYS A O 1
ATOM 3016 N N . ALA A 1 379 ? 8.832 21.677 16.840 1.00 92.56 379 ALA A N 1
ATOM 3017 C CA . ALA A 1 379 ? 8.256 22.695 17.712 1.00 92.56 379 ALA A CA 1
ATOM 3018 C C . ALA A 1 379 ? 7.491 22.067 18.886 1.00 92.56 379 ALA A C 1
ATOM 3020 O O . ALA A 1 379 ? 7.607 22.537 20.014 1.00 92.56 379 ALA A O 1
ATOM 3021 N N . LEU A 1 380 ? 6.740 20.985 18.649 1.00 91.25 380 LEU A N 1
ATOM 3022 C CA . LEU A 1 380 ? 6.101 20.222 19.718 1.00 91.25 380 LEU A CA 1
ATOM 3023 C C . LEU A 1 380 ? 7.148 19.662 20.687 1.00 91.25 380 LEU A C 1
ATOM 3025 O O . LEU A 1 380 ? 7.040 19.915 21.879 1.00 91.25 380 LEU A O 1
ATOM 3029 N N . ILE A 1 381 ? 8.169 18.967 20.185 1.00 90.62 381 ILE A N 1
ATOM 3030 C CA . ILE A 1 381 ? 9.240 18.383 21.004 1.00 90.62 381 ILE A CA 1
ATOM 3031 C C . ILE A 1 381 ? 9.962 19.458 21.825 1.00 90.62 381 ILE A C 1
ATOM 3033 O O . ILE A 1 381 ? 10.154 19.273 23.021 1.00 90.62 381 ILE A O 1
ATOM 3037 N N . GLY A 1 382 ? 10.286 20.604 21.223 1.00 89.62 382 GLY A N 1
ATOM 3038 C CA . GLY A 1 382 ? 10.950 21.714 21.908 1.00 89.62 382 GLY A CA 1
ATOM 3039 C C . GLY A 1 382 ? 10.117 22.385 23.006 1.00 89.62 382 GLY A C 1
ATOM 3040 O O . GLY A 1 382 ? 10.685 23.104 23.813 1.00 89.62 382 GLY A O 1
ATOM 3041 N N . ARG A 1 383 ? 8.794 22.166 23.056 1.00 88.62 383 ARG A N 1
ATOM 3042 C CA . ARG A 1 383 ? 7.934 22.601 24.176 1.00 88.62 383 ARG A CA 1
ATOM 3043 C C . ARG A 1 383 ? 7.868 21.584 25.319 1.00 88.62 383 ARG A C 1
ATOM 3045 O O . ARG A 1 383 ? 7.361 21.917 26.383 1.00 88.62 383 ARG A O 1
ATOM 3052 N N . LEU A 1 384 ? 8.268 20.339 25.060 1.00 85.50 384 LEU A N 1
ATOM 3053 C CA . LEU A 1 384 ? 8.145 19.206 25.985 1.00 85.50 384 LEU A CA 1
ATOM 3054 C C . LEU A 1 384 ? 9.458 18.890 26.716 1.00 85.50 384 LEU A C 1
ATOM 3056 O O . LEU A 1 384 ? 9.437 18.108 27.668 1.00 85.50 384 LEU A O 1
ATOM 3060 N N . ILE A 1 385 ? 10.563 19.470 26.240 1.00 78.62 385 ILE A N 1
ATOM 3061 C CA . ILE A 1 385 ? 11.883 19.551 26.881 1.00 78.62 385 ILE A CA 1
ATOM 3062 C C . ILE A 1 385 ? 11.940 20.884 27.623 1.00 78.62 385 ILE A C 1
ATOM 3064 O O . ILE A 1 385 ? 12.423 20.882 28.777 1.00 78.62 385 ILE A O 1
#

Solvent-accessible surface area (backbone atoms only — not comparable to full-atom values): 20832 Å² total; per-residue (Å²): 139,86,89,82,67,91,86,74,86,81,84,81,61,91,59,63,81,84,52,72,48,70,56,37,75,47,80,24,64,73,48,33,52,38,38,85,50,94,85,75,56,76,84,34,48,30,40,39,31,42,52,21,32,36,35,62,54,13,32,40,38,40,47,25,30,43,16,33,38,22,39,34,37,40,52,32,90,53,50,34,49,44,55,46,40,33,19,13,36,38,34,50,53,94,83,33,39,32,45,40,50,34,61,32,69,33,29,49,70,49,57,49,44,52,57,46,54,61,76,61,65,75,80,81,60,94,74,73,82,79,53,69,61,69,64,72,79,40,69,54,49,44,53,28,31,56,54,27,32,53,53,41,50,52,50,56,73,71,47,58,96,86,50,68,57,44,76,56,49,65,30,35,31,52,49,86,45,39,66,56,27,38,48,47,30,48,30,53,45,41,32,47,46,46,42,54,53,50,51,48,39,59,72,78,33,73,79,49,68,45,64,64,56,53,23,49,74,50,63,76,59,79,50,83,40,51,82,61,63,50,41,73,66,66,34,35,60,42,49,44,68,62,52,50,50,52,53,47,34,43,74,72,53,76,36,78,45,73,66,54,49,51,51,53,51,51,52,51,60,69,42,36,69,54,42,49,53,19,23,39,42,42,44,38,28,73,74,70,70,42,42,63,51,75,53,51,74,69,54,51,52,52,47,49,54,50,24,49,54,23,44,52,52,47,46,52,47,25,48,53,43,48,52,56,70,73,33,73,83,65,40,71,91,31,34,82,99,49,55,72,70,51,17,50,50,46,38,31,75,76,67,44,48,74,81,74,25,69,66,50,42,54,51,51,52,47,52,50,49,56,53,53,50,52,54,51,50,51,55,48,52,66,58,54,107